Protein AF-A0A9E5IC84-F1 (afdb_monomer_lite)

pLDDT: mean 74.12, std 14.69, range [35.22, 98.56]

Radius of gyration: 32.25 Å; chains: 1; bounding box: 74×71×76 Å

Sequence (426 aa):
GIATIEITYHAQVDGGKDLMIDITKINNGWEINFTLDGSHELTHAGKPYRILATVIAAVKLFLKWHIEEWDELPKQLDMISKTSEGKRDAVYSALMRRFGKEYGYTIADRVVSRRGYRPEDQRTVTTARLNKLSWETVEASAHPPKGMKWKDPLNPLRGMIPESKEARKSLRVFDFDDTLAHTNAPVGIVRDGKRVRDLTSMRFKDYTLQPGESYDFSAANEVIDPRPIGAVLKVMRQVLAQGKDTVILTGRVDGNAVHRWLKSIGITIPVFTVGHAEATHTSIAQRKKDWLITAIQQGYNDIEFWDDNAKNIQYANTLKREFPHVRLRTRLVKYKSRLGVHEARDYKAEYRKMYGGDNPTPKQRRAMKKKTARKRVLRRMGREGRSTDGKEIDHKNGNALDSRPSNLRLVARHTNRSKDNNKWRK

Foldseek 3Di:
DPDKDKDWDWDADPPRWIKIWIWIDDDLFIEIDIATNNHPDPPPVVDSVVSLVVSVVVVVVVQVVCCVVPVDGRQKYKYKDFPVPVVVLVVVQVSCVVVLVVQQWDWDKDWDDDPPDDSRRTMIMIMTGHDDDPVSVVVLVDDDDPQWDQPDNNGNVLDIDGPDPDDQQAEEEFEDDVTFWPAQQWKFKDAPNDGDDTDGPVRVLVDDDDPRIDIDCVSVVARDPTHGPVVNVVVVVVCVVVVHQYEYEYQDPDCVNVQVVCVVVPHHHYYHYQHDRRDDPLSSLVSLLVVVVVVVVVVNQHYEYEDQDPSNQVSNVVVCVVPVRGNYHYHHDDDDPPDPPPDPPPCVVVLCVQQNDPDDDPNNVVSVVVVVLVVVLCVVVVNPPVPPPQKDKAFQVLPPVPSDPVRIDIDGPVVRVVDPSCVVVD

Structure (mmCIF, N/CA/C/O backbone):
data_AF-A0A9E5IC84-F1
#
_entry.id   AF-A0A9E5IC84-F1
#
loop_
_atom_site.group_PDB
_atom_site.id
_atom_site.type_symbol
_atom_site.label_atom_id
_atom_site.label_alt_id
_atom_site.label_comp_id
_atom_site.label_asym_id
_atom_site.label_entity_id
_atom_site.label_seq_id
_atom_site.pdbx_PDB_ins_code
_atom_site.Cartn_x
_atom_site.Cartn_y
_atom_site.Cartn_z
_atom_site.occupancy
_atom_site.B_iso_or_equiv
_atom_site.auth_seq_id
_atom_site.auth_comp_id
_atom_site.auth_asym_id
_atom_site.auth_atom_id
_atom_site.pdbx_PDB_model_num
ATOM 1 N N . GLY A 1 1 ? -18.406 -13.725 9.909 1.00 36.75 1 GLY A N 1
ATOM 2 C CA . GLY A 1 1 ? -17.886 -13.367 11.241 1.00 36.75 1 GLY A CA 1
ATOM 3 C C . GLY A 1 1 ? -16.860 -12.274 11.072 1.00 36.75 1 GLY A C 1
ATOM 4 O O . GLY A 1 1 ? -16.096 -12.342 10.117 1.00 36.75 1 GLY A O 1
ATOM 5 N N . ILE A 1 2 ? -16.895 -11.240 11.911 1.00 36.56 2 ILE A N 1
ATOM 6 C CA . ILE A 1 2 ? -15.888 -10.170 11.905 1.00 36.56 2 ILE A CA 1
ATOM 7 C C . ILE A 1 2 ? -14.546 -10.816 12.264 1.00 36.56 2 ILE A C 1
ATOM 9 O O . ILE A 1 2 ? -14.481 -11.562 13.235 1.00 36.56 2 ILE A O 1
ATOM 13 N N . ALA A 1 3 ? -13.511 -10.591 11.454 1.00 46.94 3 ALA A N 1
ATOM 14 C CA . ALA A 1 3 ? -12.173 -11.087 11.749 1.00 46.94 3 ALA A CA 1
ATOM 15 C C . ALA A 1 3 ? -11.672 -10.432 13.044 1.00 46.94 3 ALA A C 1
ATOM 17 O O . ALA A 1 3 ? -11.460 -9.218 13.084 1.00 46.94 3 ALA A O 1
ATOM 18 N N . THR A 1 4 ? -11.526 -11.223 14.103 1.00 65.06 4 THR A N 1
ATOM 19 C CA . THR A 1 4 ? -10.839 -10.829 15.333 1.00 65.06 4 THR A CA 1
ATOM 20 C C . THR A 1 4 ? -9.361 -10.633 14.999 1.00 65.06 4 THR A C 1
ATOM 22 O O . THR A 1 4 ? -8.737 -11.514 14.412 1.00 65.06 4 THR A O 1
ATOM 25 N N . ILE A 1 5 ? -8.814 -9.455 15.306 1.00 81.19 5 ILE A N 1
ATOM 26 C CA . ILE A 1 5 ? -7.369 -9.217 15.217 1.00 81.19 5 ILE A CA 1
ATOM 27 C C . ILE A 1 5 ? -6.789 -9.604 16.570 1.00 81.19 5 ILE A C 1
ATOM 29 O O . ILE A 1 5 ? -7.205 -9.045 17.579 1.00 81.19 5 ILE A O 1
ATOM 33 N N . GLU A 1 6 ? -5.845 -10.533 16.576 1.00 87.00 6 GLU A N 1
ATOM 34 C CA . GLU A 1 6 ? -5.140 -10.996 17.767 1.00 87.00 6 GLU A CA 1
ATOM 35 C C . GLU A 1 6 ? -3.637 -10.905 17.511 1.00 87.00 6 GLU A C 1
ATOM 37 O O . GLU A 1 6 ? -3.154 -11.273 16.436 1.00 87.00 6 GLU A O 1
ATOM 42 N N . ILE A 1 7 ? -2.910 -10.347 18.476 1.00 82.88 7 ILE A N 1
ATOM 43 C CA . ILE A 1 7 ? -1.456 -10.208 18.432 1.00 82.88 7 ILE A CA 1
ATOM 44 C C . ILE A 1 7 ? -0.885 -10.866 19.678 1.00 82.88 7 ILE A C 1
ATOM 46 O O . ILE A 1 7 ? -1.088 -10.370 20.785 1.00 82.88 7 ILE A O 1
ATOM 50 N N . THR A 1 8 ? -0.135 -11.943 19.470 1.00 86.31 8 THR A N 1
ATOM 51 C CA . THR A 1 8 ? 0.528 -12.692 20.537 1.00 86.31 8 THR A CA 1
ATOM 52 C C . THR A 1 8 ? 2.008 -12.337 20.600 1.00 86.31 8 THR A C 1
ATOM 54 O O . THR A 1 8 ? 2.734 -12.416 19.604 1.00 86.31 8 THR A O 1
ATOM 57 N N . TYR A 1 9 ? 2.474 -11.976 21.791 1.00 79.31 9 TYR A N 1
ATOM 58 C CA . TYR A 1 9 ? 3.886 -11.812 22.115 1.00 79.31 9 TYR A CA 1
ATOM 59 C C . TYR A 1 9 ? 4.342 -12.968 23.002 1.00 79.31 9 TYR A C 1
ATOM 61 O O . TYR A 1 9 ? 3.674 -13.316 23.973 1.00 79.31 9 TYR A O 1
ATOM 69 N N . HIS A 1 10 ? 5.514 -13.520 22.693 1.00 82.88 10 HIS A N 1
ATOM 70 C CA . HIS A 1 10 ? 6.150 -14.574 23.479 1.00 82.88 10 HIS A CA 1
ATOM 71 C C . HIS A 1 10 ? 7.406 -14.033 24.159 1.00 82.88 10 HIS A C 1
ATOM 73 O O . HIS A 1 10 ? 8.226 -13.363 23.523 1.00 82.88 10 HIS A O 1
ATOM 79 N N . ALA A 1 11 ? 7.577 -14.349 25.438 1.00 77.81 11 ALA A N 1
ATOM 80 C CA . ALA A 1 11 ? 8.775 -14.038 26.201 1.00 77.81 11 ALA A CA 1
ATOM 81 C C . ALA A 1 11 ? 9.127 -15.186 27.155 1.00 77.81 11 ALA A C 1
ATOM 83 O O . ALA A 1 11 ? 8.258 -15.913 27.617 1.00 77.81 11 ALA A O 1
ATOM 84 N N . GLN A 1 12 ? 10.410 -15.314 27.478 1.00 76.69 12 GLN A N 1
ATOM 85 C CA . GLN A 1 12 ? 10.922 -16.260 28.469 1.00 76.69 12 GLN A CA 1
ATOM 86 C C . GLN A 1 12 ? 11.300 -15.487 29.735 1.00 76.69 12 GLN A C 1
ATOM 88 O O . GLN A 1 12 ? 12.052 -14.511 29.658 1.00 76.69 12 GLN A O 1
ATOM 93 N N . VAL A 1 13 ? 10.765 -15.889 30.889 1.00 71.88 13 VAL A N 1
ATOM 94 C CA . VAL A 1 13 ? 11.059 -15.255 32.189 1.00 71.88 13 VAL A CA 1
ATOM 95 C C . VAL A 1 13 ? 11.930 -16.158 33.071 1.00 71.88 13 VAL A C 1
ATOM 97 O O . VAL A 1 13 ? 12.174 -17.320 32.748 1.00 71.88 13 VAL A O 1
ATOM 100 N N . ASP A 1 14 ? 12.438 -15.612 34.185 1.00 64.06 14 ASP A N 1
ATOM 101 C CA . ASP A 1 14 ? 13.316 -16.329 35.123 1.00 64.06 14 ASP A CA 1
ATOM 102 C C . ASP A 1 14 ? 12.770 -17.734 35.456 1.00 64.06 14 ASP A C 1
ATOM 104 O O . ASP A 1 14 ? 11.613 -17.887 35.849 1.00 64.06 14 ASP A O 1
ATOM 108 N N . GLY A 1 15 ? 13.623 -18.757 35.331 1.00 66.31 15 GLY A N 1
ATOM 109 C CA . GLY A 1 15 ? 13.243 -20.157 35.555 1.00 66.31 15 GLY A CA 1
ATOM 110 C C . GLY A 1 15 ? 12.783 -20.916 34.305 1.00 66.31 15 GLY A C 1
ATOM 111 O O . GLY A 1 15 ? 12.347 -22.052 34.447 1.00 66.31 15 GLY A O 1
ATOM 112 N N . GLY A 1 16 ? 12.898 -20.325 33.108 1.00 69.19 16 GLY A N 1
ATOM 113 C CA . GLY A 1 16 ? 12.592 -20.993 31.832 1.00 69.19 16 GLY A CA 1
ATOM 114 C C . GLY A 1 16 ? 11.100 -21.055 31.497 1.00 69.19 16 GLY A C 1
ATOM 115 O O . GLY A 1 16 ? 10.697 -21.853 30.654 1.00 69.19 16 GLY A O 1
ATOM 116 N N . LYS A 1 17 ? 10.290 -20.246 32.189 1.00 71.56 17 LYS A N 1
ATOM 117 C CA . LYS A 1 17 ? 8.833 -20.214 32.045 1.00 71.56 17 LYS A CA 1
ATOM 118 C C . LYS A 1 17 ? 8.419 -19.365 30.844 1.00 71.56 17 LYS A C 1
ATOM 120 O O . LYS A 1 17 ? 8.973 -18.278 30.6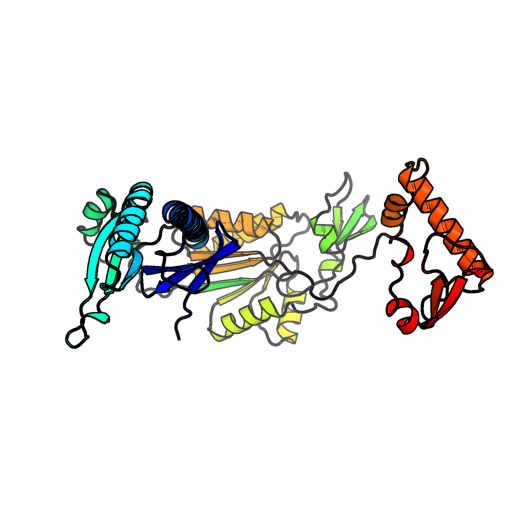35 1.00 71.56 17 LYS A O 1
ATOM 125 N N . ASP A 1 18 ? 7.415 -19.824 30.109 1.00 78.25 18 ASP A N 1
ATOM 126 C CA . ASP A 1 18 ? 6.870 -19.158 28.927 1.00 78.25 18 ASP A CA 1
ATOM 127 C C . ASP A 1 18 ? 5.794 -18.141 29.314 1.00 78.25 18 ASP A C 1
ATOM 129 O O . ASP A 1 18 ? 4.728 -18.482 29.823 1.00 78.25 18 ASP A O 1
ATOM 133 N N . LEU A 1 19 ? 6.062 -16.867 29.045 1.00 79.94 19 LEU A N 1
ATOM 134 C CA . LEU A 1 19 ? 5.099 -15.779 29.150 1.00 79.94 19 LEU A CA 1
ATOM 135 C C . LEU A 1 19 ? 4.490 -15.514 27.769 1.00 79.94 19 LEU A C 1
ATOM 137 O O . LEU A 1 19 ? 5.185 -15.069 26.854 1.00 79.94 19 LEU A O 1
ATOM 141 N N . MET A 1 20 ? 3.186 -15.744 27.639 1.00 78.88 20 MET A N 1
ATOM 142 C CA . MET A 1 20 ? 2.404 -15.361 26.459 1.00 78.88 20 MET A CA 1
ATOM 143 C C . MET A 1 20 ? 1.534 -14.156 26.784 1.00 78.88 20 MET A C 1
ATOM 145 O O . MET A 1 20 ? 0.942 -14.106 27.862 1.00 78.88 20 MET A O 1
ATOM 149 N N . ILE A 1 21 ? 1.489 -13.184 25.876 1.00 83.81 21 ILE A N 1
ATOM 150 C CA . ILE A 1 21 ? 0.718 -11.946 26.012 1.00 83.81 21 ILE A CA 1
ATOM 151 C C . ILE A 1 21 ? -0.110 -11.768 24.744 1.00 83.81 21 ILE A C 1
ATOM 153 O O . ILE A 1 21 ? 0.452 -11.508 23.682 1.00 83.81 21 ILE A O 1
ATOM 157 N N . ASP A 1 22 ? -1.425 -11.860 24.877 1.00 83.88 22 ASP A N 1
ATOM 158 C CA . ASP A 1 22 ? -2.385 -11.762 23.786 1.00 83.88 22 ASP A CA 1
ATOM 159 C C . ASP A 1 22 ? -3.100 -10.416 23.846 1.00 83.88 22 ASP A C 1
ATOM 161 O O . ASP A 1 22 ? -3.702 -10.051 24.858 1.00 83.88 22 ASP A O 1
ATOM 165 N N . ILE A 1 23 ? -3.033 -9.663 22.751 1.00 88.56 23 ILE A N 1
ATOM 166 C CA . ILE A 1 23 ? -3.733 -8.390 22.593 1.00 88.56 23 ILE A CA 1
ATOM 167 C C . ILE A 1 23 ? -4.769 -8.552 21.486 1.00 88.56 23 ILE A C 1
ATOM 169 O O . ILE A 1 23 ? -4.432 -8.640 20.303 1.00 88.56 23 ILE A O 1
ATOM 173 N N . THR A 1 24 ? -6.040 -8.607 21.880 1.00 88.12 24 THR A N 1
ATOM 174 C CA . THR A 1 24 ? -7.160 -8.952 20.997 1.00 88.12 24 THR A CA 1
ATOM 175 C C . THR A 1 24 ? -8.082 -7.762 20.786 1.00 88.12 24 THR A C 1
ATOM 177 O O . THR A 1 24 ? -8.493 -7.096 21.735 1.00 88.12 24 THR A O 1
ATOM 180 N N . LYS A 1 25 ? -8.456 -7.494 19.536 1.00 86.38 25 LYS A N 1
ATOM 181 C CA . LYS A 1 25 ? -9.435 -6.463 19.195 1.00 86.38 25 LYS A CA 1
ATOM 182 C C . LYS A 1 25 ? -10.843 -6.953 19.512 1.00 86.38 25 LYS A C 1
ATOM 184 O O . LYS A 1 25 ? -11.332 -7.884 18.872 1.00 86.38 25 LYS A O 1
ATOM 189 N N . ILE A 1 26 ? -11.516 -6.279 20.441 1.00 80.38 26 ILE A N 1
ATOM 190 C CA . ILE A 1 26 ? -12.888 -6.589 20.851 1.00 80.38 26 ILE A CA 1
ATOM 191 C C . ILE A 1 26 ? -13.737 -5.326 20.734 1.00 80.38 26 ILE A C 1
ATOM 193 O O . ILE A 1 26 ? -13.528 -4.336 21.435 1.00 80.38 26 ILE A O 1
ATOM 197 N N . ASN A 1 27 ? -14.736 -5.359 19.849 1.00 78.38 27 ASN A N 1
ATOM 198 C CA . ASN A 1 27 ? -15.581 -4.205 19.532 1.00 78.38 27 ASN A CA 1
ATOM 199 C C . ASN A 1 27 ? -14.734 -2.960 19.177 1.00 78.38 27 ASN A C 1
ATOM 201 O O . ASN A 1 27 ? -13.982 -2.978 18.202 1.00 78.38 27 ASN A O 1
ATOM 205 N N . ASN A 1 28 ? -14.855 -1.892 19.976 1.00 72.06 28 ASN A N 1
ATOM 206 C CA . ASN A 1 28 ? -14.140 -0.623 19.813 1.00 72.06 28 ASN A CA 1
ATOM 207 C C . ASN A 1 28 ? -12.887 -0.505 20.706 1.00 72.06 28 ASN A C 1
ATOM 209 O O . ASN A 1 28 ? -12.294 0.572 20.769 1.00 72.06 28 ASN A O 1
ATOM 213 N N . GLY A 1 29 ? -12.502 -1.574 21.408 1.00 84.94 29 GLY A N 1
ATOM 214 C CA . GLY A 1 29 ? -11.359 -1.602 22.317 1.00 84.94 29 GLY A CA 1
ATOM 215 C C . GLY A 1 29 ? -10.419 -2.773 22.048 1.00 84.94 29 GLY A C 1
ATOM 216 O O . GLY A 1 29 ? -10.632 -3.584 21.142 1.00 84.94 29 GLY A O 1
ATOM 217 N N . TRP A 1 30 ? -9.364 -2.839 22.849 1.00 90.00 30 TRP A N 1
ATOM 218 C CA . TRP A 1 30 ? -8.405 -3.934 22.832 1.00 90.00 30 TRP A CA 1
ATOM 219 C C . TRP A 1 30 ? -8.301 -4.550 24.216 1.00 90.00 30 TRP A C 1
ATOM 221 O O . TRP A 1 30 ? -8.120 -3.834 25.196 1.00 90.00 30 TRP A O 1
ATOM 231 N N . GLU A 1 31 ? -8.396 -5.868 24.286 1.00 89.19 31 GLU A N 1
ATOM 232 C CA . GLU A 1 31 ? -8.232 -6.629 25.517 1.00 89.19 31 GLU A CA 1
ATOM 233 C C . GLU A 1 31 ? -6.812 -7.188 25.583 1.00 89.19 31 GLU A C 1
ATOM 235 O O . GLU A 1 31 ? -6.332 -7.774 24.612 1.00 89.19 31 GLU A O 1
ATOM 240 N N . ILE A 1 32 ? -6.140 -6.986 26.715 1.00 88.44 32 ILE A N 1
ATOM 241 C CA . ILE A 1 32 ? -4.789 -7.475 26.985 1.00 88.44 32 ILE A CA 1
ATOM 242 C C . ILE A 1 32 ? -4.892 -8.611 27.999 1.00 88.44 32 ILE A C 1
ATOM 244 O O . ILE A 1 32 ? -5.243 -8.393 29.162 1.00 88.44 32 ILE A O 1
ATOM 248 N N . ASN A 1 33 ? -4.508 -9.804 27.564 1.00 84.94 33 ASN A N 1
ATOM 249 C CA . ASN A 1 33 ? -4.436 -11.008 28.375 1.00 84.94 33 ASN A CA 1
ATOM 250 C C . ASN A 1 33 ? -3.005 -11.531 28.409 1.00 84.94 33 ASN A C 1
ATOM 252 O O . ASN A 1 33 ? -2.236 -11.330 27.476 1.00 84.94 33 ASN A O 1
ATOM 256 N N . PHE A 1 34 ? -2.623 -12.201 29.493 1.00 83.19 34 PHE A N 1
ATOM 257 C CA . PHE A 1 34 ? -1.351 -12.913 29.529 1.00 83.19 34 PHE A CA 1
ATOM 258 C C . PHE A 1 34 ? -1.382 -14.123 30.463 1.00 83.19 34 PHE A C 1
ATOM 260 O O . PHE A 1 34 ? -2.123 -14.159 31.456 1.00 83.19 34 PHE A O 1
ATOM 267 N N . THR A 1 35 ? -0.552 -15.108 30.131 1.00 79.06 35 THR A N 1
ATOM 268 C CA . THR A 1 35 ? -0.387 -16.381 30.846 1.00 79.06 35 THR A CA 1
ATOM 269 C C . THR A 1 35 ? 1.086 -16.699 31.042 1.00 79.06 35 THR A C 1
ATOM 271 O O . THR A 1 35 ? 1.897 -16.420 30.162 1.00 79.06 35 THR A O 1
ATOM 274 N N . LEU A 1 36 ? 1.415 -17.344 32.156 1.00 75.38 36 LEU A N 1
ATOM 275 C CA . LEU A 1 36 ? 2.719 -17.924 32.449 1.00 75.38 36 LEU A CA 1
ATOM 276 C C . LEU A 1 36 ? 2.597 -19.455 32.450 1.00 75.38 36 LEU A C 1
ATOM 278 O O . LEU A 1 36 ? 1.829 -19.992 33.243 1.00 75.38 36 LEU A O 1
ATOM 282 N N . ASP A 1 37 ? 3.314 -20.145 31.564 1.00 77.06 37 ASP A N 1
ATOM 283 C CA . ASP A 1 37 ? 3.197 -21.594 31.313 1.00 77.06 37 ASP A CA 1
ATOM 284 C C . ASP A 1 37 ? 1.738 -22.042 31.084 1.00 77.06 37 ASP A C 1
ATOM 286 O O . ASP A 1 37 ? 1.287 -23.073 31.578 1.00 77.06 37 ASP A O 1
ATOM 290 N N . GLY A 1 38 ? 0.955 -21.211 30.387 1.00 70.94 38 GLY A N 1
ATOM 291 C CA . GLY A 1 38 ? -0.476 -21.446 30.156 1.00 70.94 38 GLY A CA 1
ATOM 292 C C . GLY A 1 38 ? -1.374 -21.211 31.377 1.00 70.94 38 GLY A C 1
ATOM 293 O O . GLY A 1 38 ? -2.593 -21.323 31.265 1.00 70.94 38 GLY A O 1
ATOM 294 N N . SER A 1 39 ? -0.811 -20.837 32.529 1.00 70.50 39 SER A N 1
ATOM 295 C CA . SER A 1 39 ? -1.565 -20.471 33.726 1.00 70.50 39 SER A CA 1
ATOM 296 C C . SER A 1 39 ? -1.710 -18.961 33.855 1.00 70.50 39 SER A C 1
ATOM 298 O O . SER A 1 39 ? -0.774 -18.186 33.652 1.00 70.50 39 SER A O 1
ATOM 300 N N . HIS A 1 40 ? -2.892 -18.518 34.265 1.00 65.81 40 HIS A N 1
ATOM 301 C CA . HIS A 1 40 ? -3.084 -17.137 34.683 1.00 65.81 40 HIS A CA 1
ATOM 302 C C . HIS A 1 40 ? -2.559 -16.903 36.117 1.00 65.81 40 HIS A C 1
ATOM 304 O O . HIS A 1 40 ? -2.346 -15.765 36.521 1.00 65.81 40 HIS A O 1
ATOM 310 N N . GLU A 1 41 ? -2.263 -17.925 36.914 1.00 63.34 41 GLU A N 1
ATOM 311 C CA . GLU A 1 41 ? -1.812 -17.714 38.291 1.00 63.34 41 GLU A CA 1
ATOM 312 C C . GLU A 1 41 ? -0.387 -17.135 38.375 1.00 63.34 41 GLU A C 1
ATOM 314 O O . GLU A 1 41 ? 0.615 -17.808 38.147 1.00 63.34 41 GLU A O 1
ATOM 319 N N . LEU A 1 42 ? -0.285 -15.862 38.774 1.00 59.22 42 LEU A N 1
ATOM 320 C CA . LEU A 1 42 ? 0.994 -15.156 38.961 1.00 59.22 42 LEU A CA 1
ATOM 321 C C . LEU A 1 42 ? 1.635 -15.411 40.338 1.00 59.22 42 LEU A C 1
ATOM 323 O O . LEU A 1 42 ? 2.743 -14.947 40.608 1.00 59.22 42 LEU A O 1
ATOM 327 N N . THR A 1 43 ? 0.938 -16.132 41.218 1.00 54.22 43 THR A N 1
ATOM 328 C CA . THR A 1 43 ? 1.286 -16.356 42.631 1.00 54.22 43 THR A CA 1
ATOM 329 C C . THR A 1 43 ? 2.525 -17.235 42.824 1.00 54.22 43 THR A C 1
ATOM 331 O O . THR A 1 43 ? 3.218 -17.080 43.825 1.00 54.22 43 THR A O 1
ATOM 334 N N . HIS A 1 44 ? 2.879 -18.072 41.842 1.00 49.91 44 HIS A N 1
ATOM 335 C CA . HIS A 1 44 ? 4.004 -19.022 41.910 1.00 49.91 44 HIS A CA 1
ATOM 336 C C . HIS A 1 44 ? 5.200 -18.634 41.014 1.00 49.91 44 HIS A C 1
ATOM 338 O O . HIS A 1 44 ? 6.052 -19.461 40.673 1.00 49.91 44 HIS A O 1
ATOM 344 N N . ALA A 1 45 ? 5.266 -17.372 40.580 1.00 51.91 45 ALA A N 1
ATOM 345 C CA . ALA A 1 45 ? 6.229 -16.907 39.579 1.00 51.91 45 ALA A CA 1
ATOM 346 C C . ALA A 1 45 ? 7.496 -16.235 40.151 1.00 51.91 45 ALA A C 1
ATOM 348 O O . ALA A 1 45 ? 8.354 -15.780 39.397 1.00 51.91 45 ALA A O 1
ATOM 349 N N . GLY A 1 46 ? 7.621 -16.135 41.478 1.00 55.38 46 GLY A N 1
ATOM 350 C CA . GLY A 1 46 ? 8.808 -15.623 42.176 1.00 55.38 46 GLY A CA 1
ATOM 351 C C . GLY A 1 46 ? 9.014 -14.101 42.111 1.00 55.38 46 GLY A C 1
ATOM 352 O O . GLY A 1 46 ? 9.258 -13.486 43.145 1.00 55.38 46 GLY A O 1
ATOM 353 N N . LYS A 1 47 ? 8.904 -13.462 40.933 1.00 62.22 47 LYS A N 1
ATOM 354 C CA . LYS A 1 47 ? 9.152 -12.012 40.736 1.00 62.22 47 LYS A CA 1
ATOM 355 C C . LYS A 1 47 ? 8.080 -11.330 39.862 1.00 62.22 47 LYS A C 1
ATOM 357 O O . LYS A 1 47 ? 8.346 -11.025 38.695 1.00 62.22 47 LYS A O 1
ATOM 362 N N . PRO A 1 48 ? 6.901 -10.996 40.422 1.00 61.12 48 PRO A N 1
ATOM 363 C CA . PRO A 1 48 ? 5.788 -10.382 39.686 1.00 61.12 48 PRO A CA 1
ATOM 364 C C . PRO A 1 48 ? 6.185 -9.120 38.904 1.00 61.12 48 PRO A C 1
ATOM 366 O O . PRO A 1 48 ? 5.779 -8.930 37.764 1.00 61.12 48 PRO A O 1
ATOM 369 N N . TYR A 1 49 ? 7.063 -8.288 39.469 1.00 62.31 49 TYR A N 1
ATOM 370 C CA . TYR A 1 49 ? 7.510 -7.040 38.844 1.00 62.31 49 TYR A CA 1
ATOM 371 C C . TYR A 1 49 ? 8.273 -7.229 37.521 1.00 62.31 49 TYR A C 1
ATOM 373 O O . TYR A 1 49 ? 8.167 -6.379 36.639 1.00 62.31 49 TYR A O 1
ATOM 381 N N . ARG A 1 50 ? 9.019 -8.332 37.350 1.00 65.88 50 ARG A N 1
ATOM 382 C CA . ARG A 1 50 ? 9.750 -8.625 36.098 1.00 65.88 50 ARG A CA 1
ATOM 383 C C . ARG A 1 50 ? 8.804 -9.064 34.980 1.00 65.88 50 ARG A C 1
ATOM 385 O O . ARG A 1 50 ? 8.967 -8.643 33.836 1.00 65.88 50 ARG A O 1
ATOM 392 N N . ILE A 1 51 ? 7.781 -9.843 35.329 1.00 69.94 51 ILE A N 1
ATOM 393 C CA . ILE A 1 51 ? 6.706 -10.222 34.402 1.00 69.94 51 ILE A CA 1
ATOM 394 C C . ILE A 1 51 ? 5.975 -8.966 33.937 1.00 69.94 51 ILE A C 1
ATOM 396 O O . ILE A 1 51 ? 5.852 -8.734 32.741 1.00 69.94 51 ILE A O 1
ATOM 400 N N . LEU A 1 52 ? 5.594 -8.092 34.869 1.00 72.12 52 LEU A N 1
ATOM 401 C CA . LEU A 1 52 ? 4.904 -6.842 34.548 1.00 72.12 52 LEU A CA 1
ATOM 402 C C . LEU A 1 52 ? 5.747 -5.900 33.683 1.00 72.12 52 LEU A C 1
ATOM 404 O O . LEU A 1 52 ? 5.213 -5.282 32.769 1.00 72.12 52 LEU A O 1
ATOM 408 N N . ALA A 1 53 ? 7.059 -5.812 33.916 1.00 72.12 53 ALA A N 1
ATOM 409 C CA . ALA A 1 53 ? 7.955 -5.046 33.048 1.00 72.12 53 ALA A CA 1
ATOM 410 C C . ALA A 1 53 ? 7.967 -5.592 31.609 1.00 72.12 53 ALA A C 1
ATOM 412 O O . ALA A 1 53 ? 7.953 -4.819 30.651 1.00 72.12 53 ALA A O 1
ATOM 413 N N . THR A 1 54 ? 7.933 -6.917 31.463 1.00 76.12 54 THR A N 1
ATOM 414 C CA . THR A 1 54 ? 7.881 -7.595 30.160 1.00 76.12 54 THR A CA 1
ATOM 415 C C . THR A 1 54 ? 6.537 -7.366 29.465 1.00 76.12 54 THR A C 1
ATOM 417 O O . THR A 1 54 ? 6.507 -7.048 28.278 1.00 76.12 54 THR A O 1
ATOM 420 N N . VAL A 1 55 ? 5.430 -7.415 30.214 1.00 78.62 55 VAL A N 1
ATOM 421 C CA . VAL A 1 55 ? 4.091 -7.069 29.709 1.00 78.62 55 VAL A CA 1
ATOM 422 C C . VAL A 1 55 ? 4.044 -5.614 29.237 1.00 78.62 55 VAL A C 1
ATOM 424 O O . VAL A 1 55 ? 3.581 -5.349 28.133 1.00 78.62 55 VAL A O 1
ATOM 427 N N . ILE A 1 56 ? 4.593 -4.666 30.005 1.00 78.81 56 ILE A N 1
ATOM 428 C CA . ILE A 1 56 ? 4.680 -3.254 29.589 1.00 78.81 56 ILE A CA 1
ATOM 429 C C . ILE A 1 56 ? 5.485 -3.112 28.293 1.00 78.81 56 ILE A C 1
ATOM 431 O O . ILE A 1 56 ? 5.091 -2.345 27.417 1.00 78.81 56 ILE A O 1
ATOM 435 N N . ALA A 1 57 ? 6.595 -3.839 28.144 1.00 78.62 57 ALA A N 1
ATOM 436 C CA . ALA A 1 57 ? 7.387 -3.806 26.916 1.00 78.62 57 ALA A CA 1
ATOM 437 C C . ALA A 1 57 ? 6.581 -4.302 25.702 1.00 78.62 57 ALA A C 1
ATOM 439 O O . ALA A 1 57 ? 6.604 -3.653 24.656 1.00 78.62 57 ALA A O 1
ATOM 440 N N . ALA A 1 58 ? 5.818 -5.388 25.855 1.00 79.81 58 ALA A N 1
ATOM 441 C CA . ALA A 1 58 ? 4.921 -5.885 24.811 1.00 79.81 58 ALA A CA 1
ATOM 442 C C . ALA A 1 58 ? 3.824 -4.866 24.464 1.00 79.81 58 ALA A C 1
ATOM 444 O O . ALA A 1 58 ? 3.604 -4.579 23.290 1.00 79.81 58 ALA A O 1
ATOM 445 N N . VAL A 1 59 ? 3.210 -4.231 25.469 1.00 82.94 59 VAL A N 1
ATOM 446 C CA . VAL A 1 59 ? 2.223 -3.161 25.250 1.00 82.94 59 VAL A CA 1
ATOM 447 C C . VAL A 1 59 ? 2.854 -1.974 24.516 1.00 82.94 59 VAL A C 1
ATOM 449 O O . VAL A 1 59 ? 2.253 -1.460 23.581 1.00 82.94 59 VAL A O 1
ATOM 452 N N . LYS A 1 60 ? 4.085 -1.561 24.843 1.00 83.06 60 LYS A N 1
ATOM 453 C CA . LYS A 1 60 ? 4.788 -0.487 24.111 1.00 83.06 60 LYS A CA 1
ATOM 454 C C . LYS A 1 60 ? 5.053 -0.855 22.647 1.00 83.06 60 LYS A C 1
ATOM 456 O O . LYS A 1 60 ? 4.868 -0.014 21.767 1.00 83.06 60 LYS A O 1
ATOM 461 N N . LEU A 1 61 ? 5.443 -2.101 22.372 1.00 81.12 61 LEU A N 1
ATOM 462 C CA . LEU A 1 61 ? 5.591 -2.605 21.001 1.00 81.12 61 LEU A CA 1
ATOM 463 C C . LEU A 1 61 ? 4.255 -2.597 20.254 1.00 81.12 61 LEU A C 1
ATOM 465 O O . LEU A 1 61 ? 4.208 -2.194 19.093 1.00 81.12 61 LEU A O 1
ATOM 469 N N . PHE A 1 62 ? 3.176 -2.984 20.929 1.00 87.69 62 PHE A N 1
ATOM 470 C CA . PHE A 1 62 ? 1.826 -2.932 20.386 1.00 87.69 62 PHE A CA 1
ATOM 471 C C . PHE A 1 62 ? 1.375 -1.503 20.078 1.00 87.69 62 PHE A C 1
ATOM 473 O O . PHE A 1 62 ? 0.887 -1.255 18.982 1.00 87.69 62 PHE A O 1
ATOM 480 N N . LEU A 1 63 ? 1.581 -0.545 20.987 1.00 83.12 63 LEU A N 1
ATOM 481 C CA . LEU A 1 63 ? 1.236 0.861 20.753 1.00 83.12 63 LEU A CA 1
ATOM 482 C C . LEU A 1 63 ? 1.997 1.430 19.553 1.00 83.12 63 LEU A C 1
ATOM 484 O O . LEU A 1 63 ? 1.404 2.115 18.723 1.00 83.12 63 LEU A O 1
ATOM 488 N N . LYS A 1 64 ? 3.288 1.104 19.425 1.00 80.62 64 LYS A N 1
ATOM 489 C CA . LYS A 1 64 ? 4.093 1.488 18.262 1.00 80.62 64 LYS A CA 1
ATOM 490 C C . LYS A 1 64 ? 3.525 0.902 16.968 1.00 80.62 64 LYS A C 1
ATOM 492 O O . LYS A 1 64 ? 3.310 1.646 16.019 1.00 80.62 64 LYS A O 1
ATOM 497 N N . TRP A 1 65 ? 3.245 -0.401 16.948 1.00 87.69 65 TRP A N 1
ATOM 498 C CA . TRP A 1 65 ? 2.609 -1.056 15.804 1.00 87.69 65 TRP A CA 1
ATOM 499 C C . TRP A 1 65 ? 1.247 -0.428 15.470 1.00 87.69 65 TRP A C 1
ATOM 501 O O . TRP A 1 65 ? 0.952 -0.184 14.305 1.00 87.69 65 TRP A O 1
ATOM 511 N N . HIS A 1 66 ? 0.433 -0.114 16.480 1.00 85.62 66 HIS A N 1
ATOM 512 C CA . HIS A 1 66 ? -0.886 0.477 16.283 1.00 85.62 66 HIS A CA 1
ATOM 513 C C . HIS A 1 66 ? -0.784 1.879 15.667 1.00 85.62 66 HIS A C 1
ATOM 515 O O . HIS A 1 66 ? -1.556 2.199 14.772 1.00 85.62 66 HIS A O 1
ATOM 521 N N . ILE A 1 67 ? 0.199 2.686 16.075 1.00 77.06 67 ILE A N 1
ATOM 522 C CA . ILE A 1 67 ? 0.488 3.981 15.441 1.00 77.06 67 ILE A CA 1
ATOM 523 C C . ILE A 1 67 ? 0.973 3.784 13.998 1.00 77.06 67 ILE A C 1
ATOM 525 O O . ILE A 1 67 ? 0.532 4.498 13.106 1.00 77.06 67 ILE A O 1
ATOM 529 N N . GLU A 1 68 ? 1.850 2.815 13.736 1.00 68.31 68 GLU A N 1
ATOM 530 C CA . GLU A 1 68 ? 2.350 2.544 12.379 1.00 68.31 68 GLU A CA 1
ATOM 531 C C . GLU A 1 68 ? 1.243 2.064 11.424 1.00 68.31 68 GLU A C 1
ATOM 533 O O . GLU A 1 68 ? 1.242 2.426 10.247 1.00 68.31 68 GLU A O 1
ATOM 538 N N . GLU A 1 69 ? 0.293 1.273 11.926 1.00 76.44 69 GLU A N 1
ATOM 539 C CA . GLU A 1 69 ? -0.795 0.695 11.133 1.00 76.44 69 GLU A CA 1
ATOM 540 C C . GLU A 1 69 ? -2.013 1.633 11.017 1.00 76.44 69 GLU A C 1
ATOM 542 O O . GLU A 1 69 ? -2.632 1.708 9.953 1.00 76.44 69 GLU A O 1
ATOM 547 N N . TRP A 1 70 ? -2.359 2.360 12.086 1.00 74.38 70 TRP A N 1
ATOM 548 C CA . TRP A 1 70 ? -3.600 3.146 12.189 1.00 74.38 70 TRP A CA 1
ATOM 549 C C . TRP A 1 70 ? -3.385 4.657 12.336 1.00 74.38 70 TRP A C 1
ATOM 551 O O . TRP A 1 70 ? -4.366 5.395 12.278 1.00 74.38 70 TRP A O 1
ATOM 561 N N . ASP A 1 71 ? -2.144 5.134 12.491 1.00 71.38 71 ASP A N 1
ATOM 562 C CA . ASP A 1 71 ? -1.808 6.554 12.716 1.00 71.38 71 ASP A CA 1
ATOM 563 C C . ASP A 1 71 ? -2.514 7.160 13.952 1.00 71.38 71 ASP A C 1
ATOM 565 O O . ASP A 1 71 ? -2.769 8.361 14.038 1.00 71.38 71 ASP A O 1
ATOM 569 N N . GLU A 1 72 ? -2.861 6.314 14.926 1.00 79.00 72 GLU A N 1
ATOM 570 C CA . GLU A 1 72 ? -3.488 6.708 16.190 1.00 79.00 72 GLU A CA 1
ATOM 571 C C . GLU A 1 72 ? -3.152 5.724 17.323 1.00 79.00 72 GLU A C 1
ATOM 573 O O . GLU A 1 72 ? -2.754 4.581 17.083 1.00 79.00 72 GLU A O 1
ATOM 578 N N . LEU A 1 73 ? -3.327 6.162 18.574 1.00 83.81 73 LEU A N 1
ATOM 579 C CA . LEU A 1 73 ? -3.303 5.287 19.749 1.00 83.81 73 LEU A CA 1
ATOM 580 C C . LEU A 1 73 ? -4.660 4.572 19.923 1.00 83.81 73 LEU A C 1
ATOM 582 O O . LEU A 1 73 ? -5.701 5.123 19.558 1.00 83.81 73 LEU A O 1
ATOM 586 N N . PRO A 1 74 ? -4.687 3.373 20.531 1.00 85.62 74 PRO A N 1
ATOM 587 C CA . PRO A 1 74 ? -5.923 2.707 20.930 1.00 85.62 74 PRO A CA 1
ATOM 588 C C . PRO A 1 74 ? -6.817 3.597 21.804 1.00 85.62 74 PRO A C 1
ATOM 590 O O . PRO A 1 74 ? -6.383 4.165 22.799 1.00 85.62 74 PRO A O 1
ATOM 593 N N . LYS A 1 75 ? -8.110 3.676 21.485 1.00 85.50 75 LYS A N 1
ATOM 594 C CA . LYS A 1 75 ? -9.060 4.494 22.266 1.00 85.50 75 LYS A CA 1
ATOM 595 C C . LYS A 1 75 ? -9.356 3.892 23.643 1.00 85.50 75 LYS A C 1
ATOM 597 O O . LYS A 1 75 ? -9.630 4.622 24.596 1.00 85.50 75 LYS A O 1
ATOM 602 N N . GLN A 1 76 ? -9.297 2.564 23.732 1.00 88.44 76 GLN A N 1
ATOM 603 C CA . GLN A 1 76 ? -9.575 1.798 24.938 1.00 88.44 76 GLN A CA 1
ATOM 604 C C . GLN A 1 76 ? -8.669 0.564 25.011 1.00 88.44 76 GLN A C 1
ATOM 606 O O . GLN A 1 76 ? -8.588 -0.192 24.039 1.00 88.44 76 GLN A O 1
ATOM 611 N N . LEU A 1 77 ? -8.033 0.363 26.166 1.00 87.56 77 LEU A N 1
ATOM 612 C CA . LEU A 1 77 ? -7.338 -0.871 26.535 1.00 87.56 77 LEU A CA 1
ATOM 613 C C . LEU A 1 77 ? -7.995 -1.450 27.786 1.00 87.56 77 LEU A C 1
ATOM 615 O O . LEU A 1 77 ? -8.136 -0.740 28.782 1.00 87.56 77 LEU A O 1
ATOM 619 N N . ASP A 1 78 ? -8.356 -2.723 27.744 1.00 86.25 78 ASP A N 1
ATOM 620 C CA . ASP A 1 78 ? -8.976 -3.441 28.850 1.00 86.25 78 ASP A CA 1
ATOM 621 C C . ASP A 1 78 ? -8.065 -4.566 29.335 1.00 86.25 78 ASP A C 1
ATOM 623 O O . ASP A 1 78 ? -7.443 -5.276 28.545 1.00 86.25 78 ASP A O 1
ATOM 627 N N . MET A 1 79 ? -8.009 -4.747 30.650 1.00 83.25 79 MET A N 1
ATOM 628 C CA . MET A 1 79 ? -7.452 -5.937 31.287 1.00 83.25 79 MET A CA 1
ATOM 629 C C . MET A 1 79 ? -8.512 -6.545 32.190 1.00 83.25 79 MET A C 1
ATOM 631 O O . MET A 1 79 ? -9.126 -5.835 32.991 1.00 83.25 79 MET A O 1
ATOM 635 N N . ILE A 1 80 ? -8.721 -7.852 32.061 1.00 77.56 80 ILE A N 1
ATOM 636 C CA . ILE A 1 80 ? -9.780 -8.566 32.771 1.00 77.56 80 ILE A CA 1
ATOM 637 C C . ILE A 1 80 ? -9.159 -9.525 33.786 1.00 77.56 80 ILE A C 1
ATOM 639 O O . ILE A 1 80 ? -8.297 -10.334 33.449 1.00 77.56 80 ILE A O 1
ATOM 643 N N . SER A 1 81 ? -9.623 -9.463 35.031 1.00 72.00 81 SER A N 1
ATOM 644 C CA . SER A 1 81 ? -9.294 -10.426 36.087 1.00 72.00 81 SER A CA 1
ATOM 645 C C . SER A 1 81 ? -10.561 -10.991 36.728 1.00 72.00 81 SER A C 1
ATOM 647 O O . SER A 1 81 ? -11.643 -10.403 36.636 1.00 72.00 81 SER A O 1
ATOM 649 N N . LYS A 1 82 ? -10.455 -12.157 37.373 1.00 68.94 82 LYS A N 1
ATOM 650 C CA . LYS A 1 82 ? -11.546 -12.686 38.205 1.00 68.94 82 LYS A CA 1
ATOM 651 C C . LYS A 1 82 ? -11.563 -11.966 39.550 1.00 68.94 82 LYS A C 1
ATOM 653 O O . LYS A 1 82 ? -10.508 -11.687 40.116 1.00 68.94 82 LYS A O 1
ATOM 658 N N . THR A 1 83 ? -12.744 -11.722 40.108 1.00 61.38 83 THR A N 1
ATOM 659 C CA . THR A 1 83 ? -12.878 -11.022 41.401 1.00 61.38 83 THR A CA 1
ATOM 660 C C . THR A 1 83 ? -12.333 -11.852 42.572 1.00 61.38 83 THR A C 1
ATOM 662 O O . THR A 1 83 ? -11.835 -11.295 43.545 1.00 61.38 83 THR A O 1
ATOM 665 N N . SER A 1 84 ? -12.311 -13.185 42.441 1.00 59.97 84 SER A N 1
ATOM 666 C CA . SER A 1 84 ? -11.642 -14.104 43.377 1.00 59.97 84 SER A CA 1
ATOM 667 C C . SER A 1 84 ? -10.114 -13.944 43.418 1.00 59.97 84 SER A C 1
ATOM 669 O O . SER A 1 84 ? -9.459 -14.472 44.313 1.00 59.97 84 SER A O 1
ATOM 671 N N . GLU A 1 85 ? -9.528 -13.218 42.462 1.00 60.62 85 GLU A N 1
ATOM 672 C CA . GLU A 1 85 ? -8.090 -12.991 42.321 1.00 60.62 85 GLU A CA 1
ATOM 673 C C . GLU A 1 85 ? -7.698 -11.559 42.722 1.00 60.62 85 GLU A C 1
ATOM 675 O O . GLU A 1 85 ? -6.828 -10.968 42.085 1.00 60.62 85 GLU A O 1
ATOM 680 N N . GLY A 1 86 ? -8.304 -10.990 43.772 1.00 55.94 86 GLY A N 1
ATOM 681 C CA . GLY A 1 86 ? -8.153 -9.587 44.223 1.00 55.94 86 GLY A CA 1
ATOM 682 C C . GLY A 1 86 ? -6.738 -9.086 44.588 1.00 55.94 86 GLY A C 1
ATOM 683 O O . GLY A 1 86 ? -6.590 -8.050 45.223 1.00 55.94 86 GLY A O 1
ATOM 684 N N . LYS A 1 87 ? -5.672 -9.823 44.247 1.00 62.44 87 LYS A N 1
ATOM 685 C CA . LYS A 1 87 ? -4.291 -9.306 44.185 1.00 62.44 87 LYS A CA 1
ATOM 686 C C . LYS A 1 87 ? -3.884 -8.897 42.759 1.00 62.44 87 LYS A C 1
ATOM 688 O O . LYS A 1 87 ? -2.916 -8.158 42.590 1.00 62.44 87 LYS A O 1
ATOM 693 N N . ARG A 1 88 ? -4.564 -9.408 41.725 1.00 63.59 88 ARG A N 1
ATOM 694 C CA . ARG A 1 88 ? -4.253 -9.201 40.298 1.00 63.59 88 ARG A CA 1
ATOM 695 C C . ARG A 1 88 ? -4.882 -7.926 39.751 1.00 63.59 88 ARG A C 1
ATOM 697 O O . ARG A 1 88 ? -4.251 -7.260 38.939 1.00 63.59 88 ARG A O 1
ATOM 704 N N . ASP A 1 89 ? -6.064 -7.558 40.229 1.00 65.38 89 ASP A N 1
ATOM 705 C CA . ASP A 1 89 ? -6.703 -6.267 39.949 1.00 65.38 89 ASP A CA 1
ATOM 706 C C . ASP A 1 89 ? -5.807 -5.093 40.370 1.00 65.38 89 ASP A C 1
ATOM 708 O O . ASP A 1 89 ? -5.466 -4.262 39.535 1.00 65.38 89 ASP A O 1
ATOM 712 N N . ALA A 1 90 ? -5.292 -5.086 41.603 1.00 67.56 90 ALA A N 1
ATOM 713 C CA . ALA A 1 90 ? -4.384 -4.057 42.100 1.00 67.56 90 ALA A CA 1
ATOM 714 C C . ALA A 1 90 ? -3.116 -3.949 41.238 1.00 67.56 90 ALA A C 1
ATOM 716 O O . ALA A 1 90 ? -2.606 -2.856 40.988 1.00 67.56 90 ALA A O 1
ATOM 717 N N . VAL A 1 91 ? -2.626 -5.088 40.744 1.00 69.19 91 VAL A N 1
ATOM 718 C CA . VAL A 1 91 ? -1.474 -5.164 39.845 1.00 69.19 91 VAL A CA 1
ATOM 719 C C . VAL A 1 91 ? -1.799 -4.602 38.457 1.00 69.19 91 VAL A C 1
ATOM 721 O O . VAL A 1 91 ? -0.997 -3.835 37.920 1.00 69.19 91 VAL A O 1
ATOM 724 N N . TYR A 1 92 ? -2.950 -4.944 37.875 1.00 74.94 92 TYR A N 1
ATOM 725 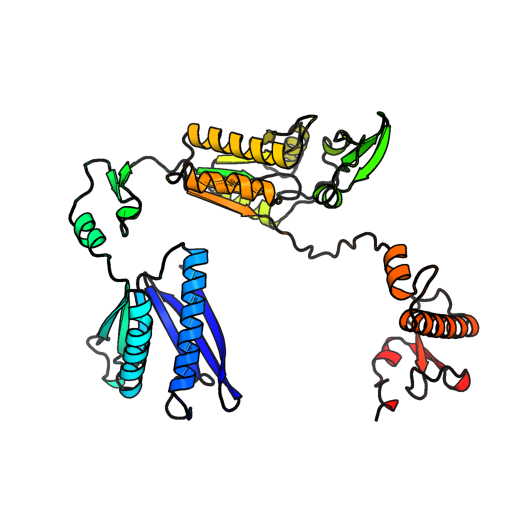C CA . TYR A 1 92 ? -3.385 -4.442 36.566 1.00 74.94 92 TYR A CA 1
ATOM 726 C C . TYR A 1 92 ? -3.657 -2.943 36.617 1.00 74.94 92 TYR A C 1
ATOM 728 O O . TYR A 1 92 ? -3.136 -2.200 35.783 1.00 74.94 92 TYR A O 1
ATOM 736 N N . SER A 1 93 ? -4.359 -2.475 37.649 1.00 72.12 93 SER A N 1
ATOM 737 C CA . SER A 1 93 ? -4.578 -1.054 37.910 1.00 72.12 93 SER A CA 1
ATOM 738 C C . SER A 1 93 ? -3.255 -0.315 38.107 1.00 72.12 93 SER A C 1
ATOM 740 O O . SER A 1 93 ? -3.069 0.752 37.524 1.00 72.12 93 SER A O 1
ATOM 742 N N . ALA A 1 94 ? -2.297 -0.862 38.864 1.00 70.94 94 ALA A N 1
ATOM 743 C CA . ALA A 1 94 ? -0.983 -0.238 39.047 1.00 70.94 94 ALA A CA 1
ATOM 744 C C . ALA A 1 94 ? -0.176 -0.169 37.740 1.00 70.94 94 ALA A C 1
ATOM 746 O O . ALA A 1 94 ? 0.427 0.865 37.444 1.00 70.94 94 ALA A O 1
ATOM 747 N N . LEU A 1 95 ? -0.188 -1.240 36.942 1.00 74.19 95 LEU A N 1
ATOM 748 C CA . LEU A 1 95 ? 0.458 -1.294 35.631 1.00 74.19 95 LEU A CA 1
ATOM 749 C C . LEU A 1 95 ? -0.147 -0.234 34.700 1.00 74.19 95 LEU A C 1
ATOM 751 O O . LEU A 1 95 ? 0.579 0.639 34.219 1.00 74.19 95 LEU A O 1
ATOM 755 N N . MET A 1 96 ? -1.471 -0.242 34.542 1.00 78.00 96 MET A N 1
ATOM 756 C CA . MET A 1 96 ? -2.227 0.701 33.714 1.00 78.00 96 MET A CA 1
ATOM 757 C C . MET A 1 96 ? -2.045 2.148 34.166 1.00 78.00 96 MET A C 1
ATOM 759 O O . MET A 1 96 ? -1.857 3.028 33.335 1.00 78.00 96 MET A O 1
ATOM 763 N N . ARG A 1 97 ? -2.016 2.427 35.472 1.00 76.25 97 ARG A N 1
ATOM 764 C CA . ARG A 1 97 ? -1.760 3.784 35.987 1.00 76.25 97 ARG A CA 1
ATOM 765 C C . ARG A 1 97 ? -0.332 4.242 35.709 1.00 76.25 97 ARG A C 1
ATOM 767 O O . ARG A 1 97 ? -0.127 5.407 35.373 1.00 76.25 97 ARG A O 1
ATOM 774 N N . ARG A 1 98 ? 0.646 3.338 35.830 1.00 70.06 98 ARG A N 1
ATOM 775 C CA . ARG A 1 98 ? 2.063 3.652 35.615 1.00 70.06 98 ARG A CA 1
ATOM 776 C C . ARG A 1 98 ? 2.375 3.935 34.149 1.00 70.06 98 ARG A C 1
ATOM 778 O O . ARG A 1 98 ? 3.101 4.887 33.884 1.00 70.06 98 ARG A O 1
ATOM 785 N N . PHE A 1 99 ? 1.850 3.139 33.216 1.00 72.25 99 PHE A N 1
ATOM 786 C CA . PHE A 1 99 ? 2.122 3.340 31.788 1.00 72.25 99 PHE A CA 1
ATOM 787 C C . PHE A 1 99 ? 1.079 4.239 31.116 1.00 72.25 99 PHE A C 1
ATOM 789 O O . PHE A 1 99 ? 1.436 5.085 30.308 1.00 72.25 99 PHE A O 1
ATOM 796 N N . GLY A 1 100 ? -0.204 4.099 31.449 1.00 72.62 100 GLY A N 1
ATOM 797 C CA . GLY A 1 100 ? -1.297 4.792 30.769 1.00 72.62 100 GLY A CA 1
ATOM 798 C C . GLY A 1 100 ? -1.156 6.308 30.845 1.00 72.62 100 GLY A C 1
ATOM 799 O O . GLY A 1 100 ? -1.360 6.986 29.844 1.00 72.62 100 GLY A O 1
ATOM 800 N N . LYS A 1 101 ? -0.685 6.843 31.978 1.00 74.44 101 LYS A N 1
ATOM 801 C CA . LYS A 1 101 ? -0.438 8.283 32.132 1.00 74.44 101 LYS A CA 1
ATOM 802 C C . LYS A 1 101 ? 0.625 8.823 31.158 1.00 74.44 101 LYS A C 1
ATOM 804 O O . LYS A 1 101 ? 0.452 9.932 30.668 1.00 74.44 101 LYS A O 1
ATOM 809 N N . GLU A 1 102 ? 1.675 8.050 30.846 1.00 73.62 102 GLU A N 1
ATOM 810 C CA . GLU A 1 102 ? 2.732 8.416 29.872 1.00 73.62 102 GLU A CA 1
ATOM 811 C C . GLU A 1 102 ? 2.141 8.652 28.472 1.00 73.62 102 GLU A C 1
ATOM 813 O O . GLU A 1 102 ? 2.585 9.541 27.754 1.00 73.62 102 GLU A O 1
ATOM 818 N N . TYR A 1 103 ? 1.097 7.898 28.117 1.00 73.44 103 TYR A N 1
ATOM 819 C CA . TYR A 1 103 ? 0.434 7.954 26.810 1.00 73.44 103 TYR A CA 1
ATOM 820 C C . TYR A 1 103 ? -0.907 8.701 26.852 1.00 73.44 103 TYR A C 1
ATOM 822 O O . TYR A 1 103 ? -1.695 8.601 25.917 1.00 73.44 103 TYR A O 1
ATOM 830 N N . GLY A 1 104 ? -1.187 9.437 27.933 1.00 79.44 104 GLY A N 1
ATOM 831 C CA . GLY A 1 104 ? -2.384 10.267 28.046 1.00 79.44 104 GLY A CA 1
ATOM 832 C C . GLY A 1 104 ? -3.682 9.508 28.332 1.00 79.44 104 GLY A C 1
ATOM 833 O O . GLY A 1 104 ? -4.741 10.024 28.012 1.00 79.44 104 GLY A O 1
ATOM 834 N N . TYR A 1 105 ? -3.648 8.318 28.930 1.00 83.06 105 TYR A N 1
ATOM 835 C CA . TYR A 1 105 ? -4.850 7.580 29.333 1.00 83.06 105 TYR A CA 1
ATOM 836 C C . TYR A 1 105 ? -5.316 7.937 30.755 1.00 83.06 105 TYR A C 1
ATOM 838 O O . TYR A 1 105 ? -4.506 8.107 31.671 1.00 83.06 105 TYR A O 1
ATOM 846 N N . THR A 1 106 ? -6.632 7.963 30.968 1.00 83.00 106 THR A N 1
ATOM 847 C CA . THR A 1 106 ? -7.281 7.864 32.283 1.00 83.00 106 THR A CA 1
ATOM 848 C C . THR A 1 106 ? -7.669 6.423 32.576 1.00 83.00 106 THR A C 1
ATOM 850 O O . THR A 1 106 ? -8.151 5.700 31.706 1.00 83.00 106 THR A O 1
ATOM 853 N N . ILE A 1 107 ? -7.461 5.999 33.822 1.00 81.94 107 ILE A N 1
ATOM 854 C CA . ILE A 1 107 ? -7.729 4.627 34.260 1.00 81.94 107 ILE A CA 1
ATOM 855 C C . ILE A 1 107 ? -8.992 4.604 35.112 1.00 81.94 107 ILE A C 1
ATOM 857 O O . ILE A 1 107 ? -9.084 5.337 36.100 1.00 81.94 107 ILE A O 1
ATOM 861 N N . ALA A 1 108 ? -9.936 3.746 34.742 1.00 79.38 108 ALA A N 1
ATOM 862 C CA . ALA A 1 108 ? -11.142 3.468 35.503 1.00 79.38 108 ALA A CA 1
ATOM 863 C C . ALA A 1 108 ? -11.241 1.965 35.776 1.00 79.38 108 ALA A C 1
ATOM 865 O O . ALA A 1 108 ? -11.202 1.154 34.852 1.00 79.38 108 ALA A O 1
ATOM 866 N N . ASP A 1 109 ? -11.409 1.611 37.044 1.00 74.12 109 ASP A N 1
ATOM 867 C CA . ASP A 1 109 ? -11.651 0.238 37.473 1.00 74.12 109 ASP A CA 1
ATOM 868 C C . ASP A 1 109 ? -13.172 0.020 37.560 1.00 74.12 109 ASP A C 1
ATOM 870 O O . ASP A 1 109 ? -13.895 0.845 38.129 1.00 74.12 109 ASP A O 1
ATOM 874 N N . ARG A 1 110 ? -13.689 -1.050 36.948 1.00 71.38 110 ARG A N 1
ATOM 875 C CA . ARG A 1 110 ? -15.118 -1.397 36.969 1.00 71.38 110 ARG A CA 1
ATOM 876 C C . ARG A 1 110 ? -15.300 -2.862 37.335 1.00 71.38 110 ARG A C 1
ATOM 878 O O . ARG A 1 110 ? -14.778 -3.746 36.661 1.00 71.38 110 ARG A O 1
ATOM 885 N N . VAL A 1 111 ? -16.106 -3.126 38.359 1.00 64.56 111 VAL A N 1
ATOM 886 C CA . VAL A 1 111 ? -16.594 -4.481 38.639 1.00 64.56 111 VAL A CA 1
ATOM 887 C C . VAL A 1 111 ? -17.775 -4.751 37.714 1.00 64.56 111 VAL A C 1
ATOM 889 O O . VAL A 1 111 ? -18.769 -4.024 37.743 1.00 64.56 111 VAL A O 1
ATOM 892 N N . VAL A 1 112 ? -17.668 -5.773 36.868 1.00 63.47 112 VAL A N 1
ATOM 893 C CA . VAL A 1 112 ? -18.760 -6.198 35.989 1.00 63.47 112 VAL A CA 1
ATOM 894 C C . VAL A 1 112 ? -19.468 -7.372 36.654 1.00 63.47 112 VAL A C 1
ATOM 896 O O . VAL A 1 112 ? -18.985 -8.503 36.627 1.00 63.47 112 VAL A O 1
ATOM 899 N N . SER A 1 113 ? -20.635 -7.103 37.241 1.00 57.16 113 SER A N 1
ATOM 900 C CA . SER A 1 113 ? -21.552 -8.130 37.737 1.00 57.16 113 SER A CA 1
ATOM 901 C C . SER A 1 113 ? -22.734 -8.282 36.774 1.00 57.16 113 SER A C 1
ATOM 903 O O . SER A 1 113 ? -23.420 -7.320 36.429 1.00 57.16 113 SER A O 1
ATOM 905 N N . ARG A 1 114 ? -22.982 -9.506 36.293 1.00 51.38 114 ARG A N 1
ATOM 906 C CA . ARG A 1 114 ? -24.233 -9.849 35.598 1.00 51.38 114 ARG A CA 1
ATOM 907 C C . ARG A 1 114 ? -25.234 -10.376 36.623 1.00 51.38 114 ARG A C 1
ATOM 909 O O . ARG A 1 114 ? -24.883 -11.206 37.459 1.00 51.38 114 ARG A O 1
ATOM 916 N N . ARG A 1 115 ? -26.488 -9.918 36.555 1.00 41.34 115 ARG A N 1
ATOM 917 C CA . ARG A 1 115 ? -27.585 -10.449 37.384 1.00 41.34 115 ARG A CA 1
ATOM 918 C C . ARG A 1 115 ? -27.705 -11.962 37.134 1.00 41.34 115 ARG A C 1
ATOM 920 O O . ARG A 1 115 ? -27.891 -12.357 35.988 1.00 41.34 115 ARG A O 1
ATOM 927 N N . GLY A 1 116 ? -27.573 -12.781 38.180 1.00 52.16 116 GLY A N 1
ATOM 928 C CA . GLY A 1 116 ? -27.675 -14.248 38.102 1.00 52.16 116 GLY A CA 1
ATOM 929 C C . GLY A 1 116 ? -26.353 -15.021 37.971 1.00 52.16 116 GLY A C 1
ATOM 930 O O . GLY A 1 116 ? -26.391 -16.245 37.914 1.00 52.16 116 GLY A O 1
ATOM 931 N N . TYR A 1 117 ? -25.197 -14.349 37.939 1.00 52.22 117 TYR A N 1
ATOM 932 C CA . TYR A 1 117 ? -23.881 -15.003 38.005 1.00 52.22 117 TYR A CA 1
ATOM 933 C C . TYR A 1 117 ? -23.472 -15.282 39.459 1.00 52.22 117 TYR A C 1
ATOM 935 O O . TYR A 1 117 ? -23.747 -14.463 40.344 1.00 52.22 117 TYR A O 1
ATOM 943 N N . ARG A 1 118 ? -22.817 -16.422 39.713 1.00 55.28 118 ARG A N 1
ATOM 944 C CA . ARG A 1 118 ? -22.305 -16.755 41.049 1.00 55.28 118 ARG A CA 1
ATOM 945 C C . ARG A 1 118 ? -21.101 -15.854 41.398 1.00 55.28 118 ARG A C 1
ATOM 947 O O . ARG A 1 118 ? -20.460 -15.335 40.481 1.00 55.28 118 ARG A O 1
ATOM 954 N N . PRO A 1 119 ? -20.788 -15.607 42.686 1.00 58.28 119 PRO A N 1
ATOM 955 C CA . PRO A 1 119 ? -19.674 -14.739 43.091 1.00 58.28 119 PRO A CA 1
ATOM 956 C C . PRO A 1 119 ? -18.325 -15.094 42.440 1.00 58.28 119 PRO A C 1
ATOM 958 O O . PRO A 1 119 ? -17.555 -14.196 42.105 1.00 58.28 119 PRO A O 1
ATOM 961 N N . GLU A 1 120 ? -18.066 -16.380 42.198 1.00 58.25 120 GLU A N 1
ATOM 962 C CA . GLU A 1 120 ? -16.870 -16.900 41.521 1.00 58.25 120 GLU A CA 1
ATOM 963 C C . GLU A 1 120 ? -16.743 -16.494 40.044 1.00 58.25 120 GLU A C 1
ATOM 965 O O . GLU A 1 120 ? -15.644 -16.510 39.487 1.00 58.25 120 GLU A O 1
ATOM 970 N N . ASP A 1 121 ? -17.846 -16.094 39.414 1.00 59.44 121 ASP A N 1
ATOM 971 C CA . ASP A 1 121 ? -17.883 -15.719 38.006 1.00 59.44 121 ASP A CA 1
ATOM 972 C C . ASP A 1 121 ? -17.815 -14.196 37.787 1.00 59.44 121 ASP A C 1
ATOM 974 O O . ASP A 1 121 ? -17.850 -13.715 36.645 1.00 59.44 121 ASP A O 1
ATOM 978 N N . GLN A 1 122 ? -17.731 -13.418 38.871 1.00 66.81 122 GLN A N 1
ATOM 979 C CA . GLN A 1 122 ? -17.550 -11.973 38.798 1.00 66.81 122 GLN A CA 1
ATOM 980 C C . GLN A 1 122 ? -16.171 -11.633 38.220 1.00 66.81 122 GLN A C 1
ATOM 982 O O . GLN A 1 122 ? -15.167 -12.317 38.461 1.00 66.81 122 GLN A O 1
ATOM 987 N N . ARG A 1 123 ? -16.125 -10.562 37.420 1.00 70.12 123 ARG A N 1
ATOM 988 C CA . ARG A 1 123 ? -14.894 -10.080 36.788 1.00 70.12 123 ARG A CA 1
ATOM 989 C C . ARG A 1 123 ? -14.658 -8.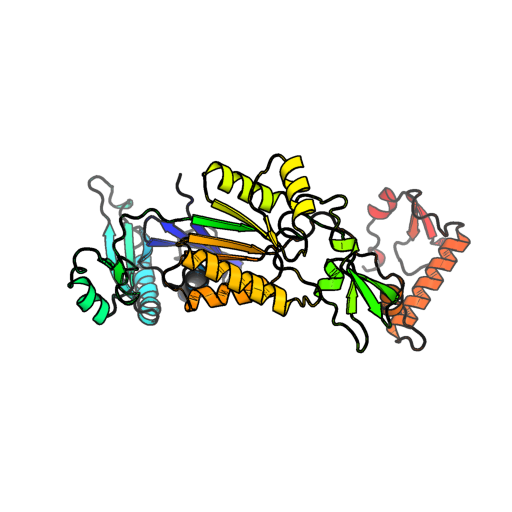615 37.112 1.00 70.12 123 ARG A C 1
ATOM 991 O O . ARG A 1 123 ? -15.587 -7.802 37.089 1.00 70.12 123 ARG A O 1
ATOM 998 N N . THR A 1 124 ? -13.401 -8.279 37.352 1.00 72.25 124 THR A N 1
ATOM 999 C CA . THR A 1 124 ? -12.930 -6.899 37.426 1.00 72.25 124 THR A CA 1
ATOM 1000 C C . THR A 1 124 ? -12.318 -6.535 36.082 1.00 72.25 124 THR A C 1
ATOM 1002 O O . THR A 1 124 ? -11.504 -7.281 35.537 1.00 72.25 124 THR A O 1
ATOM 1005 N N . VAL A 1 125 ? -12.735 -5.399 35.529 1.00 76.56 125 VAL A N 1
ATOM 1006 C CA . VAL A 1 125 ? -12.190 -4.850 34.288 1.00 76.56 125 VAL A CA 1
ATOM 1007 C C . VAL A 1 125 ? -11.487 -3.543 34.621 1.00 76.56 125 VAL A C 1
ATOM 1009 O O . VAL A 1 125 ? -12.117 -2.584 35.077 1.00 76.56 125 VAL A O 1
ATOM 1012 N N . THR A 1 126 ? -10.179 -3.505 34.390 1.00 80.88 126 THR A N 1
ATOM 1013 C CA . THR A 1 126 ? -9.394 -2.271 34.426 1.00 80.88 126 THR A CA 1
ATOM 1014 C C . THR A 1 126 ? -9.349 -1.702 33.019 1.00 80.88 126 THR A C 1
ATOM 1016 O O . THR A 1 126 ? -8.742 -2.293 32.126 1.00 80.88 126 THR A O 1
ATOM 1019 N N . THR A 1 127 ? -9.978 -0.545 32.830 1.00 82.00 127 THR A N 1
ATOM 1020 C CA . THR A 1 127 ? -10.070 0.127 31.534 1.00 82.00 127 THR A CA 1
ATOM 1021 C C . THR A 1 127 ? -9.188 1.371 31.517 1.00 82.00 127 THR A C 1
ATOM 1023 O O . THR A 1 127 ? -9.388 2.298 32.306 1.00 82.00 127 THR A O 1
ATOM 1026 N N . ALA A 1 128 ? -8.261 1.437 30.566 1.00 83.56 128 ALA A N 1
ATOM 1027 C CA . ALA A 1 128 ? -7.564 2.658 30.186 1.00 83.56 128 ALA A CA 1
ATOM 1028 C C . ALA A 1 128 ? -8.281 3.313 29.003 1.00 83.56 128 ALA A C 1
ATOM 1030 O O . ALA A 1 128 ? -8.393 2.716 27.932 1.00 83.56 128 ALA A O 1
ATOM 1031 N N . ARG A 1 129 ? -8.745 4.553 29.174 1.00 83.25 129 ARG A N 1
ATOM 1032 C CA . ARG A 1 129 ? -9.334 5.367 28.100 1.00 83.25 129 ARG A CA 1
ATOM 1033 C C . ARG A 1 129 ? -8.404 6.500 27.746 1.00 83.25 129 ARG A C 1
ATOM 1035 O O . ARG A 1 129 ? -7.947 7.203 28.641 1.00 83.25 129 ARG A O 1
ATOM 1042 N N . LEU A 1 130 ? -8.127 6.677 26.462 1.00 80.25 130 LEU A N 1
ATOM 1043 C CA . LEU A 1 130 ? -7.315 7.803 26.025 1.00 80.25 130 LEU A CA 1
ATOM 1044 C C . LEU A 1 130 ? -8.041 9.102 26.403 1.00 80.25 130 LEU A C 1
ATOM 1046 O O . LEU A 1 130 ? -9.236 9.249 26.126 1.00 80.25 130 LEU A O 1
ATOM 1050 N N . ASN A 1 131 ? -7.350 10.011 27.089 1.00 72.38 131 ASN A N 1
ATOM 1051 C CA . ASN A 1 131 ? -7.917 11.301 27.447 1.00 72.38 131 ASN A CA 1
ATOM 1052 C C . ASN A 1 131 ? -8.234 12.056 26.177 1.00 72.38 131 ASN A C 1
ATOM 1054 O O . ASN A 1 131 ? -7.374 12.217 25.311 1.00 72.38 131 ASN A O 1
ATOM 1058 N N . LYS A 1 132 ? -9.455 12.579 26.125 1.00 58.97 132 LYS A N 1
ATOM 1059 C CA . LYS A 1 132 ? -9.760 13.608 25.153 1.00 58.97 132 LYS A CA 1
ATOM 1060 C C . LYS A 1 132 ? -8.934 14.836 25.493 1.00 58.97 132 LYS A C 1
ATOM 1062 O O . LYS A 1 132 ? -8.902 15.249 26.657 1.00 58.97 132 LYS A O 1
ATOM 1067 N N . LEU A 1 133 ? -8.239 15.396 24.513 1.00 53.91 133 LEU A N 1
ATOM 1068 C CA . LEU A 1 133 ? -7.489 16.630 24.735 1.00 53.91 133 LEU A CA 1
ATOM 1069 C C . LEU A 1 133 ? -8.470 17.743 25.152 1.00 53.91 133 LEU A C 1
ATOM 1071 O O . LEU A 1 133 ? -9.649 17.711 24.797 1.00 53.91 133 LEU A O 1
ATOM 1075 N N . SER A 1 134 ? -8.025 18.716 25.956 1.00 42.94 134 SER A N 1
ATOM 1076 C CA . SER A 1 134 ? -8.922 19.752 26.507 1.00 42.94 134 SER A CA 1
ATOM 1077 C C . SER A 1 134 ? -9.696 20.490 25.411 1.00 42.94 134 SER A C 1
ATOM 1079 O O . SER A 1 134 ? -10.880 20.772 25.567 1.00 42.94 134 SER A O 1
ATOM 1081 N N . TRP A 1 135 ? -9.057 20.709 24.264 1.00 37.66 135 TRP A N 1
ATOM 1082 C CA . TRP A 1 135 ? -9.670 21.309 23.088 1.00 37.66 135 TRP A CA 1
ATOM 1083 C C . TRP A 1 135 ? -10.627 20.340 22.340 1.00 37.66 135 TRP A C 1
ATOM 1085 O O . TRP A 1 135 ? -11.610 20.813 21.782 1.00 37.66 135 TRP A O 1
ATOM 1095 N N . GLU A 1 136 ? -10.468 19.002 22.411 1.00 40.47 136 GLU A N 1
ATOM 1096 C CA . GLU A 1 136 ? -11.439 18.024 21.849 1.00 40.47 136 GLU A CA 1
ATOM 1097 C C . GLU A 1 136 ? -12.782 18.103 22.568 1.00 40.47 136 GLU A C 1
ATOM 1099 O O . GLU A 1 136 ? -13.832 17.848 21.984 1.00 40.47 136 GLU A O 1
ATOM 1104 N N . THR A 1 137 ? -12.752 18.446 23.857 1.00 49.19 137 THR A N 1
ATOM 1105 C CA . THR A 1 137 ? -13.960 18.617 24.673 1.00 49.19 137 THR A CA 1
ATOM 1106 C C . THR A 1 137 ? -14.709 19.897 24.293 1.00 49.19 137 THR A C 1
ATOM 1108 O O . THR A 1 137 ? -15.938 19.921 24.326 1.00 49.19 137 THR A O 1
ATOM 1111 N N . VAL A 1 138 ? -13.973 20.937 23.888 1.00 43.75 138 VAL A N 1
ATOM 1112 C CA . VAL A 1 138 ? -14.520 22.212 23.399 1.00 43.75 138 VAL A CA 1
ATOM 1113 C C . VAL A 1 138 ? -15.083 22.071 21.981 1.00 43.75 138 VAL A C 1
ATOM 1115 O O . VAL A 1 138 ? -16.130 22.634 21.686 1.00 43.75 138 VAL A O 1
ATOM 1118 N N . GLU A 1 139 ? -14.449 21.289 21.108 1.00 42.78 139 GLU A N 1
ATOM 1119 C CA . GLU A 1 139 ? -14.939 21.077 19.739 1.00 42.78 139 GLU A CA 1
ATOM 1120 C C . GLU A 1 139 ? -16.094 20.066 19.661 1.00 42.78 139 GLU A C 1
ATOM 1122 O O . GLU A 1 139 ? -17.009 20.251 18.866 1.00 42.78 139 GLU A O 1
ATOM 1127 N N . ALA A 1 140 ? -16.117 19.027 20.505 1.00 47.94 140 ALA A N 1
ATOM 1128 C CA . ALA A 1 140 ? -17.197 18.033 20.508 1.00 47.94 140 ALA A CA 1
ATOM 1129 C C . ALA A 1 140 ? -18.559 18.582 20.982 1.00 47.94 140 ALA A C 1
ATOM 1131 O O . ALA A 1 140 ? -19.587 17.959 20.713 1.00 47.94 140 ALA A O 1
ATOM 1132 N N . SER A 1 141 ? -18.586 19.710 21.700 1.00 49.94 141 SER A N 1
ATOM 1133 C CA . SER A 1 141 ? -19.825 20.395 22.100 1.00 49.94 141 SER A CA 1
ATOM 1134 C C . SER A 1 141 ? -20.376 21.318 21.004 1.00 49.94 141 SER A C 1
ATOM 1136 O O . SER A 1 141 ? -21.572 21.624 21.005 1.00 49.94 141 SER A O 1
ATOM 1138 N N . ALA A 1 142 ? -19.550 21.705 20.028 1.00 54.09 142 ALA A N 1
ATOM 1139 C CA . ALA A 1 142 ? -19.998 22.381 18.821 1.00 54.09 142 ALA A CA 1
ATOM 1140 C C . ALA A 1 142 ? -20.597 21.349 17.851 1.00 54.09 142 ALA A C 1
ATOM 1142 O O . ALA A 1 142 ? -19.948 20.387 17.447 1.00 54.09 142 ALA A O 1
ATOM 1143 N N . HIS A 1 143 ? -21.857 21.521 17.457 1.00 57.38 143 HIS A N 1
ATOM 1144 C CA . HIS A 1 143 ? -22.413 20.717 16.369 1.00 57.38 143 HIS A CA 1
ATOM 1145 C C . HIS A 1 143 ? -21.855 21.233 15.032 1.00 57.38 143 HIS A C 1
ATOM 1147 O O . HIS A 1 143 ? -21.793 22.453 14.849 1.00 57.38 143 HIS A O 1
ATOM 1153 N N . PRO A 1 144 ? -21.465 20.351 14.087 1.00 60.03 144 PRO A N 1
ATOM 1154 C CA . PRO A 1 144 ? -21.067 20.781 12.754 1.00 60.03 144 PRO A CA 1
ATOM 1155 C C . PRO A 1 144 ? -22.163 21.635 12.094 1.00 60.03 144 PRO A C 1
ATOM 1157 O O . PRO A 1 144 ? -23.349 21.316 12.239 1.00 60.03 144 PRO A O 1
ATOM 1160 N N . PRO A 1 145 ? -21.804 22.690 11.342 1.00 57.19 145 PRO A N 1
ATOM 1161 C CA . PRO A 1 145 ? -22.757 23.435 10.526 1.00 57.19 145 PRO A CA 1
ATOM 1162 C C . PRO A 1 145 ? -23.526 22.508 9.574 1.00 57.19 145 PRO A C 1
ATOM 1164 O O . PRO A 1 145 ? -22.995 21.502 9.102 1.00 57.19 145 PRO A O 1
ATOM 1167 N N . LYS A 1 146 ? -24.776 22.859 9.247 1.00 52.34 146 LYS A N 1
ATOM 1168 C CA . LYS A 1 146 ? -25.636 22.081 8.339 1.00 52.34 146 LYS A CA 1
ATOM 1169 C C . LYS A 1 146 ? -24.912 21.789 7.014 1.00 52.34 146 LYS A C 1
ATOM 1171 O O . LYS A 1 146 ? -24.539 22.717 6.302 1.00 52.34 146 LYS A O 1
ATOM 1176 N N . GLY A 1 147 ? -24.750 20.507 6.675 1.00 56.66 147 GLY A N 1
ATOM 1177 C CA . GLY A 1 147 ? -24.027 20.070 5.473 1.00 56.66 147 GLY A CA 1
ATOM 1178 C C . GLY A 1 147 ? -22.527 19.836 5.679 1.00 56.66 147 GLY A C 1
ATOM 1179 O O . GLY A 1 147 ? -21.817 19.610 4.701 1.00 56.66 147 GLY A O 1
ATOM 1180 N N . MET A 1 148 ? -22.035 19.854 6.920 1.00 61.50 148 MET A N 1
ATOM 1181 C CA . MET A 1 148 ? -20.681 19.450 7.298 1.00 61.50 148 MET A CA 1
ATOM 1182 C C . MET A 1 148 ? -20.710 18.348 8.353 1.00 61.50 148 MET A C 1
ATOM 1184 O O . MET A 1 148 ? -21.618 18.274 9.173 1.00 61.50 148 MET A O 1
ATOM 1188 N N . LYS A 1 149 ? -19.698 17.482 8.337 1.00 64.25 149 LYS A N 1
ATOM 1189 C CA . LYS A 1 149 ? -19.446 16.512 9.401 1.00 64.25 149 LYS A CA 1
ATOM 1190 C C . LYS A 1 149 ? -17.989 16.563 9.813 1.00 64.25 149 LYS A C 1
ATOM 1192 O O . LYS A 1 149 ? -17.111 16.917 9.024 1.00 64.25 149 LYS A O 1
ATOM 1197 N N . TRP A 1 150 ? -17.721 16.139 11.036 1.00 56.84 150 TRP A N 1
ATOM 1198 C CA . TRP A 1 150 ? -16.358 15.912 11.489 1.00 56.84 150 TRP A CA 1
ATOM 1199 C C . TRP A 1 150 ? -15.659 14.901 10.572 1.00 56.84 150 TRP A C 1
ATOM 1201 O O . TRP A 1 150 ? -16.212 13.835 10.277 1.00 56.84 150 TRP A O 1
ATOM 1211 N N . LYS A 1 151 ? -14.453 15.234 10.094 1.00 55.56 151 LYS A N 1
ATOM 1212 C CA . LYS A 1 151 ? -13.645 14.338 9.249 1.00 55.56 151 LYS A CA 1
ATOM 1213 C C . LYS A 1 151 ? -13.386 13.007 9.948 1.00 55.56 151 LYS A C 1
ATOM 1215 O O . LYS A 1 151 ? -13.416 11.959 9.304 1.00 55.56 151 LYS A O 1
ATOM 1220 N N . ASP A 1 152 ? -13.175 13.066 11.256 1.00 50.81 152 ASP A N 1
ATOM 1221 C CA . ASP A 1 152 ? -13.241 11.933 12.162 1.00 50.81 152 ASP A CA 1
ATOM 1222 C C . ASP A 1 152 ? -14.339 12.218 13.206 1.00 50.81 152 ASP A C 1
ATOM 1224 O O . ASP A 1 152 ? -14.194 13.156 13.989 1.00 50.81 152 ASP A O 1
ATOM 1228 N N . PRO A 1 153 ? -15.430 11.427 13.252 1.00 45.09 153 PRO A N 1
ATOM 1229 C CA . PRO A 1 153 ? -16.507 11.578 14.238 1.00 45.09 153 PRO A CA 1
ATOM 1230 C C . PRO A 1 153 ? -16.047 11.509 15.700 1.00 45.09 153 PRO A C 1
ATOM 1232 O O . PRO A 1 153 ? -16.813 11.831 16.605 1.00 45.09 153 PRO A O 1
ATOM 1235 N N . LEU A 1 154 ? -14.823 11.038 15.935 1.00 43.41 154 LEU A N 1
ATOM 1236 C CA . LEU A 1 154 ? -14.211 10.876 17.245 1.00 43.41 154 LEU A CA 1
ATOM 1237 C C . LEU A 1 154 ? -12.994 11.796 17.447 1.00 43.41 154 LEU A C 1
ATOM 1239 O O . LEU A 1 154 ? -12.443 11.776 18.544 1.00 43.41 154 LEU A O 1
ATOM 1243 N N . ASN A 1 155 ? -12.589 12.580 16.434 1.00 46.97 155 ASN A N 1
ATOM 1244 C CA . ASN A 1 155 ? -11.476 13.535 16.502 1.00 46.97 155 ASN A CA 1
ATOM 1245 C C . ASN A 1 155 ? -11.717 14.781 15.606 1.00 46.97 155 ASN A C 1
ATOM 1247 O O . ASN A 1 155 ? -11.384 14.781 14.413 1.00 46.97 155 ASN A O 1
ATOM 1251 N N . PRO A 1 156 ? -12.273 15.862 16.175 1.00 47.19 156 PRO A N 1
ATOM 1252 C CA . PRO A 1 156 ? -12.632 17.065 15.428 1.00 47.19 156 PRO A CA 1
ATOM 1253 C C . PRO A 1 156 ? -11.450 17.895 14.857 1.00 47.19 156 PRO A C 1
ATOM 1255 O O . PRO A 1 156 ? -11.660 18.558 13.837 1.00 47.19 156 PRO A O 1
ATOM 1258 N N . LEU A 1 157 ? -10.190 17.758 15.327 1.00 41.50 157 LEU A N 1
ATOM 1259 C CA . LEU A 1 157 ? -9.033 18.487 14.726 1.00 41.50 157 LEU A CA 1
ATOM 1260 C C . LEU A 1 157 ? -8.683 18.068 13.329 1.00 41.50 157 LEU A C 1
ATOM 1262 O O . LEU A 1 157 ? -7.983 18.787 12.611 1.00 41.50 157 LEU A O 1
ATOM 1266 N N . ARG A 1 158 ? -9.089 16.864 12.935 1.00 48.25 158 ARG A N 1
ATOM 1267 C CA . ARG A 1 158 ? -8.830 16.429 11.569 1.00 48.25 158 ARG A CA 1
ATOM 1268 C C . ARG A 1 158 ? -9.602 17.310 10.566 1.00 48.25 158 ARG A C 1
ATOM 1270 O O . ARG A 1 158 ? -9.367 17.193 9.364 1.00 48.25 158 ARG A O 1
ATOM 1277 N N . GLY A 1 159 ? -10.430 18.234 11.057 1.00 46.75 159 GLY A N 1
ATOM 1278 C CA . GLY A 1 159 ? -11.142 19.255 10.316 1.00 46.75 159 GLY A CA 1
ATOM 1279 C C . GLY A 1 159 ? -12.582 18.834 10.076 1.00 46.75 159 GLY A C 1
ATOM 1280 O O . GLY A 1 159 ? -12.987 17.699 10.340 1.00 46.75 159 GLY A O 1
ATOM 1281 N N . MET A 1 160 ? -13.368 19.751 9.533 1.00 57.75 160 MET A N 1
ATOM 1282 C CA . MET A 1 160 ? -14.685 19.433 9.001 1.00 57.75 160 MET A CA 1
ATOM 1283 C C . MET A 1 160 ? -14.545 19.077 7.525 1.00 57.75 160 MET A C 1
ATOM 1285 O O . MET A 1 160 ? -13.751 19.666 6.791 1.00 57.75 160 MET A O 1
ATOM 1289 N N . ILE A 1 161 ? -15.314 18.092 7.089 1.00 57.81 161 ILE A N 1
ATOM 1290 C CA . ILE A 1 161 ? -15.535 17.821 5.672 1.00 57.81 161 ILE A CA 1
ATOM 1291 C C . ILE A 1 161 ? -16.998 18.116 5.362 1.00 57.81 161 ILE A C 1
ATOM 1293 O O . ILE A 1 161 ? -17.838 17.993 6.258 1.00 57.81 161 ILE A O 1
ATOM 1297 N N . PRO A 1 162 ? -17.342 18.456 4.112 1.00 55.25 162 PRO A N 1
ATOM 1298 C CA . PRO A 1 162 ? -18.732 18.443 3.694 1.00 55.25 162 PRO A CA 1
ATOM 1299 C C . PRO A 1 162 ? -19.367 17.107 4.101 1.00 55.25 162 PRO A C 1
ATOM 1301 O O . PRO A 1 162 ? -18.791 16.034 3.882 1.00 55.25 162 PRO A O 1
ATOM 1304 N N . GLU A 1 163 ? -20.536 17.154 4.730 1.00 58.69 163 GLU A N 1
ATOM 1305 C CA . GLU A 1 163 ? -21.382 15.993 4.964 1.00 58.69 163 GLU A CA 1
ATOM 1306 C C . GLU A 1 163 ? -21.966 15.592 3.615 1.00 58.69 163 GLU A C 1
ATOM 1308 O O . GLU A 1 163 ? -23.127 15.836 3.293 1.00 58.69 163 GLU A O 1
ATOM 1313 N N . SER A 1 164 ? -21.113 15.031 2.760 1.00 51.50 164 SER A N 1
ATOM 1314 C CA . SER A 1 164 ? -21.556 14.567 1.468 1.00 51.50 164 SER A CA 1
ATOM 1315 C C . SER A 1 164 ? -22.403 13.317 1.694 1.00 51.50 164 SER A C 1
ATOM 1317 O O . SER A 1 164 ? -21.947 12.279 2.184 1.00 51.50 164 SER A O 1
ATOM 1319 N N . LYS A 1 165 ? -23.672 13.426 1.303 1.00 48.78 165 LYS A N 1
ATOM 1320 C CA . LYS A 1 165 ? -24.494 12.285 0.888 1.00 48.78 165 LYS A CA 1
ATOM 1321 C C . LYS A 1 165 ? -23.995 11.671 -0.431 1.00 48.78 165 LYS A C 1
ATOM 1323 O O . LYS A 1 165 ? -24.611 10.740 -0.935 1.00 48.78 165 LYS A O 1
ATOM 1328 N N . GLU A 1 166 ? -22.900 12.171 -1.005 1.00 51.69 166 GLU A N 1
ATOM 1329 C CA . GLU A 1 166 ? -22.375 11.690 -2.278 1.00 51.69 166 GLU A CA 1
ATOM 1330 C C . GLU A 1 166 ? -21.568 10.404 -2.098 1.00 51.69 166 GLU A C 1
ATOM 1332 O O . GLU A 1 166 ? -20.683 10.292 -1.243 1.00 51.69 166 GLU A O 1
ATOM 1337 N N . ALA A 1 167 ? -21.893 9.415 -2.928 1.00 59.12 167 ALA A N 1
ATOM 1338 C CA . ALA A 1 167 ? -21.205 8.140 -2.991 1.00 59.12 167 ALA A CA 1
ATOM 1339 C C . ALA A 1 167 ? -19.687 8.341 -3.139 1.00 59.12 167 ALA A C 1
ATOM 1341 O O . ALA A 1 167 ? -19.219 9.159 -3.931 1.00 59.12 167 ALA A O 1
ATOM 1342 N N . ARG A 1 168 ? -18.893 7.565 -2.390 1.00 76.75 168 ARG A N 1
ATOM 1343 C CA . ARG A 1 168 ? -17.436 7.528 -2.573 1.00 76.75 168 ARG A CA 1
ATOM 1344 C C . ARG A 1 168 ? -17.114 7.045 -3.984 1.00 76.75 168 ARG A C 1
ATOM 1346 O O . ARG A 1 168 ? -17.184 5.840 -4.247 1.00 76.75 168 ARG A O 1
ATOM 1353 N N . LYS A 1 169 ? -16.715 7.960 -4.864 1.00 91.19 169 LYS A N 1
ATOM 1354 C CA . LYS A 1 169 ? -16.255 7.621 -6.208 1.00 91.19 169 LYS A CA 1
ATOM 1355 C C . LYS A 1 169 ? -14.891 6.942 -6.091 1.00 91.19 169 LYS A C 1
ATOM 1357 O O . LYS A 1 169 ? -13.882 7.565 -5.746 1.00 91.19 169 LYS A O 1
ATOM 1362 N N . SER A 1 170 ? -14.902 5.626 -6.278 1.00 94.31 170 SER A N 1
ATOM 1363 C CA . SER A 1 170 ? -13.781 4.738 -5.977 1.00 94.31 170 SER A CA 1
ATOM 1364 C C . SER A 1 170 ? -13.013 4.384 -7.242 1.00 94.31 170 SER A C 1
ATOM 1366 O O . SER A 1 170 ? -13.628 3.926 -8.192 1.00 94.31 170 SER A O 1
ATOM 1368 N N . LEU A 1 171 ? -11.684 4.499 -7.213 1.00 97.56 171 LEU A N 1
ATOM 1369 C CA . LEU A 1 171 ? -10.794 4.118 -8.311 1.00 97.56 171 LEU A CA 1
ATOM 1370 C C . LEU A 1 171 ? -9.753 3.102 -7.842 1.00 97.56 171 LEU A C 1
ATOM 1372 O O . LEU A 1 171 ? -9.187 3.227 -6.749 1.00 97.56 171 LEU A O 1
ATOM 1376 N N . ARG A 1 172 ? -9.484 2.084 -8.651 1.00 98.06 172 ARG A N 1
ATOM 1377 C CA . ARG A 1 172 ? -8.405 1.115 -8.436 1.00 98.06 172 ARG A CA 1
ATOM 1378 C C . ARG A 1 172 ? -7.447 1.164 -9.616 1.00 98.06 172 ARG A C 1
ATOM 1380 O O . ARG A 1 172 ? -7.834 0.922 -10.752 1.00 98.06 172 ARG A O 1
ATOM 1387 N N . VAL A 1 173 ? -6.203 1.514 -9.331 1.00 98.56 173 VAL A N 1
ATOM 1388 C CA . VAL A 1 173 ? -5.162 1.749 -10.329 1.00 98.56 173 VAL A CA 1
ATOM 1389 C C . VAL A 1 173 ? -4.104 0.674 -10.156 1.00 98.56 173 VAL A C 1
ATOM 1391 O O . VAL A 1 173 ? -3.523 0.550 -9.077 1.00 98.56 173 VAL A O 1
ATOM 1394 N N . PHE A 1 174 ? -3.859 -0.100 -11.204 1.00 97.94 174 PHE A N 1
ATOM 1395 C CA . PHE A 1 174 ? -2.840 -1.143 -11.202 1.00 97.94 174 PHE A CA 1
ATOM 1396 C C . PHE A 1 174 ? -1.780 -0.837 -12.255 1.00 97.94 174 PHE A C 1
ATOM 1398 O O . PHE A 1 174 ? -2.107 -0.548 -13.405 1.00 97.94 174 PHE A O 1
ATOM 1405 N N . ASP A 1 175 ? -0.510 -0.917 -11.884 1.00 96.44 175 ASP A N 1
ATOM 1406 C CA . ASP A 1 175 ? 0.560 -1.056 -12.864 1.00 96.44 175 ASP A CA 1
ATOM 1407 C C . ASP A 1 175 ? 0.504 -2.432 -13.550 1.00 96.44 175 ASP A C 1
ATOM 1409 O O . ASP A 1 175 ? -0.166 -3.359 -13.081 1.00 96.44 175 ASP A O 1
ATOM 1413 N N . PHE A 1 176 ? 1.171 -2.556 -14.696 1.00 92.56 176 PHE A N 1
ATOM 1414 C CA . PHE A 1 176 ? 1.155 -3.779 -15.491 1.00 92.56 176 PHE A CA 1
ATOM 1415 C C . PHE A 1 176 ? 2.380 -4.663 -15.248 1.00 92.56 176 PHE A C 1
ATOM 1417 O O . PHE A 1 176 ? 2.250 -5.760 -14.693 1.00 92.56 176 PHE A O 1
ATOM 1424 N N . ASP A 1 177 ? 3.544 -4.192 -15.689 1.00 86.62 177 ASP A N 1
ATOM 1425 C CA . ASP A 1 177 ? 4.800 -4.935 -15.706 1.00 86.62 177 ASP A CA 1
ATOM 1426 C C . ASP A 1 177 ? 5.268 -5.227 -14.275 1.00 86.62 177 ASP A C 1
ATOM 1428 O O . ASP A 1 177 ? 5.301 -4.345 -13.432 1.00 86.62 177 ASP A O 1
ATOM 1432 N N . ASP A 1 178 ? 5.561 -6.491 -13.967 1.00 82.81 178 ASP A N 1
ATOM 1433 C CA . ASP A 1 178 ? 5.922 -6.984 -12.626 1.00 82.81 178 ASP A CA 1
ATOM 1434 C C . ASP A 1 178 ? 4.901 -6.708 -11.495 1.00 82.81 178 ASP A C 1
ATOM 1436 O O . ASP A 1 178 ? 5.128 -7.096 -10.345 1.00 82.81 178 ASP A O 1
ATOM 1440 N N . THR A 1 179 ? 3.730 -6.154 -11.828 1.00 89.12 179 THR A N 1
ATOM 1441 C CA . THR A 1 179 ? 2.603 -5.917 -10.913 1.00 89.12 179 THR A CA 1
ATOM 1442 C C . THR A 1 179 ? 1.441 -6.880 -11.176 1.00 89.12 179 THR A C 1
ATOM 1444 O O . THR A 1 179 ? 1.000 -7.592 -10.270 1.00 89.12 179 THR A O 1
ATOM 1447 N N . LEU A 1 180 ? 0.961 -6.957 -12.420 1.00 86.38 180 LEU A N 1
ATOM 1448 C CA . LEU A 1 180 ? -0.088 -7.895 -12.851 1.00 86.38 180 LEU A CA 1
ATOM 1449 C C . LEU A 1 180 ? 0.463 -9.087 -13.620 1.00 86.38 180 LEU A C 1
ATOM 1451 O O . LEU A 1 180 ? -0.086 -10.190 -13.524 1.00 86.38 180 LEU A O 1
ATOM 1455 N N . ALA A 1 181 ? 1.533 -8.871 -14.376 1.00 80.12 181 ALA A N 1
ATOM 1456 C CA . ALA A 1 181 ? 2.187 -9.895 -15.164 1.00 80.12 181 ALA A CA 1
ATOM 1457 C C . ALA A 1 181 ? 3.701 -9.721 -15.116 1.00 80.12 181 ALA A C 1
ATOM 1459 O O . ALA A 1 181 ? 4.216 -8.613 -15.223 1.00 80.12 181 ALA A O 1
ATOM 1460 N N . HIS A 1 182 ? 4.419 -10.833 -15.025 1.00 74.69 182 HIS A N 1
ATOM 1461 C CA . HIS A 1 182 ? 5.844 -10.849 -15.306 1.00 74.69 182 HIS A CA 1
ATOM 1462 C C . HIS A 1 182 ? 6.051 -10.676 -16.802 1.00 74.69 182 HIS A C 1
ATOM 1464 O O . HIS A 1 182 ? 5.671 -11.552 -17.583 1.00 74.69 182 HIS A O 1
ATOM 1470 N N . THR A 1 183 ? 6.680 -9.574 -17.186 1.00 68.75 183 THR A N 1
ATOM 1471 C CA . THR A 1 183 ? 7.064 -9.292 -18.564 1.00 68.75 183 THR A CA 1
ATOM 1472 C C . THR A 1 183 ? 8.584 -9.373 -18.665 1.00 68.75 183 THR A C 1
ATOM 1474 O O . THR A 1 183 ? 9.328 -8.649 -18.006 1.00 68.75 183 THR A O 1
ATOM 1477 N N . ASN A 1 184 ? 9.078 -10.308 -19.476 1.00 58.53 184 ASN A N 1
ATOM 1478 C CA . ASN A 1 184 ? 10.516 -10.523 -19.671 1.00 58.53 184 ASN A CA 1
ATOM 1479 C C . ASN A 1 184 ? 11.086 -9.647 -20.796 1.00 58.53 184 ASN A C 1
ATOM 1481 O O . ASN A 1 184 ? 12.060 -10.040 -21.435 1.00 58.53 184 ASN A O 1
ATOM 1485 N N . ALA A 1 185 ? 10.471 -8.499 -21.089 1.00 60.09 185 ALA A N 1
ATOM 1486 C CA . ALA A 1 185 ? 10.890 -7.710 -22.233 1.00 60.09 185 ALA A CA 1
ATOM 1487 C C . ALA A 1 185 ? 12.269 -7.076 -21.966 1.00 60.09 185 ALA A C 1
ATOM 1489 O O . ALA A 1 185 ? 12.421 -6.339 -20.987 1.00 60.09 185 ALA A O 1
ATOM 1490 N N . PRO A 1 186 ? 13.291 -7.373 -22.786 1.00 64.94 186 PRO A N 1
ATOM 1491 C CA . PRO A 1 186 ? 14.614 -6.820 -22.577 1.00 64.94 186 PRO A CA 1
ATOM 1492 C C . PRO A 1 186 ? 14.632 -5.325 -22.918 1.00 64.94 186 PRO A C 1
ATOM 1494 O O . PRO A 1 186 ? 14.154 -4.919 -23.976 1.00 64.94 186 PRO A O 1
ATOM 1497 N N . VAL A 1 187 ? 15.227 -4.510 -22.047 1.00 68.44 187 VAL A N 1
ATOM 1498 C CA . VAL A 1 187 ? 15.552 -3.107 -22.333 1.00 68.44 187 VAL A CA 1
ATOM 1499 C C . VAL A 1 187 ? 16.924 -3.060 -22.998 1.00 68.44 187 VAL A C 1
ATOM 1501 O O . VAL A 1 187 ? 17.920 -3.463 -22.395 1.00 68.44 187 VAL A O 1
ATOM 1504 N N . GLY A 1 188 ? 16.990 -2.586 -24.238 1.00 75.50 188 GLY A N 1
ATOM 1505 C CA . GLY A 1 188 ? 18.254 -2.382 -24.936 1.00 75.50 188 GLY A CA 1
ATOM 1506 C C . GLY A 1 188 ? 19.043 -1.223 -24.323 1.00 75.50 188 GLY A C 1
ATOM 1507 O O . GLY A 1 188 ? 18.473 -0.219 -23.908 1.00 75.50 188 GLY A O 1
ATOM 1508 N N . ILE A 1 189 ? 20.364 -1.351 -24.272 1.00 79.56 189 ILE A N 1
ATOM 1509 C CA . ILE A 1 189 ? 21.304 -0.246 -24.092 1.00 79.56 189 ILE A CA 1
ATOM 1510 C C . ILE A 1 189 ? 21.857 0.090 -25.464 1.00 79.56 189 ILE A C 1
ATOM 1512 O O . ILE A 1 189 ? 22.381 -0.792 -26.151 1.00 79.56 189 ILE A O 1
ATOM 1516 N N . VAL A 1 190 ? 21.765 1.356 -25.839 1.00 82.38 190 VAL A N 1
ATOM 1517 C CA . VAL A 1 190 ? 22.306 1.902 -27.078 1.00 82.38 190 VAL A CA 1
ATOM 1518 C C . VAL A 1 190 ? 23.475 2.817 -26.749 1.00 82.38 190 VAL A C 1
ATOM 1520 O O . VAL A 1 190 ? 23.412 3.588 -25.800 1.00 82.38 190 VAL A O 1
ATOM 1523 N N . ARG A 1 191 ? 24.548 2.729 -27.531 1.00 87.00 191 ARG A N 1
ATOM 1524 C CA . ARG A 1 191 ? 25.669 3.675 -27.530 1.00 87.00 191 ARG A CA 1
ATOM 1525 C C . ARG A 1 191 ? 26.029 3.961 -28.982 1.00 87.00 191 ARG A C 1
ATOM 1527 O O . ARG A 1 191 ? 26.068 3.034 -29.791 1.00 87.00 191 ARG A O 1
ATOM 1534 N N . ASP A 1 192 ? 26.224 5.232 -29.319 1.00 83.81 192 ASP A N 1
ATOM 1535 C CA . ASP A 1 192 ? 26.542 5.683 -30.685 1.00 83.81 192 ASP A CA 1
ATOM 1536 C C . ASP A 1 192 ? 25.550 5.156 -31.744 1.00 83.81 192 ASP A C 1
ATOM 1538 O O . ASP A 1 192 ? 25.925 4.706 -32.827 1.00 83.81 192 ASP A O 1
ATOM 1542 N N . GLY A 1 193 ? 24.257 5.134 -31.396 1.00 77.06 193 GLY A N 1
ATOM 1543 C CA . GLY A 1 193 ? 23.178 4.661 -32.272 1.00 77.06 193 GLY A CA 1
ATOM 1544 C C . GLY A 1 193 ? 23.114 3.142 -32.479 1.00 77.06 193 GLY A C 1
ATOM 1545 O O . GLY A 1 193 ? 22.243 2.669 -33.205 1.00 77.06 193 GLY A O 1
ATOM 1546 N N . LYS A 1 194 ? 23.994 2.355 -31.842 1.00 80.69 194 LYS A N 1
ATOM 1547 C CA . LYS A 1 194 ? 24.003 0.886 -31.929 1.00 80.69 194 LYS A CA 1
ATOM 1548 C C . LYS A 1 194 ? 23.613 0.243 -30.606 1.00 80.69 194 LYS A C 1
ATOM 1550 O O . LYS A 1 194 ? 24.087 0.636 -29.542 1.00 80.69 194 LYS A O 1
ATOM 1555 N N . ARG A 1 195 ? 22.783 -0.797 -30.673 1.00 82.69 195 ARG A N 1
ATOM 1556 C CA . ARG A 1 195 ? 22.425 -1.612 -29.508 1.00 82.69 195 ARG A CA 1
ATOM 1557 C C . ARG A 1 195 ? 23.635 -2.433 -29.062 1.00 82.69 195 ARG A C 1
ATOM 1559 O O . ARG A 1 195 ? 24.146 -3.252 -29.820 1.00 82.69 195 ARG A O 1
ATOM 1566 N N . VAL A 1 196 ? 24.099 -2.188 -27.840 1.00 82.44 196 VAL A N 1
ATOM 1567 C CA . VAL A 1 196 ? 25.312 -2.794 -27.267 1.00 82.44 196 VAL A CA 1
ATOM 1568 C C . VAL A 1 196 ? 25.016 -3.850 -26.203 1.00 82.44 196 VAL A C 1
ATOM 1570 O O . VAL A 1 196 ? 25.871 -4.693 -25.930 1.00 82.44 196 VAL A O 1
ATOM 1573 N N . ARG A 1 197 ? 23.831 -3.828 -25.576 1.00 75.50 197 ARG A N 1
ATOM 1574 C CA . ARG A 1 197 ? 23.454 -4.806 -24.541 1.00 75.50 197 ARG A CA 1
ATOM 1575 C C . ARG A 1 197 ? 21.946 -4.888 -24.354 1.00 75.50 197 ARG A C 1
ATOM 1577 O O . ARG A 1 197 ? 21.264 -3.900 -24.564 1.00 75.50 197 ARG A O 1
ATOM 1584 N N . ASP A 1 198 ? 21.477 -6.013 -23.824 1.00 72.19 198 ASP A N 1
ATOM 1585 C CA . ASP A 1 198 ? 20.115 -6.175 -23.318 1.00 72.19 198 ASP A CA 1
ATOM 1586 C C . ASP A 1 198 ? 20.096 -6.306 -21.797 1.00 72.19 198 ASP A C 1
ATOM 1588 O O . ASP A 1 198 ? 20.898 -7.026 -21.189 1.00 72.19 198 ASP A O 1
ATOM 1592 N N . LEU A 1 199 ? 19.164 -5.603 -21.171 1.00 62.34 199 LEU A N 1
ATOM 1593 C CA . LEU A 1 199 ? 18.862 -5.687 -19.755 1.00 62.34 199 LEU A CA 1
ATOM 1594 C C . LEU A 1 199 ? 17.554 -6.430 -19.554 1.00 62.34 199 LEU A C 1
ATOM 1596 O O . LEU A 1 199 ? 16.542 -6.085 -20.145 1.00 62.34 199 LEU A O 1
ATOM 1600 N N . THR A 1 200 ? 17.547 -7.411 -18.657 1.00 59.78 200 THR A N 1
ATOM 1601 C CA . THR A 1 200 ? 16.282 -7.933 -18.130 1.00 59.78 200 THR A CA 1
ATOM 1602 C C . THR A 1 200 ? 15.573 -6.845 -17.320 1.00 59.78 200 THR A C 1
ATOM 1604 O O . THR A 1 200 ? 16.247 -5.999 -16.729 1.00 59.78 200 THR A O 1
ATOM 1607 N N . SER A 1 201 ? 14.241 -6.900 -17.205 1.00 55.28 201 SER A N 1
ATOM 1608 C CA . SER A 1 201 ? 13.434 -5.952 -16.410 1.00 55.28 201 SER A CA 1
ATOM 1609 C C . SER A 1 201 ? 13.980 -5.760 -14.988 1.00 55.28 201 SER A C 1
ATOM 1611 O O . SER A 1 201 ? 14.008 -4.654 -14.459 1.00 55.28 201 SER A O 1
ATOM 1613 N N . MET A 1 202 ? 14.511 -6.830 -14.388 1.00 52.09 202 MET A N 1
ATOM 1614 C CA . MET A 1 202 ? 15.130 -6.792 -13.063 1.00 52.09 202 MET A CA 1
ATOM 1615 C C . MET A 1 202 ? 16.493 -6.086 -13.049 1.00 52.09 202 MET A C 1
ATOM 1617 O O . MET A 1 202 ? 16.756 -5.314 -12.139 1.00 52.09 202 MET A O 1
ATOM 1621 N N . ARG A 1 203 ? 17.356 -6.300 -14.053 1.00 57.22 203 ARG A N 1
ATOM 1622 C CA . ARG A 1 203 ? 18.641 -5.583 -14.136 1.00 57.22 203 ARG A CA 1
ATOM 1623 C C . ARG A 1 203 ? 18.471 -4.131 -14.555 1.00 57.22 203 ARG A C 1
ATOM 1625 O O . ARG A 1 203 ? 19.279 -3.306 -14.156 1.00 57.22 203 ARG A O 1
ATOM 1632 N N . PHE A 1 204 ? 17.438 -3.829 -15.337 1.00 61.59 204 PHE A N 1
ATOM 1633 C CA . PHE A 1 204 ? 17.066 -2.463 -15.678 1.00 61.59 204 PHE A CA 1
ATOM 1634 C C . PHE A 1 204 ? 16.777 -1.627 -14.423 1.00 61.59 204 PHE A C 1
ATOM 1636 O O . PHE A 1 204 ? 17.278 -0.513 -14.336 1.00 61.59 204 PHE A O 1
ATOM 1643 N N . LYS A 1 205 ? 16.083 -2.187 -13.416 1.00 58.16 205 LYS A N 1
ATOM 1644 C CA . LYS A 1 205 ? 15.753 -1.483 -12.155 1.00 58.16 205 LYS A CA 1
ATOM 1645 C C . LYS A 1 205 ? 16.973 -0.936 -11.407 1.00 58.16 205 LYS A C 1
ATOM 1647 O O . LYS A 1 205 ? 16.869 0.118 -10.786 1.00 58.16 205 LYS A O 1
ATOM 1652 N N . ASP A 1 206 ? 18.105 -1.630 -11.489 1.00 57.19 206 ASP A N 1
ATOM 1653 C CA . ASP A 1 206 ? 19.335 -1.278 -10.772 1.00 57.19 206 ASP A CA 1
ATOM 1654 C C . ASP A 1 206 ? 20.411 -0.666 -11.688 1.00 57.19 206 ASP A C 1
ATOM 1656 O O . ASP A 1 206 ? 21.528 -0.395 -11.239 1.00 57.19 206 ASP A O 1
ATOM 1660 N N . TYR A 1 207 ? 20.120 -0.472 -12.981 1.00 61.84 207 TYR A N 1
ATOM 1661 C CA . TYR A 1 207 ? 21.105 0.017 -13.940 1.00 61.84 207 TYR A CA 1
ATOM 1662 C C . TYR A 1 207 ? 21.054 1.538 -14.090 1.00 61.84 207 TYR A C 1
ATOM 1664 O O . TYR A 1 207 ? 20.020 2.130 -14.393 1.00 61.84 207 TYR A O 1
ATOM 1672 N N . THR A 1 208 ? 22.219 2.164 -13.946 1.00 71.12 208 THR A N 1
ATOM 1673 C CA . THR A 1 208 ? 22.434 3.575 -14.268 1.00 71.12 208 THR A CA 1
ATOM 1674 C C . THR A 1 208 ? 23.196 3.657 -15.584 1.00 71.12 208 THR A C 1
ATOM 1676 O O . THR A 1 208 ? 24.282 3.076 -15.696 1.00 71.12 208 THR A O 1
ATOM 1679 N N . LEU A 1 209 ? 22.633 4.382 -16.559 1.00 69.44 209 LEU A N 1
ATOM 1680 C CA . LEU A 1 209 ? 23.284 4.651 -17.844 1.00 69.44 209 LEU A CA 1
ATOM 1681 C C . LEU A 1 209 ? 24.678 5.239 -17.615 1.00 69.44 209 LEU A C 1
ATOM 1683 O O . LEU A 1 209 ? 24.856 6.152 -16.805 1.00 69.44 209 LEU A O 1
ATOM 1687 N N . GLN A 1 210 ? 25.662 4.706 -18.330 1.00 77.00 210 GLN A N 1
ATOM 1688 C CA . GLN A 1 210 ? 26.989 5.309 -18.398 1.00 77.00 210 GLN A CA 1
ATOM 1689 C C . GLN A 1 210 ? 26.984 6.471 -19.406 1.00 77.00 210 GLN A C 1
ATOM 1691 O O . GLN A 1 210 ? 26.102 6.523 -20.267 1.00 77.00 210 GLN A O 1
ATOM 1696 N N . PRO A 1 211 ? 27.962 7.395 -19.356 1.00 73.19 211 PRO A N 1
ATOM 1697 C CA . PRO A 1 211 ? 28.074 8.454 -20.356 1.00 73.19 211 PRO A CA 1
ATOM 1698 C C . PRO A 1 211 ? 28.021 7.903 -21.793 1.00 73.19 211 PRO A C 1
ATOM 1700 O O . PRO A 1 211 ? 28.662 6.894 -22.108 1.00 73.19 211 PRO A O 1
ATOM 1703 N N . GLY A 1 212 ? 27.218 8.546 -22.645 1.00 74.81 212 GLY A N 1
ATOM 1704 C CA . GLY A 1 212 ? 26.998 8.143 -24.040 1.00 74.81 212 GLY A CA 1
ATOM 1705 C C . GLY A 1 212 ? 26.060 6.947 -24.245 1.00 74.81 212 GLY A C 1
ATOM 1706 O O . GLY A 1 212 ? 25.937 6.476 -25.372 1.00 74.81 212 GLY A O 1
ATOM 1707 N N . GLU A 1 213 ? 25.421 6.428 -23.191 1.00 84.19 213 GLU A N 1
ATOM 1708 C CA . GLU A 1 213 ? 24.388 5.394 -23.314 1.00 84.19 213 GLU A CA 1
ATOM 1709 C C . GLU A 1 213 ? 22.974 5.982 -23.297 1.00 84.19 213 GLU A C 1
ATOM 1711 O O . GLU A 1 213 ? 22.695 6.949 -22.589 1.00 84.19 213 GLU A O 1
ATOM 1716 N N . SER A 1 214 ? 22.063 5.330 -24.012 1.00 73.62 214 SER A N 1
ATOM 1717 C CA . SER A 1 214 ? 20.619 5.544 -23.938 1.00 73.62 214 SER A CA 1
ATOM 1718 C C . SER A 1 214 ? 19.876 4.210 -23.852 1.00 73.62 214 SER A C 1
ATOM 1720 O O . SER A 1 214 ? 20.445 3.138 -24.079 1.00 73.62 214 SER A O 1
ATOM 1722 N N . TYR A 1 215 ? 18.599 4.265 -23.480 1.00 77.81 215 TYR A N 1
ATOM 1723 C CA . TYR A 1 215 ? 17.736 3.089 -23.466 1.00 77.81 215 TYR A CA 1
ATOM 1724 C C . TYR A 1 215 ? 17.015 2.917 -24.806 1.00 77.81 215 TYR A C 1
ATOM 1726 O O . TYR A 1 215 ? 16.539 3.882 -25.395 1.00 77.81 215 TYR A O 1
ATOM 1734 N N . ASP A 1 216 ? 16.887 1.669 -25.247 1.00 74.62 216 ASP A N 1
ATOM 1735 C CA . ASP A 1 216 ? 16.033 1.249 -26.354 1.00 74.62 216 ASP A CA 1
ATOM 1736 C C . ASP A 1 216 ? 14.919 0.342 -25.817 1.00 74.62 216 ASP A C 1
ATOM 1738 O O . ASP A 1 216 ? 15.144 -0.802 -25.413 1.00 74.62 216 ASP A O 1
ATOM 1742 N N . PHE A 1 217 ? 13.697 0.871 -25.815 1.00 66.19 217 PHE A N 1
ATOM 1743 C CA . PHE A 1 217 ? 12.497 0.179 -25.348 1.00 66.19 217 PHE A CA 1
ATOM 1744 C C . PHE A 1 217 ? 11.706 -0.490 -26.482 1.00 66.19 217 PHE A C 1
ATOM 1746 O O . PHE A 1 217 ? 10.592 -0.952 -26.244 1.00 66.19 217 PHE A O 1
ATOM 1753 N N . SER A 1 218 ? 12.245 -0.573 -27.704 1.00 66.44 218 SER A N 1
ATOM 1754 C CA . SER A 1 218 ? 11.551 -1.164 -28.863 1.00 66.44 218 SER A CA 1
ATOM 1755 C C . SER A 1 218 ? 11.032 -2.581 -28.584 1.00 66.44 218 SER A C 1
ATOM 1757 O O . SER A 1 218 ? 9.861 -2.874 -28.823 1.00 66.44 218 SER A O 1
ATOM 1759 N N . ALA A 1 219 ? 11.860 -3.430 -27.969 1.00 59.72 219 ALA A N 1
ATOM 1760 C CA . ALA A 1 219 ? 11.490 -4.790 -27.564 1.00 59.72 219 ALA A CA 1
ATOM 1761 C C . ALA A 1 219 ? 10.505 -4.825 -26.376 1.00 59.72 219 ALA A C 1
ATOM 1763 O O . ALA A 1 219 ? 9.794 -5.809 -26.183 1.00 59.72 219 ALA A O 1
ATOM 1764 N N . ALA A 1 220 ? 10.428 -3.740 -25.600 1.00 54.50 220 ALA A N 1
ATOM 1765 C CA . ALA A 1 220 ? 9.484 -3.561 -24.502 1.00 54.50 220 ALA A CA 1
ATOM 1766 C C . ALA A 1 220 ? 8.103 -3.080 -24.949 1.00 54.50 220 ALA A C 1
ATOM 1768 O O . ALA A 1 220 ? 7.244 -2.888 -24.096 1.00 54.50 220 ALA A O 1
ATOM 1769 N N . ASN A 1 221 ? 7.843 -2.928 -26.250 1.00 55.09 221 ASN A N 1
ATOM 1770 C CA . ASN A 1 221 ? 6.484 -2.715 -26.747 1.00 55.09 221 ASN A CA 1
ATOM 1771 C C . ASN A 1 221 ? 5.726 -4.036 -26.936 1.00 55.09 221 ASN A C 1
ATOM 1773 O O . ASN A 1 221 ? 4.510 -4.072 -26.742 1.00 55.09 221 ASN A O 1
ATOM 1777 N N . GLU A 1 222 ? 6.420 -5.151 -27.165 1.00 57.56 222 GLU A N 1
ATOM 1778 C CA . GLU A 1 222 ? 5.792 -6.468 -27.267 1.00 57.56 222 GLU A CA 1
ATOM 1779 C C . GLU A 1 222 ? 5.602 -7.127 -25.893 1.00 57.56 222 GLU A C 1
ATOM 1781 O O . GLU A 1 222 ? 6.417 -7.007 -24.975 1.00 57.56 222 GLU A O 1
ATOM 1786 N N . VAL A 1 223 ? 4.467 -7.802 -25.722 1.00 55.78 223 VAL A N 1
ATOM 1787 C CA . VAL A 1 223 ? 4.158 -8.604 -24.536 1.00 55.78 223 VAL A CA 1
ATOM 1788 C C . VAL A 1 223 ? 4.332 -10.067 -24.942 1.00 55.78 223 VAL A C 1
ATOM 1790 O O . VAL A 1 223 ? 3.408 -10.691 -25.456 1.00 55.78 223 VAL A O 1
ATOM 1793 N N . ILE A 1 224 ? 5.549 -10.586 -24.773 1.00 55.16 224 ILE A N 1
ATOM 1794 C CA . ILE A 1 224 ? 5.913 -11.968 -25.113 1.00 55.16 224 ILE A CA 1
ATOM 1795 C C . ILE A 1 224 ? 5.791 -12.824 -23.846 1.00 55.16 224 ILE A C 1
ATOM 1797 O O . ILE A 1 224 ? 6.485 -12.570 -22.863 1.00 55.16 224 ILE A O 1
ATOM 1801 N N . ASP A 1 225 ? 4.886 -13.806 -23.867 1.00 55.75 225 ASP A N 1
ATOM 1802 C CA . ASP A 1 225 ? 4.599 -14.758 -22.775 1.00 55.75 225 ASP A CA 1
ATOM 1803 C C . ASP A 1 225 ? 4.508 -14.144 -21.350 1.00 55.75 225 ASP A C 1
ATOM 1805 O O . ASP A 1 225 ? 5.241 -14.520 -20.428 1.00 55.75 225 ASP A O 1
ATOM 1809 N N . PRO A 1 226 ? 3.625 -13.149 -21.140 1.00 66.50 226 PRO A N 1
ATOM 1810 C CA . PRO A 1 226 ? 3.381 -12.561 -19.825 1.00 66.50 226 PRO A CA 1
ATOM 1811 C C . PRO A 1 226 ? 2.849 -13.606 -18.839 1.00 66.50 226 PRO A C 1
ATOM 1813 O O . PRO A 1 226 ? 1.730 -14.111 -18.976 1.00 66.50 226 PRO A O 1
ATOM 1816 N N . ARG A 1 227 ? 3.618 -13.884 -17.781 1.00 69.06 227 ARG A N 1
ATOM 1817 C CA . ARG A 1 227 ? 3.183 -14.825 -16.741 1.00 69.06 227 ARG A CA 1
ATOM 1818 C C . ARG A 1 227 ? 2.364 -14.097 -15.674 1.00 69.06 227 ARG A C 1
ATOM 1820 O O . ARG A 1 227 ? 2.890 -13.183 -15.041 1.00 69.06 227 ARG A O 1
ATOM 1827 N N . PRO A 1 228 ? 1.108 -14.494 -15.427 1.00 69.38 228 PRO A N 1
ATOM 1828 C CA . PRO A 1 228 ? 0.226 -13.793 -14.501 1.00 69.38 228 PRO A CA 1
ATOM 1829 C C . PRO A 1 228 ? 0.738 -13.829 -13.055 1.00 69.38 228 PRO A C 1
ATOM 1831 O O . PRO A 1 228 ? 1.091 -14.887 -12.527 1.00 69.38 228 PRO A O 1
ATOM 1834 N N . ILE A 1 229 ? 0.675 -12.689 -12.365 1.00 72.81 229 ILE A N 1
ATOM 1835 C CA . ILE A 1 229 ? 0.895 -12.602 -10.918 1.00 72.81 229 ILE A CA 1
ATOM 1836 C C . ILE A 1 229 ? -0.439 -12.882 -10.223 1.00 72.81 229 ILE A C 1
ATOM 1838 O O . ILE A 1 229 ? -1.245 -11.989 -9.949 1.00 72.81 229 ILE A O 1
ATOM 1842 N N . GLY A 1 230 ? -0.685 -14.165 -9.946 1.00 67.75 230 GLY A N 1
ATOM 1843 C CA . GLY A 1 230 ? -1.995 -14.658 -9.505 1.00 67.75 230 GLY A CA 1
ATOM 1844 C C . GLY A 1 230 ? -2.573 -13.959 -8.267 1.00 67.75 230 GLY A C 1
ATOM 1845 O O . GLY A 1 230 ? -3.785 -13.776 -8.183 1.00 67.75 230 GLY A O 1
ATOM 1846 N N . ALA A 1 231 ? -1.730 -13.517 -7.326 1.00 73.00 231 ALA A N 1
ATOM 1847 C CA . ALA A 1 231 ? -2.187 -12.817 -6.123 1.00 73.00 231 ALA A CA 1
ATOM 1848 C C . ALA A 1 231 ? -2.827 -11.454 -6.440 1.00 73.00 231 ALA A C 1
ATOM 1850 O O . ALA A 1 231 ? -3.920 -11.167 -5.954 1.00 73.00 231 ALA A O 1
ATOM 1851 N N . VAL A 1 232 ? -2.184 -10.640 -7.283 1.00 82.75 232 VAL A N 1
ATOM 1852 C CA . VAL A 1 232 ? -2.682 -9.302 -7.646 1.00 82.75 232 VAL A CA 1
ATOM 1853 C C . VAL A 1 232 ? -3.878 -9.419 -8.590 1.00 82.75 232 VAL A C 1
ATOM 1855 O O . VAL A 1 232 ? -4.886 -8.742 -8.392 1.00 82.75 232 VAL A O 1
ATOM 1858 N N . LEU A 1 233 ? -3.843 -10.357 -9.542 1.00 79.56 233 LEU A N 1
ATOM 1859 C CA . LEU A 1 233 ? -4.986 -10.633 -10.420 1.00 79.56 233 LEU A CA 1
ATOM 1860 C C . LEU A 1 233 ? -6.230 -11.088 -9.651 1.00 79.56 233 LEU A C 1
ATOM 1862 O O . LEU A 1 233 ? -7.342 -10.695 -10.003 1.00 79.56 233 LEU A O 1
ATOM 1866 N N . LYS A 1 234 ? -6.070 -11.880 -8.583 1.00 75.88 234 LYS A N 1
ATOM 1867 C CA . LYS A 1 234 ? -7.189 -12.259 -7.710 1.00 75.88 234 LYS A CA 1
ATOM 1868 C C . LYS A 1 234 ? -7.830 -11.027 -7.067 1.00 75.88 234 LYS A C 1
ATOM 1870 O O . LYS A 1 234 ? -9.054 -10.919 -7.074 1.00 75.88 234 LYS A O 1
ATOM 1875 N N . VAL A 1 235 ? -7.020 -10.092 -6.565 1.00 85.75 235 VAL A N 1
ATOM 1876 C CA . VAL A 1 235 ? -7.506 -8.823 -5.998 1.00 85.75 235 VAL A CA 1
ATOM 1877 C C . VAL A 1 235 ? -8.222 -7.991 -7.063 1.00 85.75 235 VAL A C 1
ATOM 1879 O O . VAL A 1 235 ? -9.340 -7.539 -6.826 1.00 85.75 235 VAL A O 1
ATOM 1882 N N . MET A 1 236 ? -7.636 -7.841 -8.254 1.00 88.88 236 MET A N 1
ATOM 1883 C CA . MET A 1 236 ? -8.261 -7.115 -9.364 1.00 88.88 236 MET A CA 1
ATOM 1884 C C . MET A 1 236 ? -9.626 -7.705 -9.737 1.00 88.88 236 MET A C 1
ATOM 1886 O O . MET A 1 236 ? -10.603 -6.968 -9.830 1.00 88.88 236 MET A O 1
ATOM 1890 N N . ARG A 1 237 ? -9.739 -9.029 -9.900 1.00 82.62 237 ARG A N 1
ATOM 1891 C CA . ARG A 1 237 ? -11.027 -9.668 -10.231 1.00 82.62 237 ARG A CA 1
ATOM 1892 C C . ARG A 1 237 ? -12.079 -9.453 -9.141 1.00 82.62 237 ARG A C 1
ATOM 1894 O O . ARG A 1 237 ? -13.240 -9.225 -9.463 1.00 82.62 237 ARG A O 1
ATOM 1901 N N . GLN A 1 238 ? -11.685 -9.470 -7.867 1.00 79.56 238 GLN A N 1
ATOM 1902 C CA . GLN A 1 238 ? -12.591 -9.154 -6.756 1.00 79.56 238 GLN A CA 1
ATOM 1903 C C . GLN A 1 238 ? -13.062 -7.698 -6.782 1.00 79.56 238 GLN A C 1
ATOM 1905 O O . GLN A 1 238 ? -14.226 -7.427 -6.503 1.00 79.56 238 GLN A O 1
ATOM 1910 N N . VAL A 1 239 ? -12.174 -6.764 -7.120 1.00 89.62 239 VAL A N 1
ATOM 1911 C CA . VAL A 1 239 ? -12.516 -5.348 -7.293 1.00 89.62 239 VAL A CA 1
ATOM 1912 C C . VAL A 1 239 ? -13.507 -5.161 -8.443 1.00 89.62 239 VAL A C 1
ATOM 1914 O O . VAL A 1 239 ? -14.503 -4.461 -8.269 1.00 89.62 239 VAL A O 1
ATOM 1917 N N . LEU A 1 240 ? -13.261 -5.804 -9.586 1.00 85.62 240 LEU A N 1
ATOM 1918 C CA . LEU A 1 240 ? -14.141 -5.735 -10.755 1.00 85.62 240 LEU A CA 1
ATOM 1919 C C . LEU A 1 240 ? -15.529 -6.305 -10.449 1.00 85.62 240 LEU A C 1
ATOM 1921 O O . LEU A 1 240 ? -16.530 -5.686 -10.791 1.00 85.62 240 LEU A O 1
ATOM 1925 N N . ALA A 1 241 ? -15.601 -7.426 -9.727 1.00 81.69 241 ALA A N 1
ATOM 1926 C CA . ALA A 1 241 ? -16.868 -8.013 -9.284 1.00 81.69 241 ALA A CA 1
ATOM 1927 C C . ALA A 1 241 ? -17.667 -7.097 -8.335 1.00 81.69 241 ALA A C 1
ATOM 1929 O O . ALA A 1 241 ? -18.879 -7.241 -8.218 1.00 81.69 241 ALA A O 1
ATOM 1930 N N . GLN A 1 242 ? -17.005 -6.149 -7.664 1.00 85.44 242 GLN A N 1
ATOM 1931 C CA . GLN A 1 242 ? -17.651 -5.130 -6.829 1.00 85.44 242 GLN A CA 1
ATOM 1932 C C . GLN A 1 242 ? -18.111 -3.899 -7.629 1.00 85.44 242 GLN A C 1
ATOM 1934 O O . GLN A 1 242 ? -18.606 -2.953 -7.020 1.00 85.44 242 GLN A O 1
ATOM 1939 N N . GLY A 1 243 ? -17.912 -3.869 -8.953 1.00 86.25 243 GLY A N 1
ATOM 1940 C CA . GLY A 1 243 ? -18.312 -2.750 -9.811 1.00 86.25 243 GLY A CA 1
ATOM 1941 C C . GLY A 1 243 ? -17.517 -1.464 -9.574 1.00 86.25 243 GLY A C 1
ATOM 1942 O O . GLY A 1 243 ? -18.042 -0.375 -9.776 1.00 86.25 243 GLY A O 1
ATOM 1943 N N . LYS A 1 244 ? -16.273 -1.563 -9.088 1.00 89.31 244 LYS A N 1
ATOM 1944 C CA . LYS A 1 244 ? -15.415 -0.392 -8.849 1.00 89.31 244 LYS A CA 1
ATOM 1945 C C . LYS A 1 244 ? -14.660 0.003 -10.111 1.00 89.31 244 LYS A C 1
ATOM 1947 O O . LYS A 1 244 ? -14.068 -0.866 -10.758 1.00 89.31 244 LYS A O 1
ATOM 1952 N N . ASP A 1 245 ? -14.578 1.308 -10.373 1.00 96.00 245 ASP A N 1
ATOM 1953 C CA . ASP A 1 245 ? -13.776 1.835 -11.477 1.00 96.00 245 ASP A CA 1
ATOM 1954 C C . ASP A 1 245 ? -12.332 1.358 -11.326 1.00 96.00 245 ASP A C 1
ATOM 1956 O O . ASP A 1 245 ? -11.693 1.520 -10.280 1.00 96.00 245 ASP A O 1
ATOM 1960 N N . THR A 1 246 ? -11.836 0.694 -12.364 1.00 97.81 246 THR A N 1
ATOM 1961 C CA . THR A 1 246 ? -10.548 0.004 -12.348 1.00 97.81 246 THR A CA 1
ATOM 1962 C C . THR A 1 246 ? -9.821 0.272 -13.649 1.00 97.81 246 THR A C 1
ATOM 1964 O O . THR A 1 246 ? -10.410 0.141 -14.718 1.00 97.81 246 THR A O 1
ATOM 1967 N N . VAL A 1 247 ? -8.543 0.630 -13.563 1.00 98.31 247 VAL A N 1
ATOM 1968 C CA . VAL A 1 247 ? -7.723 0.989 -14.724 1.00 98.31 247 VAL A CA 1
ATOM 1969 C C . VAL A 1 247 ? -6.320 0.407 -14.605 1.00 98.31 247 VAL A C 1
ATOM 1971 O O . VAL A 1 247 ? -5.826 0.158 -13.498 1.00 98.31 247 VAL A O 1
ATOM 1974 N N . ILE A 1 248 ? -5.656 0.254 -15.748 1.00 98.19 248 ILE A N 1
ATOM 1975 C CA . ILE A 1 248 ? -4.205 0.084 -15.800 1.00 98.19 248 ILE A CA 1
ATOM 1976 C C . ILE A 1 248 ? -3.526 1.433 -15.985 1.00 98.19 248 ILE A C 1
ATOM 1978 O O . ILE A 1 248 ? -3.939 2.211 -16.841 1.00 98.19 248 ILE A O 1
ATOM 1982 N N . LEU A 1 249 ? -2.449 1.669 -15.240 1.00 98.12 249 LEU A N 1
ATOM 1983 C CA . LEU A 1 249 ? -1.545 2.801 -15.432 1.00 98.12 249 LEU A CA 1
ATOM 1984 C C . LEU A 1 249 ? -0.112 2.287 -15.598 1.00 98.12 249 LEU A C 1
ATOM 1986 O O . LEU A 1 249 ? 0.579 2.029 -14.610 1.00 98.12 249 LEU A O 1
ATOM 1990 N N . THR A 1 250 ? 0.329 2.136 -16.845 1.00 94.06 250 THR A N 1
ATOM 1991 C CA . THR A 1 250 ? 1.616 1.519 -17.198 1.00 94.06 250 THR A CA 1
ATOM 1992 C C . THR A 1 250 ? 2.652 2.546 -17.656 1.00 94.06 250 THR A C 1
ATOM 1994 O O . THR A 1 250 ? 2.332 3.561 -18.277 1.00 94.06 250 THR A O 1
ATOM 1997 N N . GLY A 1 251 ? 3.923 2.262 -17.362 1.00 89.50 251 GLY A N 1
ATOM 1998 C CA . GLY A 1 251 ? 5.068 3.007 -17.887 1.00 89.50 251 GLY A CA 1
ATOM 1999 C C . GLY A 1 251 ? 5.399 2.717 -19.357 1.00 89.50 251 GLY A C 1
ATOM 2000 O O . GLY A 1 251 ? 6.322 3.334 -19.881 1.00 89.50 251 GLY A O 1
ATOM 2001 N N . ARG A 1 252 ? 4.683 1.801 -20.025 1.00 87.19 252 ARG A N 1
ATOM 2002 C CA . ARG A 1 252 ? 4.861 1.522 -21.460 1.00 87.19 252 ARG A CA 1
ATOM 2003 C C . ARG A 1 252 ? 4.453 2.729 -22.305 1.00 87.19 252 ARG A C 1
ATOM 2005 O O . ARG A 1 252 ? 3.625 3.532 -21.879 1.00 87.19 252 ARG A O 1
ATOM 2012 N N . VAL A 1 253 ? 5.043 2.850 -23.495 1.00 84.38 253 VAL A N 1
ATOM 2013 C CA . VAL A 1 253 ? 4.691 3.892 -24.478 1.00 84.38 253 VAL A CA 1
ATOM 2014 C C . VAL A 1 253 ? 3.363 3.548 -25.160 1.00 84.38 253 VAL A C 1
ATOM 2016 O O . VAL A 1 253 ? 2.503 4.412 -25.303 1.00 84.38 253 VAL A O 1
ATOM 2019 N N . ASP A 1 254 ? 3.168 2.269 -25.502 1.00 84.31 254 ASP A N 1
ATOM 2020 C CA . ASP A 1 254 ? 1.936 1.736 -26.092 1.00 84.31 254 ASP A CA 1
ATOM 2021 C C . ASP A 1 254 ? 1.216 0.759 -25.137 1.00 84.31 254 ASP A C 1
ATOM 2023 O O . ASP A 1 254 ? 1.817 -0.153 -24.561 1.00 84.31 254 ASP A O 1
ATOM 2027 N N . GLY A 1 255 ? -0.096 0.949 -24.983 1.00 87.69 255 GLY A N 1
ATOM 2028 C CA . GLY A 1 255 ? -0.986 0.127 -24.165 1.00 87.69 255 GLY A CA 1
ATOM 2029 C C . GLY A 1 255 ? -1.649 -1.025 -24.925 1.00 87.69 255 GLY A C 1
ATOM 2030 O O . GLY A 1 255 ? -2.251 -1.894 -24.292 1.00 87.69 255 GLY A O 1
ATOM 2031 N N . ASN A 1 256 ? -1.539 -1.092 -26.256 1.00 87.44 256 ASN A N 1
ATOM 2032 C CA . ASN A 1 256 ? -2.244 -2.087 -27.073 1.00 87.44 256 ASN A CA 1
ATOM 2033 C C . ASN A 1 256 ? -1.896 -3.531 -26.695 1.00 87.44 256 ASN A C 1
ATOM 2035 O O . ASN A 1 256 ? -2.773 -4.394 -26.629 1.00 87.44 256 ASN A O 1
ATOM 2039 N N . ALA A 1 257 ? -0.619 -3.809 -26.429 1.00 81.75 257 ALA A N 1
ATOM 2040 C CA . ALA A 1 257 ? -0.176 -5.144 -26.040 1.00 81.75 257 ALA A CA 1
ATOM 2041 C C . ALA A 1 257 ? -0.734 -5.557 -24.664 1.00 81.75 257 ALA A C 1
ATOM 2043 O O . ALA A 1 257 ? -1.169 -6.695 -24.486 1.00 81.75 257 ALA A O 1
ATOM 2044 N N . VAL A 1 258 ? -0.811 -4.607 -23.726 1.00 89.31 258 VAL A N 1
ATOM 2045 C CA . VAL A 1 258 ? -1.446 -4.795 -22.413 1.00 89.31 258 VAL A CA 1
ATOM 2046 C C . VAL A 1 258 ? -2.939 -5.063 -22.573 1.00 89.31 258 VAL A C 1
ATOM 2048 O O . VAL A 1 258 ? -3.467 -6.010 -21.993 1.00 89.31 258 VAL A O 1
ATOM 2051 N N . HIS A 1 259 ? -3.613 -4.275 -23.411 1.00 88.94 259 HIS A N 1
ATOM 2052 C CA . HIS A 1 259 ? -5.036 -4.432 -23.690 1.00 88.94 259 HIS A CA 1
ATOM 2053 C C . HIS A 1 259 ? -5.350 -5.810 -24.297 1.00 88.94 259 HIS A C 1
ATOM 2055 O O . HIS A 1 259 ? -6.261 -6.496 -23.829 1.00 88.94 259 HIS A O 1
ATOM 2061 N N . ARG A 1 260 ? -4.560 -6.265 -25.284 1.00 83.62 260 ARG A N 1
ATOM 2062 C CA . ARG A 1 260 ? -4.701 -7.606 -25.881 1.00 83.62 260 ARG A CA 1
ATOM 2063 C C . ARG A 1 260 ? -4.525 -8.720 -24.852 1.00 83.62 260 ARG A C 1
ATOM 2065 O O . ARG A 1 260 ? -5.307 -9.669 -24.861 1.00 83.62 260 ARG A O 1
ATOM 2072 N N . TRP A 1 261 ? -3.541 -8.606 -23.961 1.00 83.00 261 TRP A N 1
ATOM 2073 C CA . TRP A 1 261 ? -3.329 -9.611 -22.920 1.00 83.00 261 TRP A CA 1
ATOM 2074 C C . TRP A 1 261 ? -4.451 -9.636 -21.879 1.00 83.00 261 TRP A C 1
ATOM 2076 O O . TRP A 1 261 ? -4.943 -10.705 -21.535 1.00 83.00 261 TRP A O 1
ATOM 2086 N N . LEU A 1 262 ? -4.913 -8.477 -21.400 1.00 85.75 262 LEU A N 1
ATOM 2087 C CA . LEU A 1 262 ? -6.054 -8.428 -20.478 1.00 85.75 262 LEU A CA 1
ATOM 2088 C C . LEU A 1 262 ? -7.282 -9.088 -21.107 1.00 85.75 262 LEU A C 1
ATOM 2090 O O . LEU A 1 262 ? -7.939 -9.911 -20.465 1.00 85.75 262 LEU A O 1
ATOM 2094 N N . LYS A 1 263 ? -7.537 -8.797 -22.387 1.00 82.88 263 LYS A N 1
ATOM 2095 C CA . LYS A 1 263 ? -8.641 -9.391 -23.140 1.00 82.88 263 LYS A CA 1
ATOM 2096 C C . LYS A 1 263 ? -8.507 -10.912 -23.255 1.00 82.88 263 LYS A C 1
ATOM 2098 O O . LYS A 1 263 ? -9.510 -11.602 -23.087 1.00 82.88 263 LYS A O 1
ATOM 2103 N N . SER A 1 264 ? -7.300 -11.450 -23.465 1.00 75.75 264 SER A N 1
ATOM 2104 C CA . SER A 1 264 ? -7.089 -12.906 -23.551 1.00 75.75 264 SER A CA 1
ATOM 2105 C C . SER A 1 264 ? -7.352 -13.640 -22.231 1.00 75.75 264 SER A C 1
ATOM 2107 O O . SER A 1 264 ? -7.730 -14.808 -22.252 1.00 75.75 264 SER A O 1
ATOM 2109 N N . ILE A 1 265 ? -7.235 -12.954 -21.088 1.00 76.31 265 ILE A N 1
ATOM 2110 C CA . ILE A 1 265 ? -7.592 -13.489 -19.763 1.00 76.31 265 ILE A CA 1
ATOM 2111 C C . ILE A 1 265 ? -8.996 -13.063 -19.290 1.00 76.31 265 ILE A C 1
ATOM 2113 O O . ILE A 1 265 ? -9.323 -13.203 -18.102 1.00 76.31 265 ILE A O 1
ATOM 2117 N N . GLY A 1 266 ? -9.824 -12.534 -20.196 1.00 76.88 266 GLY A N 1
ATOM 2118 C CA . GLY A 1 266 ? -11.216 -12.161 -19.935 1.00 76.88 266 GLY A CA 1
ATOM 2119 C C . GLY A 1 266 ? -11.389 -10.898 -19.087 1.00 76.88 266 GLY A C 1
ATOM 2120 O O . GLY A 1 266 ? -12.343 -10.807 -18.320 1.00 76.88 266 GLY A O 1
ATOM 2121 N N . ILE A 1 267 ? -10.455 -9.948 -19.159 1.00 84.12 267 ILE A N 1
ATOM 2122 C CA . ILE A 1 267 ? -10.531 -8.650 -18.477 1.00 84.12 267 ILE A CA 1
ATOM 2123 C C . ILE A 1 267 ? -10.585 -7.543 -19.531 1.00 84.12 267 ILE A C 1
ATOM 2125 O O . ILE A 1 267 ? -9.766 -7.490 -20.443 1.00 84.12 267 ILE A O 1
ATOM 2129 N N . THR A 1 268 ? -11.550 -6.635 -19.418 1.00 90.31 268 THR A N 1
ATOM 2130 C CA . THR A 1 268 ? -11.670 -5.470 -20.305 1.00 90.31 268 THR A CA 1
ATOM 2131 C C . THR A 1 268 ? -11.808 -4.222 -19.450 1.00 90.31 268 THR A C 1
ATOM 2133 O O . THR A 1 268 ? -12.860 -3.974 -18.873 1.00 90.31 268 THR A O 1
ATOM 2136 N N . ILE A 1 269 ? -10.711 -3.476 -19.330 1.00 95.06 269 ILE A N 1
ATOM 2137 C CA . ILE A 1 269 ? -10.616 -2.237 -18.551 1.00 95.06 269 ILE A CA 1
ATOM 2138 C C . ILE A 1 269 ? -9.781 -1.197 -19.311 1.00 95.06 269 ILE A C 1
ATOM 2140 O O . ILE A 1 269 ? -8.980 -1.583 -20.172 1.00 95.06 269 ILE A O 1
ATOM 2144 N N . PRO A 1 270 ? -9.929 0.105 -19.002 1.00 97.38 270 PRO A N 1
ATOM 2145 C CA . PRO A 1 270 ? -9.086 1.148 -19.574 1.00 97.38 270 PRO A CA 1
ATOM 2146 C C . PRO A 1 270 ? -7.599 0.936 -19.261 1.00 97.38 270 PRO A C 1
ATOM 2148 O O . PRO A 1 270 ? -7.235 0.554 -18.145 1.00 97.38 270 PRO A O 1
ATOM 2151 N N . VAL A 1 271 ? -6.742 1.223 -20.244 1.00 96.88 271 VAL A N 1
ATOM 2152 C CA . VAL A 1 271 ? -5.280 1.184 -20.119 1.00 96.88 271 VAL A CA 1
ATOM 2153 C C . VAL A 1 271 ? -4.729 2.564 -20.447 1.00 96.88 271 VAL A C 1
ATOM 2155 O O . VAL A 1 271 ? -4.925 3.059 -21.552 1.00 96.88 271 VAL A O 1
ATOM 2158 N N . PHE A 1 272 ? -4.025 3.164 -19.493 1.00 97.50 272 PHE A N 1
ATOM 2159 C CA . PHE A 1 272 ? -3.352 4.448 -19.640 1.00 97.50 272 PHE A CA 1
ATOM 2160 C C . PHE A 1 272 ? -1.838 4.250 -19.647 1.00 97.50 272 PHE A C 1
ATOM 2162 O O . PHE A 1 272 ? -1.292 3.506 -18.827 1.00 97.50 272 PHE A O 1
ATOM 2169 N N . THR A 1 273 ? -1.165 4.934 -20.566 1.00 94.69 273 THR A N 1
ATOM 2170 C CA . THR A 1 273 ? 0.290 4.925 -20.719 1.00 94.69 273 THR A CA 1
ATOM 2171 C C . THR A 1 273 ? 0.882 6.247 -20.247 1.00 94.69 273 THR A C 1
ATOM 2173 O O . THR A 1 273 ? 0.321 7.317 -20.474 1.00 94.69 273 THR A O 1
ATOM 2176 N N . VAL A 1 274 ? 2.033 6.181 -19.580 1.00 93.44 274 VAL A N 1
ATOM 2177 C CA . VAL A 1 274 ? 2.836 7.368 -19.226 1.00 93.44 274 VAL A CA 1
ATOM 2178 C C . VAL A 1 274 ? 4.261 7.314 -19.794 1.00 93.44 274 VAL A C 1
ATOM 2180 O O . VAL A 1 274 ? 5.068 8.219 -19.554 1.00 93.44 274 VAL A O 1
ATOM 2183 N N . GLY A 1 275 ? 4.579 6.252 -20.542 1.00 85.88 275 GLY A N 1
ATOM 2184 C CA . GLY A 1 275 ? 5.861 6.068 -21.215 1.00 85.88 275 GLY A CA 1
ATOM 2185 C C . GLY A 1 275 ? 6.099 7.074 -22.336 1.00 85.88 275 GLY A C 1
ATOM 2186 O O . GLY A 1 275 ? 5.167 7.534 -22.988 1.00 85.88 275 GLY A O 1
ATOM 2187 N N . HIS A 1 276 ? 7.364 7.417 -22.555 1.00 84.50 276 HIS A N 1
ATOM 2188 C CA . HIS A 1 276 ? 7.830 8.306 -23.623 1.00 84.50 276 HIS A CA 1
ATOM 2189 C C . HIS A 1 276 ? 9.310 8.013 -23.929 1.00 84.50 276 HIS A C 1
ATOM 2191 O O . HIS A 1 276 ? 9.960 7.312 -23.158 1.00 84.50 276 HIS A O 1
ATOM 2197 N N . ALA A 1 277 ? 9.837 8.530 -25.046 1.00 73.25 277 ALA A N 1
ATOM 2198 C CA . ALA A 1 277 ? 11.186 8.206 -25.534 1.00 73.25 277 ALA A CA 1
ATOM 2199 C C . ALA A 1 277 ? 12.301 8.499 -24.509 1.00 73.25 277 ALA A C 1
ATOM 2201 O O . ALA A 1 277 ? 13.172 7.665 -24.292 1.00 73.25 277 ALA A O 1
ATOM 2202 N N . GLU A 1 278 ? 12.205 9.628 -23.804 1.00 76.75 278 GLU A N 1
ATOM 2203 C CA . GLU A 1 278 ? 13.194 10.078 -22.809 1.00 76.75 278 GLU A CA 1
ATOM 2204 C C . GLU A 1 278 ? 12.871 9.617 -21.372 1.00 76.75 278 GLU A C 1
ATOM 2206 O O . GLU A 1 278 ? 13.263 10.245 -20.383 1.00 76.75 278 GLU A O 1
ATOM 2211 N N . ALA A 1 279 ? 12.091 8.542 -21.225 1.00 76.81 279 ALA A N 1
ATOM 2212 C CA . ALA A 1 279 ? 11.603 8.107 -19.926 1.00 76.81 279 ALA A CA 1
ATOM 2213 C C . ALA A 1 279 ? 12.731 7.613 -19.003 1.00 76.81 279 ALA A C 1
ATOM 2215 O O . ALA A 1 279 ? 13.377 6.592 -19.227 1.00 76.81 279 ALA A O 1
ATOM 2216 N N . THR A 1 280 ? 12.879 8.289 -17.867 1.00 78.00 280 THR A N 1
ATOM 2217 C CA . THR A 1 280 ? 13.600 7.802 -16.682 1.00 78.00 280 THR A CA 1
ATOM 2218 C C . THR A 1 280 ? 12.624 7.300 -15.617 1.00 78.00 280 THR A C 1
ATOM 2220 O O . THR A 1 280 ? 11.469 7.734 -15.572 1.00 78.00 280 THR A O 1
ATOM 2223 N N . HIS A 1 281 ? 13.088 6.479 -14.667 1.00 76.25 281 HIS A N 1
ATOM 2224 C CA . HIS A 1 281 ? 12.271 6.057 -13.517 1.00 76.25 281 HIS A CA 1
ATOM 2225 C C . HIS A 1 281 ? 11.639 7.231 -12.756 1.00 76.25 281 HIS A C 1
ATOM 2227 O O . HIS A 1 281 ? 10.512 7.130 -12.282 1.00 76.25 281 HIS A O 1
ATOM 2233 N N . THR A 1 282 ? 12.359 8.347 -12.635 1.00 80.44 282 THR A N 1
ATOM 2234 C CA . THR A 1 282 ? 11.851 9.553 -11.972 1.00 80.44 282 THR A CA 1
ATOM 2235 C C . THR A 1 282 ? 10.759 10.225 -12.805 1.00 80.44 282 THR A C 1
ATOM 2237 O O . THR A 1 282 ? 9.716 10.576 -12.261 1.00 80.44 282 THR A O 1
ATOM 2240 N N . SER A 1 283 ? 10.953 10.350 -14.122 1.00 82.88 283 SER A N 1
ATOM 2241 C CA . SER A 1 283 ? 9.941 10.939 -15.011 1.00 82.88 283 SER A CA 1
ATOM 2242 C C . SER A 1 283 ? 8.655 10.103 -15.085 1.00 82.88 283 SER A C 1
ATOM 2244 O O . SER A 1 283 ? 7.563 10.663 -15.108 1.00 82.88 283 SER A O 1
ATOM 2246 N N . ILE A 1 284 ? 8.764 8.768 -15.048 1.00 88.00 284 ILE A N 1
ATOM 2247 C CA . ILE A 1 284 ? 7.610 7.860 -15.004 1.00 88.00 284 ILE A CA 1
ATOM 2248 C C . ILE A 1 284 ? 6.867 8.011 -13.677 1.00 88.00 284 ILE A C 1
ATOM 2250 O O . ILE A 1 284 ? 5.647 8.168 -13.684 1.00 88.00 284 ILE A O 1
ATOM 2254 N N . ALA A 1 285 ? 7.585 8.036 -12.549 1.00 91.38 285 ALA A N 1
ATOM 2255 C CA . ALA A 1 285 ? 6.982 8.245 -11.234 1.00 91.38 285 ALA A CA 1
ATOM 2256 C C . ALA A 1 285 ? 6.231 9.584 -11.149 1.00 91.38 285 ALA A C 1
ATOM 2258 O O . ALA A 1 285 ? 5.110 9.628 -10.637 1.00 91.38 285 ALA A O 1
ATOM 2259 N N . GLN A 1 286 ? 6.811 10.656 -11.702 1.00 91.50 286 GLN A N 1
ATOM 2260 C CA . GLN A 1 286 ? 6.164 11.965 -11.775 1.00 91.50 286 GLN A CA 1
ATOM 2261 C C . GLN A 1 286 ? 4.902 11.922 -12.642 1.00 91.50 286 GLN A C 1
ATOM 2263 O O . GLN A 1 286 ? 3.839 12.299 -12.168 1.00 91.50 286 GLN A O 1
ATOM 2268 N N . ARG A 1 287 ? 4.962 11.370 -13.859 1.00 95.38 287 ARG A N 1
ATOM 2269 C CA . ARG A 1 287 ? 3.778 11.292 -14.732 1.00 95.38 287 ARG A CA 1
ATOM 2270 C C . ARG A 1 287 ? 2.662 10.420 -14.154 1.00 95.38 287 ARG A C 1
ATOM 2272 O O . ARG A 1 287 ? 1.491 10.748 -14.321 1.00 95.38 287 ARG A O 1
ATOM 2279 N N . LYS A 1 288 ? 2.992 9.332 -13.442 1.00 98.00 288 LYS A N 1
ATOM 2280 C CA . LYS A 1 288 ? 1.983 8.550 -12.706 1.00 98.00 288 LYS A CA 1
ATOM 2281 C C . LYS A 1 288 ? 1.356 9.370 -11.576 1.00 98.00 288 LYS A C 1
ATOM 2283 O O . LYS A 1 288 ? 0.142 9.313 -11.400 1.00 98.00 288 LYS A O 1
ATOM 2288 N N . LYS A 1 289 ? 2.155 10.149 -10.833 1.00 97.75 289 LYS A N 1
ATOM 2289 C CA . LYS A 1 289 ? 1.644 11.096 -9.828 1.00 97.75 289 LYS A CA 1
ATOM 2290 C C . LYS A 1 289 ? 0.695 12.114 -10.471 1.00 97.75 289 LYS A C 1
ATOM 2292 O O . LYS A 1 289 ? -0.407 12.289 -9.964 1.00 97.75 289 LYS A O 1
ATOM 2297 N N . ASP A 1 290 ? 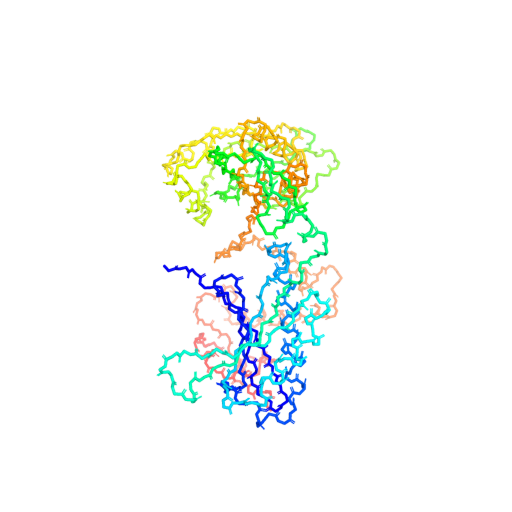1.085 12.722 -11.586 1.00 95.50 290 ASP A N 1
ATOM 2298 C CA . ASP A 1 290 ? 0.276 13.725 -12.288 1.00 95.50 290 ASP A CA 1
ATOM 2299 C C . ASP A 1 290 ? -1.050 13.131 -12.782 1.00 95.50 290 ASP A C 1
ATOM 2301 O O . ASP A 1 290 ? -2.109 13.728 -12.599 1.00 95.50 290 ASP A O 1
ATOM 2305 N N . TRP A 1 291 ? -1.027 11.900 -13.301 1.00 98.25 291 TRP A N 1
ATOM 2306 C CA . TRP A 1 291 ? -2.243 11.183 -13.688 1.00 98.25 291 TRP A CA 1
ATOM 2307 C C . TRP A 1 291 ? -3.186 10.949 -12.495 1.00 98.25 291 TRP A C 1
ATOM 2309 O O . TRP A 1 291 ? -4.399 11.140 -12.606 1.00 98.25 291 TRP A O 1
ATOM 2319 N N . LEU A 1 292 ? -2.644 10.582 -11.326 1.00 97.81 292 LEU A N 1
ATOM 2320 C CA . LEU A 1 292 ? -3.436 10.434 -10.098 1.00 97.81 292 LEU A CA 1
ATOM 2321 C C . LEU A 1 292 ? -4.044 11.773 -9.646 1.00 97.81 292 LEU A C 1
ATOM 2323 O O . LEU A 1 292 ? -5.177 11.777 -9.166 1.00 97.81 292 LEU A O 1
ATOM 2327 N N . ILE A 1 293 ? -3.343 12.898 -9.830 1.00 93.94 293 ILE A N 1
ATOM 2328 C CA . ILE A 1 293 ? -3.892 14.244 -9.584 1.00 93.94 293 ILE A CA 1
ATOM 2329 C C . ILE A 1 293 ? -5.081 14.506 -10.513 1.00 93.94 293 ILE A C 1
ATOM 2331 O O . ILE A 1 293 ? -6.136 14.927 -10.039 1.00 93.94 293 ILE A O 1
ATOM 2335 N N . THR A 1 294 ? -4.957 14.201 -11.808 1.00 94.19 294 THR A N 1
ATOM 2336 C CA . THR A 1 294 ? -6.069 14.336 -12.762 1.00 94.19 294 THR A CA 1
ATOM 2337 C C . THR A 1 294 ? -7.272 13.485 -12.350 1.00 94.19 294 THR A C 1
ATOM 2339 O O . THR A 1 294 ? -8.402 13.967 -12.388 1.00 94.19 294 THR A O 1
ATOM 2342 N N . ALA A 1 295 ? -7.061 12.250 -11.887 1.00 94.88 295 ALA A N 1
ATOM 2343 C CA . ALA A 1 295 ? -8.148 11.415 -11.375 1.00 94.88 295 ALA A CA 1
ATOM 2344 C C . ALA A 1 295 ? -8.837 12.049 -10.149 1.00 94.88 295 ALA A C 1
ATOM 2346 O O . ALA A 1 295 ? -10.066 12.085 -10.069 1.00 94.88 295 ALA A O 1
ATOM 2347 N N . ILE A 1 296 ? -8.071 12.610 -9.210 1.00 91.25 296 ILE A N 1
ATOM 2348 C CA . ILE A 1 296 ? -8.635 13.333 -8.059 1.00 91.25 296 ILE A CA 1
ATOM 2349 C C . ILE A 1 296 ? -9.480 14.527 -8.526 1.00 91.25 296 ILE A C 1
ATOM 2351 O O . ILE A 1 296 ? -10.606 14.702 -8.064 1.00 91.25 296 ILE A O 1
ATOM 2355 N N . GLN A 1 297 ? -8.986 15.302 -9.493 1.00 87.00 297 GLN A N 1
ATOM 2356 C CA . GLN A 1 297 ? -9.706 16.439 -10.081 1.00 87.00 297 GLN A CA 1
ATOM 2357 C C . GLN A 1 297 ? -10.995 16.022 -10.814 1.00 87.00 297 GLN A C 1
ATOM 2359 O O . GLN A 1 297 ? -11.952 16.787 -10.853 1.00 87.00 297 GLN A O 1
ATOM 2364 N N . GLN A 1 298 ? -11.067 14.790 -11.329 1.00 86.75 298 GLN A N 1
ATOM 2365 C CA . GLN A 1 298 ? -12.282 14.182 -11.900 1.00 86.75 298 GLN A CA 1
ATOM 2366 C C . GLN A 1 298 ? -13.277 13.657 -10.838 1.00 86.75 298 GLN A C 1
ATOM 2368 O O . GLN A 1 298 ? -14.256 12.967 -11.166 1.00 86.75 298 GLN A O 1
ATOM 2373 N N . GLY A 1 299 ? -13.025 13.946 -9.560 1.00 85.69 299 GLY A N 1
ATOM 2374 C CA . GLY A 1 299 ? -13.910 13.643 -8.437 1.00 85.69 299 GLY A CA 1
ATOM 2375 C C . GLY A 1 299 ? -13.656 12.297 -7.757 1.00 85.69 299 GLY A C 1
ATOM 2376 O O . GLY A 1 299 ? -14.451 11.896 -6.906 1.00 85.69 299 GLY A O 1
ATOM 2377 N N . TYR A 1 300 ? -12.587 11.569 -8.101 1.00 93.44 300 TYR A N 1
ATOM 2378 C CA . TYR A 1 300 ? -12.238 10.342 -7.380 1.00 93.44 300 TYR A CA 1
ATOM 2379 C C . TYR A 1 300 ? -11.698 10.660 -5.982 1.00 93.44 300 TYR A C 1
ATOM 2381 O O . TYR A 1 300 ? -10.716 11.381 -5.826 1.00 93.44 300 TYR A O 1
ATOM 2389 N N . ASN A 1 301 ? -12.317 10.072 -4.956 1.00 88.88 301 ASN A N 1
ATOM 2390 C CA . ASN A 1 301 ? -11.995 10.345 -3.551 1.00 88.88 301 ASN A CA 1
ATOM 2391 C C . ASN A 1 301 ? -11.661 9.087 -2.723 1.00 88.88 301 ASN A C 1
ATOM 2393 O O . ASN A 1 301 ? -11.258 9.205 -1.564 1.00 88.88 301 ASN A O 1
ATOM 2397 N N . ASP A 1 302 ? -11.756 7.887 -3.310 1.00 94.06 302 ASP A N 1
ATOM 2398 C CA . ASP A 1 302 ? -11.224 6.635 -2.752 1.00 94.06 302 ASP A CA 1
ATOM 2399 C C . ASP A 1 302 ? -10.343 5.906 -3.773 1.00 94.06 302 ASP A C 1
ATOM 2401 O O . ASP A 1 302 ? -10.837 5.106 -4.571 1.00 94.06 302 ASP A O 1
ATOM 2405 N N . ILE A 1 303 ? -9.033 6.144 -3.719 1.00 97.56 303 ILE A N 1
ATOM 2406 C CA . ILE A 1 303 ? -8.059 5.637 -4.690 1.00 97.56 303 ILE A CA 1
ATOM 2407 C C . ILE A 1 303 ? -7.169 4.576 -4.035 1.00 97.56 303 ILE A C 1
ATOM 2409 O O . ILE A 1 303 ? -6.650 4.769 -2.935 1.00 97.56 303 ILE A O 1
ATOM 2413 N N . GLU A 1 304 ? -6.956 3.451 -4.713 1.00 98.12 304 GLU A N 1
ATOM 2414 C CA . GLU A 1 304 ? -5.917 2.482 -4.345 1.00 98.12 304 GLU A CA 1
ATOM 2415 C C . GLU A 1 304 ? -4.986 2.240 -5.534 1.00 98.12 304 GLU A C 1
ATOM 2417 O O . GLU A 1 304 ? -5.454 1.856 -6.605 1.00 98.12 304 GLU A O 1
ATOM 2422 N N . PHE A 1 305 ? -3.688 2.477 -5.338 1.00 98.44 305 PHE A N 1
ATOM 2423 C CA . PHE A 1 305 ? -2.647 2.390 -6.361 1.00 98.44 305 PHE A CA 1
ATOM 2424 C C . PHE A 1 305 ? -1.674 1.243 -6.067 1.00 98.44 305 PHE A C 1
ATOM 2426 O O . PHE A 1 305 ? -1.067 1.204 -4.994 1.00 98.44 305 PHE A O 1
ATOM 2433 N N . TRP A 1 306 ? -1.534 0.322 -7.018 1.00 97.81 306 TRP A N 1
ATOM 2434 C CA . TRP A 1 306 ? -0.669 -0.855 -6.948 1.00 97.81 306 TRP A CA 1
ATOM 2435 C C . TRP A 1 306 ? 0.462 -0.735 -7.962 1.00 97.81 306 TRP A C 1
ATOM 2437 O O . TRP A 1 306 ? 0.196 -0.549 -9.146 1.00 97.81 306 TRP A O 1
ATOM 2447 N N . ASP A 1 307 ? 1.701 -0.861 -7.498 1.00 95.50 307 ASP A N 1
A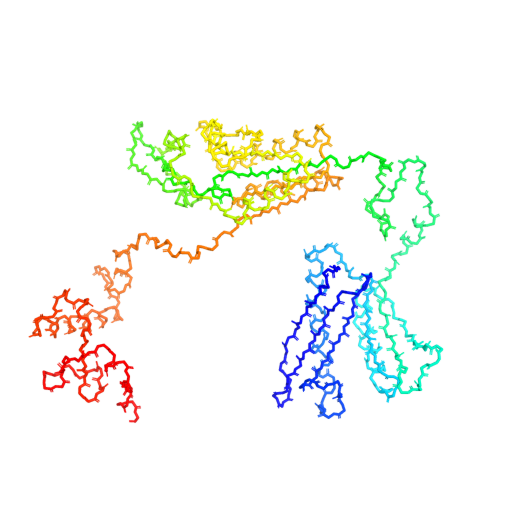TOM 2448 C CA . ASP A 1 307 ? 2.898 -0.742 -8.334 1.00 95.50 307 ASP A CA 1
ATOM 2449 C C . ASP A 1 307 ? 4.056 -1.502 -7.672 1.00 95.50 307 ASP A C 1
ATOM 2451 O O . ASP A 1 307 ? 4.162 -1.526 -6.440 1.00 95.50 307 ASP A O 1
ATOM 2455 N N . ASP A 1 308 ? 4.908 -2.158 -8.451 1.00 89.62 308 ASP A N 1
ATOM 2456 C CA . ASP A 1 308 ? 6.082 -2.875 -7.948 1.00 89.62 308 ASP A CA 1
ATOM 2457 C C . ASP A 1 308 ? 7.291 -1.941 -7.746 1.00 89.62 308 ASP A C 1
ATOM 2459 O O . ASP A 1 308 ? 8.224 -2.262 -7.000 1.00 89.62 308 ASP A O 1
ATOM 2463 N N . ASN A 1 309 ? 7.272 -0.753 -8.355 1.00 87.25 309 ASN A N 1
ATOM 2464 C CA . ASN A 1 309 ? 8.347 0.216 -8.265 1.00 87.25 309 ASN A CA 1
ATOM 2465 C C . ASN A 1 309 ? 8.182 1.119 -7.034 1.00 87.25 309 ASN A C 1
ATOM 2467 O O . ASN A 1 309 ? 7.290 1.967 -6.934 1.00 87.25 309 ASN A O 1
ATOM 2471 N N . ALA A 1 310 ? 9.127 1.003 -6.100 1.00 87.75 310 ALA A N 1
ATOM 2472 C CA . ALA A 1 310 ? 9.141 1.795 -4.873 1.00 87.75 310 ALA A CA 1
ATOM 2473 C C . ALA A 1 310 ? 9.144 3.316 -5.120 1.00 87.75 310 ALA A C 1
ATOM 2475 O O . ALA A 1 310 ? 8.551 4.054 -4.330 1.00 87.75 310 ALA A O 1
ATOM 2476 N N . LYS A 1 311 ? 9.750 3.796 -6.217 1.00 89.62 311 LYS A N 1
ATOM 2477 C CA . LYS A 1 311 ? 9.775 5.226 -6.556 1.00 89.62 311 LYS A CA 1
ATOM 2478 C C . LYS A 1 311 ? 8.388 5.731 -6.967 1.00 89.62 311 LYS A C 1
ATOM 2480 O O . LYS A 1 311 ? 7.982 6.797 -6.509 1.00 89.62 311 LYS A O 1
ATOM 2485 N N . ASN A 1 312 ? 7.628 4.947 -7.735 1.00 93.75 312 ASN A N 1
ATOM 2486 C CA . ASN A 1 312 ? 6.240 5.277 -8.088 1.00 93.75 312 ASN A CA 1
ATOM 2487 C C . ASN A 1 312 ? 5.375 5.389 -6.822 1.00 93.75 312 ASN A C 1
ATOM 2489 O O . ASN A 1 312 ? 4.631 6.355 -6.649 1.00 93.75 312 ASN A O 1
ATOM 2493 N N . ILE A 1 313 ? 5.535 4.444 -5.888 1.00 97.06 313 ILE A N 1
ATOM 2494 C CA . ILE A 1 313 ? 4.838 4.455 -4.594 1.00 97.06 313 ILE A CA 1
ATOM 2495 C C . ILE A 1 313 ? 5.234 5.667 -3.742 1.00 97.06 313 ILE A C 1
ATOM 2497 O O . ILE A 1 313 ? 4.366 6.301 -3.138 1.00 97.06 313 ILE A O 1
ATOM 2501 N N . GLN A 1 314 ? 6.520 6.020 -3.697 1.00 93.75 314 GLN A N 1
ATOM 2502 C CA . GLN A 1 314 ? 7.007 7.192 -2.968 1.00 93.75 314 GLN A CA 1
ATOM 2503 C C . GLN A 1 314 ? 6.377 8.485 -3.501 1.00 93.75 314 GLN A C 1
ATOM 2505 O O . GLN A 1 314 ? 5.873 9.281 -2.710 1.00 93.75 314 GLN A O 1
ATOM 2510 N N . TYR A 1 315 ? 6.350 8.667 -4.823 1.00 95.56 315 TYR A N 1
ATOM 2511 C CA . TYR A 1 315 ? 5.743 9.837 -5.458 1.00 95.56 315 TYR A CA 1
ATOM 2512 C C . TYR A 1 315 ? 4.236 9.891 -5.203 1.00 95.56 315 TYR A C 1
ATOM 2514 O O . TYR A 1 315 ? 3.734 10.919 -4.749 1.00 95.56 315 TYR A O 1
ATOM 2522 N N . ALA A 1 316 ? 3.518 8.780 -5.382 1.00 96.25 316 ALA A N 1
ATOM 2523 C CA . ALA A 1 316 ? 2.088 8.714 -5.082 1.00 96.25 316 ALA A CA 1
ATOM 2524 C C . ALA A 1 316 ? 1.787 9.022 -3.604 1.00 96.25 316 ALA A C 1
ATOM 2526 O O . ALA A 1 316 ? 0.818 9.711 -3.301 1.00 96.25 316 ALA A O 1
ATOM 2527 N N . ASN A 1 317 ? 2.632 8.585 -2.666 1.00 95.25 317 ASN A N 1
ATOM 2528 C CA . ASN A 1 317 ? 2.447 8.877 -1.242 1.00 95.25 317 ASN A CA 1
ATOM 2529 C C . ASN A 1 317 ? 2.528 10.372 -0.904 1.00 95.25 317 ASN A C 1
ATOM 2531 O O . ASN A 1 317 ? 1.896 10.788 0.066 1.00 95.25 317 ASN A O 1
ATOM 2535 N N . THR A 1 318 ? 3.235 11.189 -1.696 1.00 90.94 318 THR A N 1
ATOM 2536 C CA . THR A 1 318 ? 3.255 12.650 -1.486 1.00 90.94 318 THR A CA 1
ATOM 2537 C C . THR A 1 318 ? 1.859 13.270 -1.618 1.00 90.94 318 THR A C 1
ATOM 2539 O O . THR A 1 318 ? 1.523 14.188 -0.867 1.00 90.94 318 THR A O 1
ATOM 2542 N N . LEU A 1 319 ? 0.992 12.676 -2.449 1.00 85.75 319 LEU A N 1
ATOM 2543 C CA . LEU A 1 319 ? -0.388 13.121 -2.647 1.00 85.75 319 LEU A CA 1
ATOM 2544 C C . LEU A 1 319 ? -1.255 12.981 -1.395 1.00 85.75 319 LEU A C 1
ATOM 2546 O O . LEU A 1 319 ? -2.242 13.692 -1.272 1.00 85.75 319 LEU A O 1
ATOM 2550 N N . LYS A 1 320 ? -0.902 12.115 -0.435 1.00 88.12 320 LYS A N 1
ATOM 2551 C CA . LYS A 1 320 ? -1.665 11.988 0.822 1.00 88.12 320 LYS A CA 1
ATOM 2552 C C . LYS A 1 320 ? -1.658 13.287 1.627 1.00 88.12 320 LYS A C 1
ATOM 2554 O O . LYS A 1 320 ? -2.641 13.606 2.288 1.00 88.12 320 LYS A O 1
ATOM 2559 N N . ARG A 1 321 ? -0.544 14.024 1.570 1.00 78.69 321 ARG A N 1
ATOM 2560 C CA . ARG A 1 321 ? -0.396 15.317 2.243 1.00 78.69 321 ARG A CA 1
ATOM 2561 C C . ARG A 1 321 ? -0.980 16.457 1.408 1.00 78.69 321 ARG A C 1
ATOM 2563 O O . ARG A 1 321 ? -1.534 17.384 1.979 1.00 78.69 321 ARG A O 1
ATOM 2570 N N . GLU A 1 322 ? -0.875 16.374 0.081 1.00 78.25 322 GLU A N 1
ATOM 2571 C CA . GLU A 1 322 ? -1.427 17.373 -0.852 1.00 78.25 322 GLU A CA 1
ATOM 2572 C C . GLU A 1 322 ? -2.967 17.303 -0.934 1.00 78.25 322 GLU A C 1
ATOM 2574 O O . GLU A 1 322 ? -3.630 18.331 -1.023 1.00 78.25 322 GLU A O 1
ATOM 2579 N N . PHE A 1 323 ? -3.547 16.103 -0.816 1.00 78.12 323 PHE A N 1
ATOM 2580 C CA . PHE A 1 323 ? -4.987 15.835 -0.907 1.00 78.12 323 PHE A CA 1
ATOM 2581 C C . PHE A 1 323 ? -5.496 15.061 0.325 1.00 78.12 323 PHE A C 1
ATOM 2583 O O . PHE A 1 323 ? -5.944 13.918 0.210 1.00 78.12 323 PHE A O 1
ATOM 2590 N N . PRO A 1 324 ? -5.492 15.665 1.529 1.00 79.56 324 PRO A N 1
ATOM 2591 C CA . PRO A 1 324 ? -5.819 14.969 2.779 1.00 79.56 324 PRO A CA 1
ATOM 2592 C C . PRO A 1 324 ? -7.302 14.581 2.918 1.00 79.56 324 PRO A C 1
ATOM 2594 O O . PRO A 1 324 ? -7.674 13.927 3.896 1.00 79.56 324 PRO A O 1
ATOM 2597 N N . HIS A 1 325 ? -8.161 15.022 1.995 1.00 76.19 325 HIS A N 1
ATOM 2598 C CA . HIS A 1 325 ? -9.574 14.646 1.895 1.00 76.19 325 HIS A CA 1
ATOM 2599 C C . HIS A 1 325 ? -9.795 13.398 1.019 1.00 76.19 325 HIS A C 1
ATOM 2601 O O . HIS A 1 325 ? -10.862 12.788 1.083 1.00 76.19 325 HIS A O 1
ATOM 2607 N N . VAL A 1 326 ? -8.795 12.989 0.231 1.00 83.00 326 VAL A N 1
ATOM 2608 C CA . VAL A 1 326 ? -8.835 11.782 -0.600 1.00 83.00 326 VAL A CA 1
ATOM 2609 C C . VAL A 1 326 ? -8.319 10.600 0.209 1.00 83.00 326 VAL A C 1
ATOM 2611 O O . VAL A 1 326 ? -7.219 10.627 0.766 1.00 83.00 326 VAL A O 1
ATOM 2614 N N . ARG A 1 327 ? -9.077 9.503 0.233 1.00 90.94 327 ARG A N 1
ATOM 2615 C CA . ARG A 1 327 ? -8.589 8.233 0.775 1.00 90.94 327 ARG A CA 1
ATOM 2616 C C . ARG A 1 327 ? -7.675 7.566 -0.249 1.00 90.94 327 ARG A C 1
ATOM 2618 O O . ARG A 1 327 ? -8.122 6.721 -1.019 1.00 90.94 327 ARG A O 1
ATOM 2625 N N . LEU A 1 328 ? -6.398 7.939 -0.243 1.00 93.31 328 LEU A N 1
ATOM 2626 C CA . LEU A 1 328 ? -5.372 7.342 -1.096 1.00 93.31 328 LEU A CA 1
ATOM 2627 C C . LEU A 1 328 ? -4.622 6.221 -0.364 1.00 93.31 328 LEU A C 1
ATOM 2629 O O . LEU A 1 328 ? -3.945 6.450 0.640 1.00 93.31 328 LEU A O 1
ATOM 2633 N N . ARG A 1 329 ? -4.696 5.003 -0.897 1.00 96.94 329 ARG A N 1
ATOM 2634 C CA . ARG A 1 329 ? -3.915 3.839 -0.455 1.00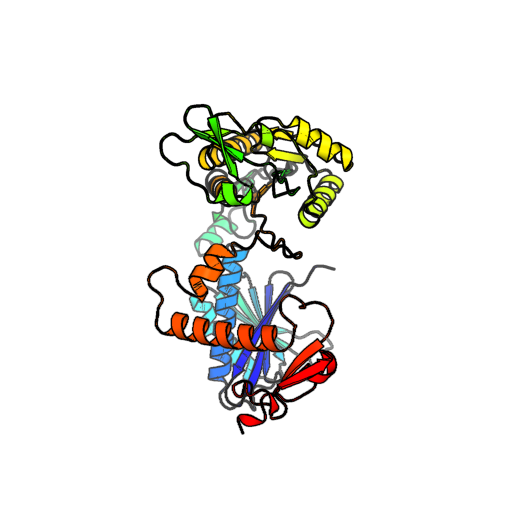 96.94 329 ARG A CA 1
ATOM 2635 C C . ARG A 1 329 ? -2.907 3.461 -1.530 1.00 96.94 329 ARG A C 1
ATOM 2637 O O . ARG A 1 329 ? -3.228 3.466 -2.711 1.00 96.94 329 ARG A O 1
ATOM 2644 N N . THR A 1 330 ? -1.698 3.110 -1.120 1.00 96.06 330 THR A N 1
ATOM 2645 C CA . THR A 1 330 ? -0.623 2.678 -2.018 1.00 96.06 330 THR A CA 1
ATOM 2646 C C . THR A 1 330 ? -0.156 1.288 -1.606 1.00 96.06 330 THR A C 1
ATOM 2648 O O . THR A 1 330 ? -0.087 0.972 -0.415 1.00 96.06 330 THR A O 1
ATOM 2651 N N . ARG A 1 331 ? 0.119 0.428 -2.585 1.00 94.88 331 ARG A N 1
ATOM 2652 C CA . ARG A 1 331 ? 0.499 -0.970 -2.381 1.00 94.88 331 ARG A CA 1
ATOM 2653 C C . ARG A 1 331 ? 1.742 -1.266 -3.204 1.00 94.88 331 ARG A C 1
ATOM 2655 O O . ARG A 1 331 ? 1.661 -1.436 -4.415 1.00 94.88 331 ARG A O 1
ATOM 2662 N N . LEU A 1 332 ? 2.884 -1.328 -2.518 1.00 91.88 332 LEU A N 1
ATOM 2663 C CA . LEU A 1 332 ? 4.131 -1.782 -3.119 1.00 91.88 332 LEU A CA 1
ATOM 2664 C C . LEU A 1 332 ? 4.072 -3.299 -3.313 1.00 91.88 332 LEU A C 1
ATOM 2666 O O . LEU A 1 332 ? 4.080 -4.053 -2.333 1.00 91.88 332 LEU A O 1
ATOM 2670 N N . VAL A 1 333 ? 4.017 -3.748 -4.562 1.00 86.12 333 VAL A N 1
ATOM 2671 C CA . VAL A 1 333 ? 3.994 -5.175 -4.886 1.00 86.12 333 VAL A CA 1
ATOM 2672 C C . VAL A 1 333 ? 5.403 -5.737 -4.747 1.00 86.12 333 VAL A C 1
ATOM 2674 O O . VAL A 1 333 ? 6.289 -5.473 -5.549 1.00 86.12 333 VAL A O 1
ATOM 2677 N N . LYS A 1 334 ? 5.623 -6.528 -3.693 1.00 78.31 334 LYS A N 1
ATOM 2678 C CA . LYS A 1 334 ? 6.860 -7.292 -3.499 1.00 78.31 334 LYS A CA 1
ATOM 2679 C C . LYS A 1 334 ? 6.574 -8.765 -3.716 1.00 78.31 334 LYS A C 1
ATOM 2681 O O . LYS A 1 334 ? 5.828 -9.371 -2.947 1.00 78.31 334 LYS A O 1
ATOM 2686 N N . TYR A 1 335 ? 7.205 -9.363 -4.716 1.00 55.53 335 TYR A N 1
ATOM 2687 C CA . TYR A 1 335 ? 7.135 -10.802 -4.926 1.00 55.53 335 TYR A CA 1
ATOM 2688 C C . TYR A 1 335 ? 8.432 -11.475 -4.460 1.00 55.53 335 TYR A C 1
ATOM 2690 O O . TYR A 1 335 ? 9.516 -11.171 -4.948 1.00 55.53 335 TYR A O 1
ATOM 2698 N N . LYS A 1 336 ? 8.322 -12.412 -3.508 1.00 45.81 336 LYS A N 1
ATOM 2699 C CA . LYS A 1 336 ? 9.354 -13.431 -3.265 1.00 45.81 336 LYS A CA 1
ATOM 2700 C C . LYS A 1 336 ? 9.054 -14.580 -4.217 1.00 45.81 336 LYS A C 1
ATOM 2702 O O . LYS A 1 336 ? 8.014 -15.224 -4.067 1.00 45.81 336 LYS A O 1
ATOM 2707 N N . SER A 1 337 ? 9.930 -14.842 -5.180 1.00 41.72 337 SER A N 1
ATOM 2708 C CA . SER A 1 337 ? 9.745 -15.970 -6.084 1.00 41.72 337 SER A CA 1
ATOM 2709 C C . SER A 1 337 ? 9.701 -17.286 -5.300 1.00 41.72 337 SER A C 1
ATOM 2711 O O . SER A 1 337 ? 10.658 -17.687 -4.645 1.00 41.72 337 SER A O 1
ATOM 2713 N N . ARG A 1 338 ? 8.528 -17.941 -5.289 1.00 36.69 338 ARG A N 1
ATOM 2714 C CA . ARG A 1 338 ? 8.362 -19.289 -4.703 1.00 36.69 338 ARG A CA 1
ATOM 2715 C C . ARG A 1 338 ? 8.913 -20.381 -5.618 1.00 36.69 338 ARG A C 1
ATOM 2717 O O . ARG A 1 338 ? 9.174 -21.485 -5.162 1.00 36.69 338 ARG A O 1
ATOM 2724 N N . LEU A 1 339 ? 9.135 -20.057 -6.887 1.00 39.12 339 LEU A N 1
ATOM 2725 C CA . LEU A 1 339 ? 10.051 -20.783 -7.748 1.00 39.12 339 LEU A CA 1
ATOM 2726 C C . LEU A 1 339 ? 11.361 -20.016 -7.736 1.00 39.12 339 LEU A C 1
ATOM 2728 O O . LEU A 1 339 ? 11.376 -18.854 -8.130 1.00 39.12 339 LEU A O 1
ATOM 2732 N N . GLY A 1 340 ? 12.445 -20.660 -7.315 1.00 35.22 340 GLY A N 1
ATOM 2733 C CA . GLY A 1 340 ? 13.784 -20.186 -7.620 1.00 35.22 340 GLY A CA 1
ATOM 2734 C C . GLY A 1 340 ? 13.929 -20.049 -9.133 1.00 35.22 340 GLY A C 1
ATOM 2735 O O . GLY A 1 340 ? 14.375 -20.972 -9.807 1.00 35.22 340 GLY A O 1
ATOM 2736 N N . VAL A 1 341 ? 13.570 -18.884 -9.673 1.00 35.22 341 VAL A N 1
ATOM 2737 C CA . VAL A 1 341 ? 14.245 -18.337 -10.838 1.00 35.22 341 VAL A CA 1
ATOM 2738 C C . VAL A 1 341 ? 15.656 -18.140 -10.321 1.00 35.22 341 VAL A C 1
ATOM 2740 O O . VAL A 1 341 ? 15.963 -17.141 -9.675 1.00 35.22 341 VAL A O 1
ATOM 2743 N N . HIS A 1 342 ? 16.480 -19.175 -10.471 1.00 37.94 342 HIS A N 1
ATOM 2744 C CA . HIS A 1 342 ? 17.904 -18.991 -10.369 1.00 37.94 342 HIS A CA 1
ATOM 2745 C C . HIS A 1 342 ? 18.207 -17.866 -11.352 1.00 37.94 342 HIS A C 1
ATOM 2747 O O . HIS A 1 342 ? 18.045 -18.030 -12.562 1.00 37.94 342 HIS A O 1
ATOM 2753 N N . GLU A 1 343 ? 18.627 -16.719 -10.814 1.00 40.12 343 GLU A N 1
ATOM 2754 C CA . GLU A 1 343 ? 19.591 -15.876 -11.502 1.00 40.12 343 GLU A CA 1
ATOM 2755 C C . GLU A 1 343 ? 20.525 -16.820 -12.258 1.00 40.12 343 GLU A C 1
ATOM 2757 O O . GLU A 1 343 ? 20.954 -17.831 -11.685 1.00 40.12 343 GLU A O 1
ATOM 2762 N N . ALA A 1 344 ? 20.810 -16.555 -13.534 1.00 42.19 344 ALA A N 1
ATOM 2763 C CA . ALA A 1 344 ? 21.911 -17.249 -14.178 1.00 42.19 344 ALA A CA 1
ATOM 2764 C C . ALA A 1 344 ? 23.120 -17.047 -13.257 1.00 42.19 344 ALA A C 1
ATOM 2766 O O . ALA A 1 344 ? 23.622 -15.927 -13.143 1.00 42.19 344 ALA A O 1
ATOM 2767 N N . ARG A 1 345 ? 23.480 -18.094 -12.495 1.00 45.41 345 ARG A N 1
ATOM 2768 C CA . ARG A 1 345 ? 24.525 -18.011 -11.478 1.00 45.41 345 ARG A CA 1
ATOM 2769 C C . ARG A 1 345 ? 25.734 -17.509 -12.225 1.00 45.41 345 ARG A C 1
ATOM 2771 O O . ARG A 1 345 ? 26.158 -18.147 -13.190 1.00 45.41 345 ARG A O 1
ATOM 2778 N N . ASP A 1 346 ? 26.277 -16.375 -11.806 1.00 63.44 346 ASP A N 1
ATOM 2779 C CA . ASP A 1 346 ? 27.559 -15.938 -12.327 1.00 63.44 346 ASP A CA 1
ATOM 2780 C C . ASP A 1 346 ? 28.621 -16.863 -11.730 1.00 63.44 346 ASP A C 1
ATOM 2782 O O . ASP A 1 346 ? 29.296 -16.557 -10.742 1.00 63.44 346 ASP A O 1
ATOM 2786 N N . TYR A 1 347 ? 28.725 -18.052 -12.327 1.00 47.97 347 TYR A N 1
ATOM 2787 C CA . TYR A 1 347 ? 29.666 -19.084 -11.941 1.00 47.97 347 TYR A CA 1
ATOM 2788 C C . TYR A 1 347 ? 31.081 -18.518 -11.944 1.00 47.97 347 TYR A C 1
ATOM 2790 O O . TYR A 1 347 ? 31.888 -18.936 -11.122 1.00 47.97 347 TYR A O 1
ATOM 2798 N N . LYS A 1 348 ? 31.387 -17.538 -12.804 1.00 61.62 348 LYS A N 1
ATOM 2799 C CA . LYS A 1 348 ? 32.707 -16.912 -12.887 1.00 61.62 348 LYS A CA 1
ATOM 2800 C C . LYS A 1 348 ? 32.972 -16.023 -11.669 1.00 61.62 348 LYS A C 1
ATOM 2802 O O . LYS A 1 348 ? 34.034 -16.147 -11.053 1.00 61.62 348 LYS A O 1
ATOM 2807 N N . ALA A 1 349 ? 32.020 -15.181 -11.269 1.00 64.69 349 ALA A N 1
ATOM 2808 C CA . ALA A 1 349 ? 32.139 -14.348 -10.071 1.00 64.69 349 ALA A CA 1
ATOM 2809 C C . ALA A 1 349 ? 32.148 -15.178 -8.778 1.00 64.69 349 ALA A C 1
ATOM 2811 O O . ALA A 1 349 ? 32.984 -14.945 -7.900 1.00 64.69 349 ALA A O 1
ATOM 2812 N N . GLU A 1 350 ? 31.276 -16.181 -8.674 1.00 56.84 350 GLU A N 1
ATOM 2813 C CA . GLU A 1 350 ? 31.194 -17.075 -7.514 1.00 56.84 350 GLU A CA 1
ATOM 2814 C C . GLU A 1 350 ? 32.487 -17.900 -7.361 1.00 56.84 350 GLU A C 1
ATOM 2816 O O . GLU A 1 350 ? 33.050 -18.014 -6.267 1.00 56.84 350 GLU A O 1
ATOM 2821 N N . TYR A 1 351 ? 33.029 -18.396 -8.477 1.00 59.06 351 TYR A N 1
ATOM 2822 C CA . TYR A 1 351 ? 34.304 -19.112 -8.519 1.00 59.06 351 TYR A CA 1
ATOM 2823 C C . TYR A 1 351 ? 35.483 -18.221 -8.121 1.00 59.06 351 TYR A C 1
ATOM 2825 O O . TYR A 1 351 ? 36.311 -18.638 -7.308 1.00 59.06 351 TYR A O 1
ATOM 2833 N N . ARG A 1 352 ? 35.537 -16.982 -8.627 1.00 74.81 352 ARG A N 1
ATOM 2834 C CA . ARG A 1 352 ? 36.567 -15.992 -8.265 1.00 74.81 352 ARG A CA 1
ATOM 2835 C C . ARG A 1 352 ? 36.499 -15.619 -6.783 1.00 74.81 352 ARG A C 1
ATOM 2837 O O . ARG A 1 352 ? 37.534 -15.484 -6.137 1.00 74.81 352 ARG A O 1
ATOM 2844 N N . LYS A 1 353 ? 35.299 -15.535 -6.203 1.00 70.62 353 LYS A N 1
ATOM 2845 C CA . LYS A 1 353 ? 35.107 -15.317 -4.760 1.00 70.62 353 LYS A CA 1
ATOM 2846 C C . LYS A 1 353 ? 35.612 -16.505 -3.929 1.00 70.62 353 LYS A C 1
ATOM 2848 O O . LYS A 1 353 ? 36.272 -16.306 -2.909 1.00 70.62 353 LYS A O 1
ATOM 2853 N N . MET A 1 354 ? 35.347 -17.739 -4.366 1.00 63.22 354 MET A N 1
ATOM 2854 C CA . MET A 1 354 ? 35.701 -18.958 -3.624 1.00 63.22 354 MET A CA 1
ATOM 2855 C C . MET A 1 354 ? 37.180 -19.364 -3.754 1.00 63.22 354 MET A C 1
ATOM 2857 O O . MET A 1 354 ? 37.758 -19.864 -2.787 1.00 63.22 354 MET A O 1
ATOM 2861 N N . TYR A 1 355 ? 37.792 -19.161 -4.922 1.00 67.44 355 TYR A N 1
ATOM 2862 C CA . TYR A 1 355 ? 39.143 -19.644 -5.236 1.00 67.44 355 TYR A CA 1
ATOM 2863 C C . TYR A 1 355 ? 40.165 -18.531 -5.519 1.00 67.44 355 TYR A C 1
ATOM 2865 O O . TYR A 1 355 ? 41.355 -18.824 -5.560 1.00 67.44 355 TYR A O 1
ATOM 2873 N N . GLY A 1 356 ? 39.736 -17.268 -5.596 1.00 67.50 356 GLY A N 1
ATOM 2874 C CA . GLY A 1 356 ? 40.591 -16.123 -5.919 1.00 67.50 356 GLY A CA 1
ATOM 2875 C C . GLY A 1 356 ? 40.783 -15.925 -7.427 1.00 67.50 356 GLY A C 1
ATOM 2876 O O . GLY A 1 356 ? 40.405 -16.778 -8.230 1.00 67.50 356 GLY A O 1
ATOM 2877 N N . GLY A 1 357 ? 41.320 -14.759 -7.795 1.00 67.44 357 GLY A N 1
ATOM 2878 C CA . GLY A 1 357 ? 41.874 -14.475 -9.125 1.00 67.44 357 GLY A CA 1
ATOM 2879 C C . GLY A 1 357 ? 43.400 -14.566 -9.084 1.00 67.44 357 GLY A C 1
ATOM 2880 O O . GLY A 1 357 ? 43.937 -15.431 -8.393 1.00 67.44 357 GLY A O 1
ATOM 2881 N N . ASP A 1 358 ? 44.083 -13.627 -9.732 1.00 69.38 358 ASP A N 1
ATOM 2882 C CA . ASP A 1 358 ? 45.550 -13.632 -9.860 1.00 69.38 358 ASP A CA 1
ATOM 2883 C C . ASP A 1 358 ? 46.293 -13.486 -8.519 1.00 69.38 358 ASP A C 1
ATOM 2885 O O . ASP A 1 358 ? 47.447 -13.889 -8.406 1.00 69.38 358 ASP A O 1
ATOM 2889 N N . ASN A 1 359 ? 45.620 -12.997 -7.464 1.00 76.62 359 ASN A N 1
ATOM 2890 C CA . ASN A 1 359 ? 46.196 -12.887 -6.121 1.00 76.62 359 ASN A CA 1
ATOM 2891 C C . ASN A 1 359 ? 45.282 -13.490 -5.021 1.00 76.62 359 ASN A C 1
ATOM 2893 O O . ASN A 1 359 ? 44.507 -12.778 -4.375 1.00 76.62 359 ASN A O 1
ATOM 2897 N N . PRO A 1 360 ? 45.297 -14.822 -4.814 1.00 82.69 360 PRO A N 1
ATOM 2898 C CA . PRO A 1 360 ? 44.393 -15.512 -3.891 1.00 82.69 360 PRO A CA 1
ATOM 2899 C C . PRO A 1 360 ? 44.836 -15.405 -2.422 1.00 82.69 360 PRO A C 1
ATOM 2901 O O . PRO A 1 360 ? 46.007 -15.576 -2.082 1.00 82.69 360 PRO A O 1
ATOM 2904 N N . THR A 1 361 ? 43.878 -15.246 -1.507 1.00 81.75 361 THR A N 1
ATOM 2905 C CA . THR A 1 361 ? 44.120 -15.253 -0.050 1.00 81.75 361 THR A CA 1
ATOM 2906 C C . THR A 1 361 ? 44.603 -16.626 0.458 1.00 81.75 361 THR A C 1
ATOM 2908 O O . THR A 1 361 ? 44.330 -17.660 -0.168 1.00 81.75 361 THR A O 1
ATOM 2911 N N . PRO A 1 362 ? 45.236 -16.716 1.649 1.00 80.44 362 PRO A N 1
ATOM 2912 C CA . PRO A 1 362 ? 45.618 -17.999 2.254 1.00 80.44 362 PRO A CA 1
ATOM 2913 C C . PRO A 1 362 ? 44.454 -18.997 2.391 1.00 80.44 362 PRO A C 1
ATOM 2915 O O . PRO A 1 362 ? 44.627 -20.201 2.180 1.00 80.44 362 PRO A O 1
ATOM 2918 N N . LYS A 1 363 ? 43.243 -18.506 2.688 1.00 71.31 363 LYS A N 1
ATOM 2919 C CA . LYS A 1 363 ? 42.018 -19.319 2.773 1.00 71.31 363 LYS A CA 1
ATOM 2920 C C . LYS A 1 363 ? 41.611 -19.876 1.404 1.00 71.31 363 LYS A C 1
ATOM 2922 O O . LYS A 1 363 ? 41.299 -21.064 1.301 1.00 71.31 363 LYS A O 1
ATOM 2927 N N . GLN A 1 364 ? 41.678 -19.056 0.355 1.00 78.12 364 GLN A N 1
ATOM 2928 C CA . GLN A 1 364 ? 41.385 -19.462 -1.025 1.00 78.12 364 GLN A CA 1
ATOM 2929 C C . GLN A 1 364 ? 42.421 -20.466 -1.556 1.00 78.12 364 GLN A C 1
ATOM 2931 O O . GLN A 1 364 ? 42.043 -21.487 -2.132 1.00 78.12 364 GLN A O 1
ATOM 2936 N N . ARG A 1 365 ? 43.715 -20.284 -1.248 1.00 78.38 365 ARG A N 1
ATOM 2937 C CA . ARG A 1 365 ? 44.774 -21.268 -1.556 1.00 78.38 365 ARG A CA 1
ATOM 2938 C C . ARG A 1 365 ? 44.506 -22.637 -0.927 1.00 78.38 365 ARG A C 1
ATOM 2940 O O . ARG A 1 365 ? 44.601 -23.667 -1.599 1.00 78.38 365 ARG A O 1
ATOM 2947 N N . ARG A 1 366 ? 44.091 -22.674 0.346 1.00 75.75 366 ARG A N 1
ATOM 2948 C CA . ARG A 1 366 ? 43.689 -23.923 1.024 1.00 75.75 366 ARG A CA 1
ATOM 2949 C C . ARG A 1 366 ? 42.467 -24.567 0.358 1.00 75.75 366 ARG A C 1
ATOM 2951 O O . ARG A 1 366 ? 42.437 -25.788 0.198 1.00 75.75 366 ARG A O 1
ATOM 2958 N N . ALA A 1 367 ? 41.478 -23.773 -0.053 1.00 71.56 367 ALA A N 1
ATOM 2959 C CA . ALA A 1 367 ? 40.295 -24.264 -0.761 1.00 71.56 367 ALA A CA 1
ATOM 2960 C C . ALA A 1 367 ? 40.646 -24.868 -2.134 1.00 71.56 367 ALA A C 1
ATOM 2962 O O . ALA A 1 367 ? 40.154 -25.950 -2.466 1.00 71.56 367 ALA A O 1
ATOM 2963 N N . MET A 1 368 ? 41.552 -24.238 -2.890 1.00 72.38 368 MET A N 1
ATOM 2964 C CA . MET A 1 368 ? 42.077 -24.777 -4.151 1.00 72.38 368 MET A CA 1
ATOM 2965 C C . MET A 1 368 ? 42.815 -26.101 -3.941 1.00 72.38 368 MET A C 1
ATOM 2967 O O . MET A 1 368 ? 42.514 -27.077 -4.626 1.00 72.38 368 MET A O 1
ATOM 2971 N N . LYS A 1 369 ? 43.702 -26.193 -2.939 1.00 74.88 369 LYS A N 1
ATOM 2972 C CA . LYS A 1 369 ? 44.421 -27.441 -2.616 1.00 74.88 369 LYS A CA 1
ATOM 2973 C C . LYS A 1 369 ? 43.455 -28.594 -2.312 1.00 74.88 369 LYS A C 1
ATOM 2975 O O . LYS A 1 369 ? 43.617 -29.692 -2.845 1.00 74.88 369 LYS A O 1
ATOM 2980 N N . LYS A 1 370 ? 42.401 -28.332 -1.526 1.00 71.62 370 LYS A N 1
ATOM 2981 C CA . LYS A 1 370 ? 41.335 -29.311 -1.232 1.00 71.62 370 LYS A CA 1
ATOM 2982 C C . LYS A 1 370 ? 40.570 -29.728 -2.490 1.00 71.62 370 LYS A C 1
ATOM 2984 O O . LYS A 1 370 ? 40.300 -30.913 -2.678 1.00 71.62 370 LYS A O 1
ATOM 2989 N N . LYS A 1 371 ? 40.238 -28.780 -3.369 1.00 74.25 371 LYS A N 1
ATOM 2990 C CA . LYS A 1 371 ? 39.564 -29.063 -4.644 1.00 74.25 371 LYS A CA 1
ATOM 2991 C C . LYS A 1 371 ? 40.424 -29.937 -5.559 1.00 74.25 371 LYS A C 1
ATOM 2993 O O . LYS A 1 371 ? 39.924 -30.925 -6.092 1.00 74.25 371 LYS A O 1
ATOM 2998 N N . THR A 1 372 ? 41.703 -29.607 -5.717 1.00 74.38 372 THR A N 1
ATOM 2999 C CA . THR A 1 372 ? 42.640 -30.366 -6.556 1.00 74.38 372 THR A CA 1
ATOM 3000 C C . THR A 1 372 ? 42.814 -31.793 -6.044 1.00 74.38 372 THR A C 1
ATOM 3002 O O . THR A 1 372 ? 42.773 -32.729 -6.838 1.00 74.38 372 THR A O 1
ATOM 3005 N N . ALA A 1 373 ? 42.922 -31.986 -4.725 1.00 70.38 373 ALA A N 1
ATOM 3006 C CA . ALA A 1 373 ? 42.964 -33.320 -4.123 1.00 70.38 373 ALA A CA 1
ATOM 3007 C C . ALA A 1 373 ? 41.699 -34.139 -4.448 1.00 70.38 373 ALA A C 1
ATOM 3009 O O . ALA A 1 373 ? 41.805 -35.269 -4.922 1.00 70.38 373 ALA A O 1
ATOM 3010 N N . ARG A 1 374 ? 40.508 -33.539 -4.302 1.00 68.81 374 ARG A N 1
ATOM 3011 C CA . ARG A 1 374 ? 39.226 -34.178 -4.659 1.00 68.81 374 ARG A CA 1
ATOM 3012 C C . ARG A 1 374 ? 39.146 -34.544 -6.143 1.00 68.81 374 ARG A C 1
ATOM 3014 O O . ARG A 1 374 ? 38.727 -35.649 -6.469 1.00 68.81 374 ARG A O 1
ATOM 3021 N N . LYS A 1 375 ? 39.584 -33.655 -7.042 1.00 71.44 375 LYS A N 1
ATOM 3022 C CA . LYS A 1 375 ? 39.627 -33.938 -8.486 1.00 71.44 375 LYS A CA 1
ATOM 3023 C C . LYS A 1 375 ? 40.556 -35.104 -8.826 1.00 71.44 375 LYS A C 1
ATOM 3025 O O . LYS A 1 375 ? 40.172 -35.956 -9.617 1.00 71.44 375 LYS A O 1
ATOM 3030 N N . ARG A 1 376 ? 41.740 -35.194 -8.207 1.00 75.56 376 ARG A N 1
ATOM 3031 C CA . ARG A 1 376 ? 42.658 -36.333 -8.419 1.00 75.56 376 ARG A CA 1
ATOM 3032 C C . ARG A 1 376 ? 42.030 -37.659 -8.001 1.00 75.56 376 ARG A C 1
ATOM 3034 O O . ARG A 1 376 ? 42.176 -38.645 -8.716 1.00 75.56 376 ARG A O 1
ATOM 3041 N N . VAL A 1 377 ? 41.319 -37.674 -6.873 1.00 71.38 377 VAL A N 1
ATOM 3042 C CA . VAL A 1 377 ? 40.580 -38.855 -6.410 1.00 71.38 377 VAL A CA 1
ATOM 3043 C C . VAL A 1 377 ? 39.491 -39.241 -7.414 1.00 71.38 377 VAL A C 1
ATOM 3045 O O . VAL A 1 377 ? 39.434 -40.395 -7.830 1.00 71.38 377 VAL A O 1
ATOM 3048 N N . LEU A 1 378 ? 38.679 -38.278 -7.863 1.00 70.19 378 LEU A N 1
ATOM 3049 C CA . LEU A 1 378 ? 37.630 -38.516 -8.861 1.00 70.19 378 LEU A CA 1
ATOM 3050 C C . LEU A 1 378 ? 38.199 -39.055 -10.178 1.00 70.19 378 LEU A C 1
ATOM 3052 O O . LEU A 1 378 ? 37.651 -40.009 -10.724 1.00 70.19 378 LEU A O 1
ATOM 3056 N N . ARG A 1 379 ? 39.316 -38.500 -10.660 1.00 77.94 379 ARG A N 1
ATOM 3057 C CA . ARG A 1 379 ? 39.989 -38.971 -11.877 1.00 77.94 379 ARG A CA 1
ATOM 3058 C C . ARG A 1 379 ? 40.528 -40.392 -11.716 1.00 77.94 379 ARG A C 1
ATOM 3060 O O . ARG A 1 379 ? 40.284 -41.226 -12.578 1.00 77.94 379 ARG A O 1
ATOM 3067 N N . ARG A 1 380 ? 41.186 -40.697 -10.590 1.00 75.56 380 ARG A N 1
ATOM 3068 C CA . ARG A 1 380 ? 41.692 -42.049 -10.279 1.00 75.56 380 ARG A CA 1
ATOM 3069 C C . ARG A 1 380 ? 40.573 -43.091 -10.225 1.00 75.56 380 ARG A C 1
ATOM 3071 O O . ARG A 1 380 ? 40.793 -44.235 -10.589 1.00 75.56 380 ARG A O 1
ATOM 3078 N N . MET A 1 381 ? 39.383 -42.694 -9.783 1.00 70.88 381 MET A N 1
ATOM 3079 C CA . MET A 1 381 ? 38.216 -43.573 -9.714 1.00 70.88 381 MET A CA 1
ATOM 3080 C C . MET A 1 381 ? 37.386 -43.602 -11.008 1.00 70.88 381 MET A C 1
ATOM 3082 O O . MET A 1 381 ? 36.325 -44.219 -11.019 1.00 70.88 381 MET A O 1
ATOM 3086 N N . GLY A 1 382 ? 37.805 -42.911 -12.078 1.00 74.31 382 GLY A N 1
ATOM 3087 C CA . GLY A 1 382 ? 37.040 -42.828 -13.331 1.00 74.31 382 GLY A CA 1
ATOM 3088 C C . GLY A 1 382 ? 35.680 -42.137 -13.165 1.00 74.31 382 GLY A C 1
ATOM 3089 O O . GLY A 1 382 ? 34.698 -42.490 -13.814 1.00 74.31 382 GLY A O 1
ATOM 3090 N N . ARG A 1 383 ? 35.584 -41.196 -12.225 1.00 70.69 383 ARG A N 1
ATOM 3091 C CA . ARG A 1 383 ? 34.331 -40.611 -11.714 1.00 70.69 383 ARG A CA 1
ATOM 3092 C C . ARG A 1 383 ? 34.186 -39.126 -12.015 1.00 70.69 383 ARG A C 1
ATOM 3094 O O . ARG A 1 383 ? 33.214 -38.507 -11.588 1.00 70.69 383 ARG A O 1
ATOM 3101 N N . GLU A 1 384 ? 35.144 -38.552 -12.734 1.00 68.06 384 GLU A N 1
ATOM 3102 C CA . GLU A 1 384 ? 35.084 -37.167 -13.187 1.00 68.06 384 GLU A CA 1
ATOM 3103 C C . GLU A 1 384 ? 33.860 -36.970 -14.104 1.00 68.06 384 GLU A C 1
ATOM 3105 O O . GLU A 1 384 ? 33.607 -37.774 -14.994 1.00 68.06 384 GLU A O 1
ATOM 3110 N N . GLY A 1 385 ? 33.030 -35.960 -13.819 1.00 62.88 385 GLY A N 1
ATOM 3111 C CA . GLY A 1 385 ? 31.814 -35.660 -14.592 1.00 62.88 385 GLY A CA 1
ATOM 3112 C C . GLY A 1 385 ? 30.591 -36.550 -14.320 1.00 62.88 385 GLY A C 1
ATOM 3113 O O . GLY A 1 385 ? 29.485 -36.185 -14.705 1.00 62.88 385 GLY A O 1
ATOM 3114 N N . ARG A 1 386 ? 30.729 -37.667 -13.597 1.00 65.62 386 ARG A N 1
ATOM 3115 C CA . ARG A 1 386 ? 29.605 -38.556 -13.254 1.00 65.62 386 ARG A CA 1
ATOM 3116 C C . ARG A 1 386 ? 28.929 -38.087 -11.959 1.00 65.62 386 ARG A C 1
ATOM 3118 O O . ARG A 1 386 ? 29.147 -38.682 -10.918 1.00 65.62 386 ARG A O 1
ATOM 3125 N N . SER A 1 387 ? 28.176 -36.988 -11.944 1.00 58.31 387 SER A N 1
ATOM 3126 C CA . SER A 1 387 ? 27.474 -36.526 -10.718 1.00 58.31 387 SER A CA 1
ATOM 3127 C C . SER A 1 387 ? 26.069 -37.129 -10.532 1.00 58.31 387 SER A C 1
ATOM 3129 O O . SER A 1 387 ? 25.495 -37.037 -9.444 1.00 58.31 387 SER A O 1
ATOM 3131 N N . THR A 1 388 ? 25.514 -37.759 -11.570 1.00 59.28 388 THR A N 1
ATOM 3132 C CA . THR A 1 388 ? 24.093 -38.139 -11.669 1.00 59.28 388 THR A CA 1
ATOM 3133 C C . THR A 1 388 ? 23.797 -39.623 -11.456 1.00 59.28 388 THR A C 1
ATOM 3135 O O . THR A 1 388 ? 22.638 -39.992 -11.329 1.00 59.28 388 THR A O 1
ATOM 3138 N N . ASP A 1 389 ? 24.805 -40.482 -11.338 1.00 73.69 389 ASP A N 1
ATOM 3139 C CA . ASP A 1 389 ? 24.622 -41.944 -11.332 1.00 73.69 389 ASP A CA 1
ATOM 3140 C C . ASP A 1 389 ? 24.280 -42.562 -9.958 1.00 73.69 389 ASP A C 1
ATOM 3142 O O . ASP A 1 389 ? 24.451 -43.761 -9.736 1.00 73.69 389 ASP A O 1
ATOM 3146 N N . GLY A 1 390 ? 23.836 -41.735 -9.008 1.00 76.88 390 GLY A N 1
ATOM 3147 C CA . GLY A 1 390 ? 23.343 -42.186 -7.704 1.00 76.88 390 GLY A CA 1
ATOM 3148 C C . GLY A 1 390 ? 24.401 -42.748 -6.745 1.00 76.88 390 GLY A C 1
ATOM 3149 O O . GLY A 1 390 ? 24.039 -43.185 -5.648 1.00 76.88 390 GLY A O 1
ATOM 3150 N N . LYS A 1 391 ? 25.692 -42.716 -7.100 1.00 79.19 391 LYS A N 1
ATOM 3151 C CA . LYS A 1 391 ? 26.793 -43.210 -6.259 1.00 79.19 391 LYS A CA 1
ATOM 3152 C C . LYS A 1 391 ? 27.657 -42.063 -5.725 1.00 79.19 391 LYS A C 1
ATOM 3154 O O . LYS A 1 391 ? 27.882 -41.066 -6.406 1.00 79.19 391 LYS A O 1
ATOM 3159 N N . GLU A 1 392 ? 28.152 -42.203 -4.498 1.00 78.81 392 GLU A N 1
ATOM 3160 C CA . GLU A 1 392 ? 28.988 -41.209 -3.812 1.00 78.81 392 GLU A CA 1
ATOM 3161 C C . GLU A 1 392 ? 30.284 -41.843 -3.279 1.00 78.81 392 GLU A C 1
ATOM 3163 O O . GLU A 1 392 ? 30.333 -43.039 -2.978 1.00 78.81 392 GLU A O 1
ATOM 3168 N N . ILE A 1 393 ? 31.346 -41.032 -3.181 1.00 79.25 393 ILE A N 1
ATOM 3169 C CA . ILE A 1 393 ? 32.610 -41.446 -2.561 1.00 79.25 393 ILE A CA 1
ATOM 3170 C C . ILE A 1 393 ? 32.419 -41.467 -1.044 1.00 79.25 393 ILE A C 1
ATOM 3172 O O . ILE A 1 393 ? 32.105 -40.440 -0.440 1.00 79.25 393 ILE A O 1
ATOM 3176 N N . ASP A 1 394 ? 32.667 -42.626 -0.447 1.00 82.88 394 ASP A N 1
ATOM 3177 C CA . ASP A 1 394 ? 32.634 -42.869 0.993 1.00 82.88 394 ASP A CA 1
ATOM 3178 C C . ASP A 1 394 ? 34.055 -43.103 1.522 1.00 82.88 394 ASP A C 1
ATOM 3180 O O . ASP A 1 394 ? 34.893 -43.717 0.851 1.00 82.88 394 ASP A O 1
ATOM 3184 N N . HIS A 1 395 ? 34.311 -42.616 2.735 1.00 83.56 395 HIS A N 1
ATOM 3185 C CA . HIS A 1 395 ? 35.556 -42.845 3.463 1.00 83.56 395 HIS A CA 1
ATOM 3186 C C . HIS A 1 395 ? 35.289 -43.973 4.456 1.00 83.56 395 HIS A C 1
ATOM 3188 O O . HIS A 1 395 ? 34.487 -43.808 5.371 1.00 83.56 395 HIS A O 1
ATOM 3194 N N . LYS A 1 396 ? 35.938 -45.129 4.288 1.00 81.88 396 LYS A N 1
ATOM 3195 C CA . LYS A 1 396 ? 35.670 -46.339 5.086 1.00 81.88 396 LYS A CA 1
ATOM 3196 C C . LYS A 1 396 ? 35.783 -46.079 6.591 1.00 81.88 396 LYS A C 1
ATOM 3198 O O . LYS A 1 396 ? 34.991 -46.626 7.350 1.00 81.88 396 LYS A O 1
ATOM 3203 N N . ASN A 1 397 ? 36.732 -45.237 6.999 1.00 80.44 397 ASN A N 1
ATOM 3204 C CA . ASN A 1 397 ? 36.953 -44.834 8.390 1.00 80.44 397 ASN A CA 1
ATOM 3205 C C . ASN A 1 397 ? 36.129 -43.611 8.847 1.00 80.44 397 ASN A C 1
ATOM 3207 O O . ASN A 1 397 ? 36.343 -43.113 9.949 1.00 80.44 397 ASN A O 1
ATOM 3211 N N . GLY A 1 398 ? 35.243 -43.076 8.003 1.00 73.56 398 GLY A N 1
ATOM 3212 C CA . GLY A 1 398 ? 34.452 -41.873 8.273 1.00 73.56 398 GLY A CA 1
ATOM 3213 C C . GLY A 1 398 ? 35.243 -40.559 8.239 1.00 73.56 398 GLY A C 1
ATOM 3214 O O . GLY A 1 398 ? 34.639 -39.492 8.186 1.00 73.56 398 GLY A O 1
ATOM 3215 N N . ASN A 1 399 ? 36.579 -40.591 8.218 1.00 77.88 399 ASN A N 1
ATOM 3216 C CA . ASN A 1 399 ? 37.410 -39.393 8.191 1.00 77.88 399 ASN A CA 1
ATOM 3217 C C . ASN A 1 399 ? 37.480 -38.804 6.775 1.00 77.88 399 ASN A C 1
ATOM 3219 O O . ASN A 1 399 ? 38.267 -39.238 5.933 1.00 77.88 399 ASN A O 1
ATOM 3223 N N . ALA A 1 400 ? 36.710 -37.740 6.544 1.00 68.12 400 ALA A N 1
ATOM 3224 C CA . ALA A 1 400 ? 36.658 -37.015 5.272 1.00 68.12 400 ALA A CA 1
ATOM 3225 C C . ALA A 1 400 ? 37.974 -36.306 4.870 1.00 68.12 400 ALA A C 1
ATOM 3227 O O . ALA A 1 400 ? 38.041 -35.688 3.802 1.00 68.12 400 ALA A O 1
ATOM 3228 N N . LEU A 1 401 ? 39.005 -36.334 5.724 1.00 70.81 401 LEU A N 1
ATOM 3229 C CA . LEU A 1 401 ? 40.346 -35.819 5.434 1.00 70.81 401 LEU A CA 1
ATOM 3230 C C . LEU A 1 401 ? 41.323 -36.919 4.976 1.00 70.81 401 LEU A C 1
ATOM 3232 O O . LEU A 1 401 ? 42.372 -36.587 4.424 1.00 70.81 401 LEU A O 1
ATOM 3236 N N . ASP A 1 402 ? 40.993 -38.204 5.147 1.00 76.50 402 ASP A N 1
ATOM 3237 C CA . ASP A 1 402 ? 41.855 -39.333 4.770 1.00 76.50 402 ASP A CA 1
ATOM 3238 C C . ASP A 1 402 ? 41.553 -39.828 3.346 1.00 76.50 402 ASP A C 1
ATOM 3240 O O . ASP A 1 402 ? 40.797 -40.771 3.122 1.00 76.50 402 ASP A O 1
ATOM 3244 N N . SER A 1 403 ? 42.168 -39.188 2.352 1.00 76.25 403 SER A N 1
ATOM 3245 C CA . SER A 1 403 ? 41.974 -39.510 0.930 1.00 76.25 403 SER A CA 1
ATOM 3246 C C . SER A 1 403 ? 42.899 -40.618 0.389 1.00 76.25 403 SER A C 1
ATOM 3248 O O . SER A 1 403 ? 43.181 -40.646 -0.815 1.00 76.25 403 SER A O 1
ATOM 3250 N N . ARG A 1 404 ? 43.415 -41.518 1.240 1.00 78.25 404 ARG A N 1
ATOM 3251 C CA . ARG A 1 404 ? 44.229 -42.664 0.788 1.00 78.25 404 ARG A CA 1
ATOM 3252 C C . ARG A 1 404 ? 43.383 -43.641 -0.046 1.00 78.25 404 ARG A C 1
ATOM 3254 O O . ARG A 1 404 ? 42.242 -43.901 0.328 1.00 78.25 404 ARG A O 1
ATOM 3261 N N . PRO A 1 405 ? 43.912 -44.237 -1.137 1.00 75.19 405 PRO A N 1
ATOM 3262 C CA . PRO A 1 405 ? 43.152 -45.167 -1.986 1.00 75.19 405 PRO A CA 1
ATOM 3263 C C . PRO A 1 405 ? 42.490 -46.313 -1.221 1.00 75.19 405 PRO A C 1
ATOM 3265 O O . PRO A 1 405 ? 41.346 -46.654 -1.493 1.00 75.19 405 PRO A O 1
ATOM 3268 N N . SER A 1 406 ? 43.185 -46.862 -0.223 1.00 79.50 406 SER A N 1
ATOM 3269 C CA . SER A 1 406 ? 42.692 -47.949 0.626 1.00 79.50 406 SER A CA 1
ATOM 3270 C C . SER A 1 406 ? 41.473 -47.560 1.471 1.00 79.50 406 SER A C 1
ATOM 3272 O O . SER A 1 406 ? 40.648 -48.425 1.785 1.00 79.50 406 SER A O 1
ATOM 3274 N N . ASN A 1 407 ? 41.331 -46.271 1.800 1.00 82.12 407 ASN A N 1
ATOM 3275 C CA . ASN A 1 407 ? 40.253 -45.727 2.622 1.00 82.12 407 ASN A CA 1
ATOM 3276 C C . ASN A 1 407 ? 39.036 -45.261 1.807 1.00 82.12 407 ASN A C 1
ATOM 3278 O O . ASN A 1 407 ? 37.976 -45.012 2.372 1.00 82.12 407 ASN A O 1
ATOM 3282 N N . LEU A 1 408 ? 39.150 -45.151 0.487 1.00 82.50 408 LEU A N 1
ATOM 3283 C CA . LEU A 1 408 ? 38.071 -44.642 -0.350 1.00 82.50 408 LEU A CA 1
ATOM 3284 C C . LEU A 1 408 ? 37.312 -45.794 -1.016 1.00 82.50 408 LEU A C 1
ATOM 3286 O O . LEU A 1 408 ? 37.910 -46.753 -1.502 1.00 82.50 408 LEU A O 1
ATOM 3290 N N . ARG A 1 409 ? 35.983 -45.702 -1.063 1.00 84.62 409 ARG A N 1
ATOM 3291 C CA . ARG A 1 409 ? 35.124 -46.629 -1.817 1.00 84.62 409 ARG A CA 1
ATOM 3292 C C . ARG A 1 409 ? 33.949 -45.895 -2.449 1.00 84.62 409 ARG A C 1
ATOM 3294 O O . ARG A 1 409 ? 33.661 -44.753 -2.104 1.00 84.62 409 ARG A O 1
ATOM 3301 N N . LEU A 1 410 ? 33.253 -46.575 -3.352 1.00 83.62 410 LEU A N 1
ATOM 3302 C CA . LEU A 1 410 ? 32.043 -46.070 -3.984 1.00 83.62 410 LEU A CA 1
ATOM 3303 C C . LEU A 1 410 ? 30.827 -46.798 -3.406 1.00 83.62 410 LEU A C 1
ATOM 3305 O O . LEU A 1 410 ? 30.780 -48.026 -3.430 1.00 83.62 410 LEU A O 1
ATOM 3309 N N . VAL A 1 411 ? 29.854 -46.055 -2.888 1.00 81.88 411 VAL A N 1
ATOM 3310 C CA . VAL A 1 411 ? 28.614 -46.615 -2.320 1.00 81.88 411 VAL A CA 1
ATOM 3311 C C . VAL A 1 411 ? 27.397 -45.871 -2.866 1.00 81.88 411 VAL A C 1
ATOM 3313 O O . VAL A 1 411 ? 27.525 -44.783 -3.429 1.00 81.88 411 VAL A O 1
ATOM 3316 N N . ALA A 1 412 ? 26.203 -46.445 -2.712 1.00 83.00 412 ALA A N 1
ATOM 3317 C CA . ALA A 1 412 ? 24.967 -45.750 -3.055 1.00 83.00 412 ALA A CA 1
ATOM 3318 C C . ALA A 1 412 ? 24.780 -44.500 -2.179 1.00 83.00 412 ALA A C 1
ATOM 3320 O O . ALA A 1 412 ? 25.099 -44.507 -0.987 1.00 83.00 412 ALA A O 1
ATOM 3321 N N . ARG A 1 413 ? 24.216 -43.436 -2.759 1.00 80.94 413 ARG A N 1
ATOM 3322 C CA . ARG A 1 413 ? 23.940 -42.162 -2.076 1.00 80.94 413 ARG A CA 1
ATOM 3323 C C . ARG A 1 413 ? 23.181 -42.352 -0.760 1.00 80.94 413 ARG A C 1
ATOM 3325 O O . ARG A 1 413 ? 23.549 -41.755 0.244 1.00 80.94 413 ARG A O 1
ATOM 3332 N N . HIS A 1 414 ? 22.148 -43.194 -0.764 1.00 82.94 414 HIS A N 1
ATOM 3333 C CA . HIS A 1 414 ? 21.362 -43.503 0.432 1.00 82.94 414 HIS A CA 1
ATOM 3334 C C . HIS A 1 414 ? 22.242 -44.102 1.543 1.00 82.94 414 HIS A C 1
ATOM 3336 O O . HIS A 1 414 ? 22.277 -43.583 2.653 1.00 82.94 414 HIS A O 1
ATOM 3342 N N . THR A 1 415 ? 23.050 -45.110 1.204 1.00 82.19 415 THR A N 1
ATOM 3343 C CA . THR A 1 415 ? 23.979 -45.784 2.125 1.00 82.19 415 THR A CA 1
ATOM 3344 C C . THR A 1 415 ? 25.078 -44.867 2.660 1.00 82.19 415 THR A C 1
ATOM 3346 O O . THR A 1 415 ? 25.561 -45.074 3.768 1.00 82.19 415 THR A O 1
ATOM 3349 N N . ASN A 1 416 ? 25.521 -43.878 1.880 1.00 80.38 416 ASN A N 1
ATOM 3350 C CA . ASN A 1 416 ? 26.518 -42.909 2.338 1.00 80.38 416 ASN A CA 1
ATOM 3351 C C . ASN A 1 416 ? 25.929 -41.927 3.360 1.00 80.38 416 ASN A C 1
ATOM 3353 O O . ASN A 1 416 ? 26.573 -41.579 4.345 1.00 80.38 416 ASN A O 1
ATOM 3357 N N . ARG A 1 417 ? 24.698 -41.471 3.104 1.00 79.81 417 ARG A N 1
ATOM 3358 C CA . ARG A 1 417 ? 24.017 -40.430 3.886 1.00 79.81 417 ARG A CA 1
ATOM 3359 C C . ARG A 1 417 ? 23.337 -40.954 5.146 1.00 79.81 417 ARG A C 1
ATOM 3361 O O . ARG A 1 417 ? 23.063 -40.164 6.037 1.00 79.81 417 ARG A O 1
ATOM 3368 N N . SER A 1 418 ? 23.093 -42.260 5.231 1.00 80.50 418 SER A N 1
ATOM 3369 C CA . SER A 1 418 ? 22.566 -42.916 6.431 1.00 80.50 418 SER A CA 1
ATOM 3370 C C . SER A 1 418 ? 23.630 -43.173 7.509 1.00 80.50 418 SER A C 1
ATOM 3372 O O . SER A 1 418 ? 23.296 -43.664 8.583 1.00 80.50 418 SER A O 1
ATOM 3374 N N . LYS A 1 419 ? 24.914 -42.904 7.232 1.00 72.44 419 LYS A N 1
ATOM 3375 C CA . LYS A 1 419 ? 26.025 -43.135 8.166 1.00 72.44 419 LYS A CA 1
ATOM 3376 C C . LYS A 1 419 ? 26.396 -41.864 8.919 1.00 72.44 419 LYS A C 1
ATOM 3378 O O . LYS A 1 419 ? 26.427 -40.775 8.348 1.00 72.44 419 LYS A O 1
ATOM 3383 N N . ASP A 1 420 ? 26.784 -42.026 10.182 1.00 69.38 420 ASP A N 1
ATOM 3384 C CA . ASP A 1 420 ? 27.438 -40.962 10.941 1.00 69.38 420 ASP A CA 1
ATOM 3385 C C . ASP A 1 420 ? 28.895 -40.784 10.477 1.00 69.38 420 ASP A C 1
ATOM 3387 O O . ASP A 1 420 ? 29.844 -41.356 11.021 1.00 69.38 420 ASP A O 1
ATOM 3391 N N . ASN A 1 421 ? 29.072 -39.955 9.450 1.00 63.06 421 ASN A N 1
ATOM 3392 C CA . ASN A 1 421 ? 30.378 -39.613 8.883 1.00 63.06 421 ASN A CA 1
ATOM 3393 C C . ASN A 1 421 ? 31.161 -38.586 9.735 1.00 63.06 421 ASN A C 1
ATOM 3395 O O . ASN A 1 421 ? 32.196 -38.079 9.298 1.00 63.06 421 ASN A O 1
ATOM 3399 N N . ASN A 1 422 ? 30.695 -38.269 10.950 1.00 63.16 422 ASN A N 1
ATOM 3400 C CA . ASN A 1 422 ? 31.409 -37.434 11.920 1.00 63.16 422 ASN A CA 1
ATOM 3401 C C . ASN A 1 422 ? 32.008 -38.239 13.083 1.00 63.16 422 ASN A C 1
ATOM 3403 O O . ASN A 1 422 ? 32.641 -37.643 13.954 1.00 63.16 422 ASN A O 1
ATOM 3407 N N . LYS A 1 423 ? 31.896 -39.575 13.077 1.00 63.47 423 LYS A N 1
ATOM 3408 C CA . LYS A 1 423 ? 32.395 -40.455 14.150 1.00 63.47 423 LYS A CA 1
ATOM 3409 C C . LYS A 1 423 ? 33.889 -40.285 14.481 1.00 63.47 423 LYS A C 1
ATOM 3411 O O . LYS A 1 423 ? 34.287 -40.535 15.608 1.00 63.47 423 LYS A O 1
ATOM 3416 N N . TRP A 1 424 ? 34.702 -39.817 13.533 1.00 62.97 424 TRP A N 1
ATOM 3417 C CA . TRP A 1 424 ? 36.133 -39.529 13.724 1.00 62.97 424 TRP A CA 1
ATOM 3418 C C . TRP A 1 424 ? 36.427 -38.264 14.551 1.00 62.97 424 TRP A C 1
ATOM 3420 O O . TRP A 1 424 ? 37.589 -37.989 14.828 1.00 62.97 424 TRP A O 1
ATOM 3430 N N . ARG A 1 425 ? 35.407 -37.458 14.882 1.00 60.69 425 ARG A N 1
ATOM 3431 C CA . ARG A 1 425 ? 35.538 -36.246 15.710 1.00 60.69 425 ARG A CA 1
ATOM 3432 C C . ARG A 1 425 ? 35.324 -36.499 17.208 1.00 60.69 425 ARG A C 1
ATOM 3434 O O . ARG A 1 425 ? 35.350 -35.527 17.957 1.00 60.69 425 ARG A O 1
ATOM 3441 N N . LYS A 1 426 ? 35.036 -37.744 17.606 1.00 56.19 426 LYS A N 1
ATOM 3442 C CA . LYS A 1 426 ? 34.939 -38.148 19.013 1.00 56.19 426 LYS A CA 1
ATOM 3443 C C . LYS A 1 426 ? 36.313 -38.375 19.616 1.00 56.19 426 LYS A C 1
ATOM 3445 O O . LYS A 1 426 ? 37.170 -38.919 18.884 1.00 56.19 426 LYS A O 1
#

Secondary structure (DSSP, 8-state):
-----EEEEEEEETTTEEEEEEEEEETTEEEEEEEETTB--GGGSS-HHHHHHHHHHHHHHHHHHHHHHHSS--SEEEEEEEGGGTTHHHHHHHHHHHHHGGGTEEEEEEEE--TT--GGG-EEEEEEEEPPPHHHHHHHTSPPPTTEEEEETTEEEEEEEE---S---EEEEE--BTTTEE--PPEEEEETTEEEEEE-HHHHHT--PPTTEEEE-GGGGS--SPEE-HHHHHHHHHHHHTT-EEEEEES-S--HHHHHHHHHTT----EEE---TT--HHHHHHHHHHHHHHHHHTT--EEEEEES-HHHHHHHHHHHHH-TTSEEEEEE-----SS-------HHHHHHHHH-SSS--HHHHHHHHHHHHHHHHHHHTT-TT--SSSEEEEETTS-TT---GGGEEEEEHHHHHTS-TTGGG-

=== Feature glossary ===
The record interleaves many kinds of information about one protein. Here is each kind framed as the question it answers.

Q: What does the local fold look like, residue by residue?
A: The Foldseek 3Di string encodes local tertiary geometry as a 20-letter alphabet — one character per residue — derived from the relative positions of nearby Cα atoms. Unlike the amino-acid sequence, 3Di is a direct function of the 3D structure, so two proteins with the same fold have similar 3Di strings even at low sequence identity.

Q: Which residues are in helices, strands, or loops?
A: The SS8 string is DSSP's per-residue secondary-structure call. α-helix (H) means an i→i+4 H-bond ladder; β-strand (E) means the residue participates in a β-sheet; 3₁₀ (G) and π (I) are tighter and wider helices; T/S are turns/bends; '-' is loop.

Q: How big and how compact is the whole molecule?
A: Radius of gyration (Rg) is the root-mean-square distance of Cα atoms from their centroid — a single number for overall size and compactness. A globular domain of N residues has Rg ≈ 2.2·N^0.38 Å; an extended or disordered chain has a much larger Rg. The Cα contact count is the number of residue pairs whose Cα atoms are within 8 Å and are more than four positions apart in sequence — a standard proxy for tertiary packing density. The bounding box is the smallest axis-aligned box enclosing all Cα atoms.

Q: Where is each backbone atom in 3D?
A: Structure coordinates are given as an mmCIF _atom_site loop: one row per atom with element, residue name, chain id, sequence number, and x/y/z position in Å. Only the four main-chain atoms per residue are included here; side chains are omitted to keep the record compact.

Q: What is the amino-acid chain?
A: Primary structure: the covalent order of the twenty standard amino acids along the backbone. Two proteins with the same sequence will (almost always) fold to the same structure; two with 30% identity often share a fold but not the details.

Q: What if only a Cα trace is available?
A: Three-state secondary structure (P-SEA) collapses the eight DSSP classes into helix (a), strand (b), and coil (c). P-SEA assigns these from Cα geometry alone — distances and angles — without requiring backbone oxygens, so it works on any Cα trace.

Q: What family and function is it annotated with?
A: Database cross-references. InterPro integrates a dozen domain/family signature databases into unified entries with residue-range hits. GO terms attach function/process/location labels with evidence codes. CATH codes position the fold in a four-level structural taxonomy. Organism is the NCBI-taxonomy species name.

Q: How confident is the AlphaFold model at each residue?
A: pLDDT is the predicted lDDT-Cα score: AlphaFold's confidence that the local environment of each residue (all inter-atomic distances within 15 Å) is correctly placed. It is a per-residue number between 0 and 100, with higher meaning more reliable.

Q: How mobile is each atom in the crystal?
A: B-factor (Debye–Waller factor) reflects atomic displacement in the crystal lattice. It is an experimental observable (units Å²), not a prediction; low values mean the atom is pinned down, high values mean it moves or is heterogeneous across the crystal.

Q: Which residues are buried vs exposed?
A: SASA measures how much of the protein is reachable by solvent. It is computed by rolling a water-sized probe over the atomic surface and summing the exposed area (Å²). Per-residue SASA distinguishes core (buried, low SASA) from surface (exposed, high SASA) residues; total SASA is a whole-molecule size measure.

Q: What do the diagnostic plots show?
A: Plot images: a contact map (which residues are close in 3D, as an N×N binary image), a Ramachandran scatter (backbone torsion angles, revealing secondary-structure composition at a glance), and — for AlphaFold structures — a PAE heatmap (pairwise prediction confidence).

Q: What known structures does this most resemble?
A: The Foldseek neighbor list gives the closest experimentally determined structures in the PDB, ranked by structural alignment. TM-score near 1 means near-identical fold; near 0.3 means only rough topology match. This is how one finds what a novel AlphaFold prediction most resembles in the solved-structure universe.

Q: Are the domains correctly placed relative to each other?
A: Predicted aligned error is AlphaFold's pairwise confidence. Unlike pLDDT (per-residue), PAE is per-residue-pair and captures whether two parts of the structure are correctly placed relative to each other. Units are ångströms of expected positional error.

Q: What do the rendered images show?
A: Structure images are PyMOL renders from six orthogonal camera directions. Cartoon representation draws helices as coils and strands as arrows; sticks shows the backbone as bonds; surface shows the solvent-excluded envelope. Rainbow coloring maps sequence position to hue (blue→red, N→C); chain coloring assigns a distinct color per polypeptide.

Q: What are the backbone torsion angles?
A: φ (phi) and ψ (psi) are the two rotatable backbone dihedrals per residue: φ is the C(i-1)–N–Cα–C torsion, ψ is the N–Cα–C–N(i+1) torsion, both in degrees on (−180°, 180°]. α-helical residues cluster near (−60°, −45°); β-strand residues near (−120°, +130°). A Ramachandran plot is simply a scatter of (φ, ψ) for every residue.